Protein 8GM3 (pdb70)

InterPro domains:
  IPR011250 Outer membrane protein/outer membrane enzyme PagP, beta-barrel [SSF56925] (91-240)
  IPR054535 HphA, N-terminal heme-binding domain [PF22828] (25-112)
  IPR054536 HphA, C-terminal domain [PF22829] (130-240)
  IPR054843 Slam-dependent hemophilin, C-terminal domain [NF041636] (92-240)

Structure (mmCIF, N/CA/C/O backbone):
data_8GM3
#
_entry.id   8GM3
#
_cell.length_a   39.438
_cell.length_b   81.080
_cell.length_c   135.577
_cell.angle_alpha   90.00
_cell.angle_beta   90.00
_cell.angle_gamma   90.00
#
_symmetry.space_group_name_H-M   'P 2 21 21'
#
loop_
_entity.id
_entity.type
_entity.pdbx_description
1 polymer Hemophilin
2 non-polymer 'HEME B/C'
3 water water
#
loop_
_atom_site.group_PDB
_atom_site.id
_atom_site.type_symbol
_atom_site.label_atom_id
_atom_site.label_alt_id
_atom_site.label_comp_id
_atom_site.label_asym_id
_atom_site.label_entity_id
_atom_site.label_seq_id
_atom_site.pdbx_PDB_ins_code
_atom_site.Cartn_x
_atom_site.Cartn_y
_atom_site.Cartn_z
_atom_site.occupancy
_atom_site.B_iso_or_equiv
_atom_site.auth_seq_id
_atom_site.auth_comp_id
_atom_site.auth_asym_id
_atom_site.auth_atom_id
_atom_site.pdbx_PDB_model_num
ATOM 1 N N . GLY A 1 1 ? -8.514 49.789 26.333 1.00 28.86 1 GLY A N 1
ATOM 2 C CA . GLY A 1 1 ? -7.160 49.542 26.802 1.00 24.22 1 GLY A CA 1
ATOM 3 C C . GLY A 1 1 ? -6.321 48.789 25.791 1.00 22.66 1 GLY A C 1
ATOM 4 O O . GLY A 1 1 ? -6.857 48.223 24.841 1.00 23.88 1 GLY A O 1
ATOM 5 N N . PHE A 1 2 ? -5.002 48.795 25.982 1.00 20.59 2 PHE A N 1
ATOM 6 C CA . PHE A 1 2 ? -4.091 48.059 25.123 1.00 21.29 2 PHE A CA 1
ATOM 7 C C . PHE A 1 2 ? -3.223 47.171 25.988 1.00 22.86 2 PHE A C 1
ATOM 8 O O . PHE A 1 2 ? -2.627 47.640 26.964 1.00 24.61 2 PHE A O 1
ATOM 16 N N . ASP A 1 3 ? -3.181 45.890 25.637 1.00 20.05 3 ASP A N 1
ATOM 17 C CA . ASP A 1 3 ? -2.363 44.890 26.305 1.00 19.13 3 ASP A CA 1
ATOM 18 C C . ASP A 1 3 ? -1.209 44.495 25.399 1.00 16.70 3 ASP A C 1
ATOM 19 O O . ASP A 1 3 ? -1.401 44.298 24.197 1.00 13.07 3 ASP A O 1
ATOM 24 N N . GLY A 1 4 ? -0.020 44.351 25.972 1.00 16.49 4 GLY A N 1
ATOM 25 C CA . GLY A 1 4 ? 1.082 43.839 25.176 1.00 16.08 4 GLY A CA 1
ATOM 26 C C . GLY A 1 4 ? 2.345 43.696 26.002 1.00 17.65 4 GLY A C 1
ATOM 27 O O . GLY A 1 4 ? 2.385 44.020 27.194 1.00 23.67 4 GLY A O 1
ATOM 28 N N . ALA A 1 5 ? 3.390 43.226 25.332 1.00 14.02 5 ALA A N 1
ATOM 29 C CA . ALA A 1 5 ? 4.679 42.992 25.973 1.00 14.87 5 ALA A CA 1
ATOM 30 C C . ALA A 1 5 ? 5.744 42.883 24.893 1.00 15.78 5 ALA A C 1
ATOM 31 O O . ALA A 1 5 ? 5.439 42.629 23.726 1.00 12.56 5 ALA A O 1
ATOM 33 N N . ILE A 1 6 ? 6.999 43.084 25.295 1.00 11.47 6 ILE A N 1
ATOM 34 C CA . ILE A 1 6 ? 8.137 43.000 24.388 1.00 16.02 6 ILE A CA 1
ATOM 35 C C . ILE A 1 6 ? 9.309 42.400 25.145 1.00 16.45 6 ILE A C 1
ATOM 36 O O . ILE A 1 6 ? 9.507 42.681 26.332 1.00 17.08 6 ILE A O 1
ATOM 41 N N . SER A 1 7 ? 10.086 41.568 24.460 1.00 15.19 7 SER A N 1
ATOM 42 C CA . SER A 1 7 ? 11.107 40.799 25.160 1.00 14.52 7 SER A CA 1
ATOM 43 C C . SER A 1 7 ? 12.292 41.669 25.554 1.00 19.98 7 SER A C 1
ATOM 44 O O . SER A 1 7 ? 12.975 41.374 26.540 1.00 19.95 7 SER A O 1
ATOM 47 N N . ASP A 1 8 ? 12.546 42.742 24.801 1.00 19.64 8 ASP A N 1
ATOM 48 C CA . ASP A 1 8 ? 13.685 43.635 25.035 1.00 21.73 8 ASP A CA 1
ATOM 49 C C . ASP A 1 8 ? 13.203 45.013 24.611 1.00 18.10 8 ASP A C 1
ATOM 50 O O . ASP A 1 8 ? 12.891 45.212 23.433 1.00 17.02 8 ASP A O 1
ATOM 55 N N . ASP A 1 9 ? 13.103 45.944 25.558 1.00 19.49 9 ASP A N 1
ATOM 56 C CA . ASP A 1 9 ? 12.585 47.267 25.244 1.00 19.75 9 ASP A CA 1
ATOM 57 C C . ASP A 1 9 ? 13.684 48.315 25.134 1.00 18.17 9 ASP A C 1
ATOM 58 O O . ASP A 1 9 ? 13.385 49.509 25.202 1.00 19.07 9 ASP A O 1
ATOM 63 N N . SER A 1 10 ? 14.943 47.890 24.935 1.00 14.37 10 SER A N 1
ATOM 64 C CA . SER A 1 10 ? 16.052 48.832 24.821 1.00 18.79 10 SER A CA 1
ATOM 65 C C . SER A 1 10 ? 15.883 49.760 23.632 1.00 17.24 10 SER A C 1
ATOM 66 O O . SER A 1 10 ? 16.213 50.951 23.714 1.00 18.21 10 SER A O 1
ATOM 69 N N . LEU A 1 11 ? 15.423 49.222 22.502 1.00 15.13 11 LEU A N 1
ATOM 70 C CA . LEU A 1 11 ? 15.326 49.968 21.254 1.00 14.72 11 LEU A CA 1
ATOM 71 C C . LEU A 1 11 ? 13.905 50.179 20.772 1.00 14.09 11 LEU A C 1
ATOM 72 O O . LEU A 1 11 ? 13.621 51.221 20.180 1.00 15.88 11 LEU A O 1
ATOM 77 N N . ARG A 1 12 ? 13.016 49.224 21.002 1.00 14.76 12 ARG A N 1
ATOM 78 C CA . ARG A 1 12 ? 11.619 49.347 20.624 1.00 14.26 12 ARG A CA 1
ATOM 79 C C . ARG A 1 12 ? 10.755 49.074 21.844 1.00 15.43 12 ARG A C 1
ATOM 80 O O . ARG A 1 12 ? 11.201 48.461 22.819 1.00 13.24 12 ARG A O 1
ATOM 88 N N . GLN A 1 13 ? 9.491 49.502 21.751 1.00 13.28 13 GLN A N 1
ATOM 89 C CA . GLN A 1 13 ? 8.536 49.392 22.842 1.00 14.96 13 GLN A CA 1
ATOM 90 C C . GLN A 1 13 ? 7.134 49.520 22.250 1.00 16.59 13 GLN A C 1
ATOM 91 O O . GLN A 1 13 ? 6.95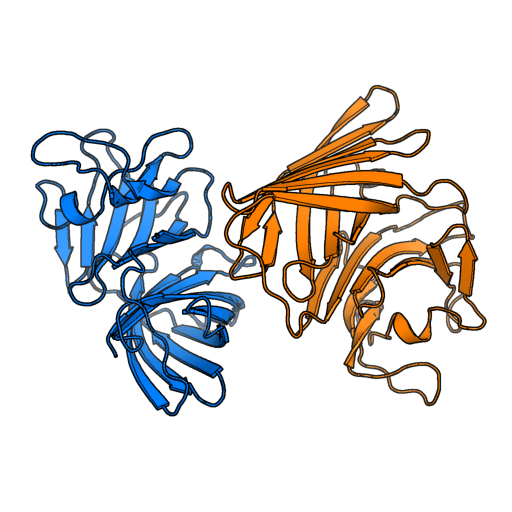3 50.119 21.187 1.00 12.75 13 GLN A O 1
ATOM 97 N N . VAL A 1 14 ? 6.144 48.940 22.930 1.00 14.68 14 VAL A N 1
ATOM 98 C CA . VAL A 1 14 ? 4.821 48.805 22.335 1.00 15.53 14 VAL A CA 1
ATOM 99 C C . VAL A 1 14 ? 3.766 49.456 23.226 1.00 18.06 14 VAL A C 1
ATOM 100 O O . VAL A 1 14 ? 3.978 49.721 24.411 1.00 19.11 14 VAL A O 1
ATOM 104 N N . GLY A 1 15 ? 2.618 49.721 22.623 1.00 16.97 15 GLY A N 1
ATOM 105 C CA . GLY A 1 15 ? 1.490 50.308 23.318 1.00 14.31 15 GLY A CA 1
ATOM 106 C C . GLY A 1 15 ? 0.613 51.037 22.326 1.00 18.95 15 GLY A C 1
ATOM 107 O O . GLY A 1 15 ? 0.737 50.851 21.123 1.00 14.90 15 GLY A O 1
ATOM 108 N N . GLU A 1 16 ? -0.264 51.883 22.858 1.00 17.50 16 GLU A N 1
ATOM 109 C CA . GLU A 1 16 ? -1.165 52.640 22.004 1.00 19.06 16 GLU A CA 1
ATOM 110 C C . GLU A 1 16 ? -0.375 53.606 21.128 1.00 17.03 16 GLU A C 1
ATOM 111 O O . GLU A 1 16 ? 0.576 54.253 21.582 1.00 16.25 16 GLU A O 1
ATOM 117 N N . SER A 1 17 ? -0.759 53.681 19.857 1.00 16.17 17 SER A N 1
ATOM 118 C CA . SER A 1 17 ? -0.031 54.512 18.909 1.00 17.30 17 SER A CA 1
ATOM 119 C C . SER A 1 17 ? -0.262 55.990 19.209 1.00 19.71 17 SER A C 1
ATOM 120 O O . SER A 1 17 ? -1.311 56.391 19.723 1.00 20.04 17 SER A O 1
ATOM 123 N N . GLU A 1 18 ? 0.742 56.799 18.887 1.00 16.64 18 GLU A N 1
ATOM 124 C CA . GLU A 1 18 ? 0.823 58.160 19.384 1.00 17.88 18 GLU A CA 1
ATOM 125 C C . GLU A 1 18 ? 1.073 59.182 18.291 1.00 20.46 18 GLU A C 1
ATOM 126 O O . GLU A 1 18 ? 1.083 60.376 18.584 1.00 18.60 18 GLU A O 1
ATOM 132 N N . VAL A 1 19 ? 1.286 58.753 17.054 1.00 18.38 19 VAL A N 1
ATOM 133 C CA . VAL A 1 19 ? 1.678 59.628 15.955 1.00 17.26 19 VAL A CA 1
ATOM 134 C C . VAL A 1 19 ? 0.501 59.764 15.007 1.00 20.88 19 VAL A C 1
ATOM 135 O O . VAL A 1 19 ? -0.059 58.757 14.564 1.00 21.11 19 VAL A O 1
ATOM 139 N N . TRP A 1 20 ? 0.136 60.998 14.678 1.00 23.48 20 TRP A N 1
ATOM 140 C CA . TRP A 1 20 ? -0.869 61.254 13.652 1.00 21.63 20 TRP A CA 1
ATOM 141 C C . TRP A 1 20 ? -0.182 61.894 12.452 1.00 21.53 20 TRP A C 1
ATOM 142 O O . TRP A 1 20 ? 0.322 63.017 12.543 1.00 23.93 20 TRP A O 1
ATOM 153 N N . VAL A 1 21 ? -0.156 61.174 11.336 1.00 17.80 21 VAL A N 1
ATOM 154 C CA . VAL A 1 21 ? 0.311 61.718 10.066 1.00 23.68 21 VAL A CA 1
ATOM 155 C C . VAL A 1 21 ? -0.727 61.334 9.022 1.00 24.07 21 VAL A C 1
ATOM 156 O O . VAL A 1 21 ? -0.859 60.148 8.699 1.00 22.46 21 VAL A O 1
ATOM 160 N N . PRO A 1 22 ? -1.488 62.286 8.486 1.00 26.76 22 PRO A N 1
ATOM 161 C CA . PRO A 1 22 ? -2.611 61.929 7.616 1.00 28.80 22 PRO A CA 1
ATOM 162 C C . PRO A 1 22 ? -2.229 60.880 6.586 1.00 28.96 22 PRO A C 1
ATOM 163 O O . PRO A 1 22 ? -1.241 61.017 5.858 1.00 32.94 22 PRO A O 1
ATOM 167 N N . PHE A 1 23 ? -3.011 59.807 6.556 1.00 33.07 23 PHE A N 1
ATOM 168 C CA . PHE A 1 23 ? -2.996 58.764 5.542 1.00 36.41 23 PHE A CA 1
ATOM 169 C C . PHE A 1 23 ? -1.941 57.696 5.794 1.00 32.64 23 PHE A C 1
ATOM 170 O O . PHE A 1 23 ? -1.777 56.798 4.946 1.00 40.70 23 PHE A O 1
ATOM 178 N N . ILE A 1 24 ? -1.232 57.732 6.925 1.00 29.52 24 ILE A N 1
ATOM 179 C CA . ILE A 1 24 ? -0.184 56.746 7.176 1.00 23.98 24 ILE A CA 1
ATOM 180 C C . ILE A 1 24 ? -0.159 56.336 8.645 1.00 22.65 24 ILE A C 1
ATOM 181 O O . ILE A 1 24 ? -0.315 55.150 8.971 1.00 25.28 24 ILE A O 1
ATOM 186 N N . HIS A 1 25 ? 0.018 57.310 9.535 1.00 21.25 25 HIS A N 1
ATOM 187 C CA . HIS A 1 25 ? 0.082 57.080 10.974 1.00 20.10 25 HIS A CA 1
ATOM 188 C C . HIS A 1 25 ? -1.171 57.619 11.654 1.00 19.78 25 HIS A C 1
ATOM 189 O O . HIS A 1 25 ? -1.541 58.777 11.451 1.00 19.62 25 HIS A O 1
ATOM 196 N N . SER A 1 26 ? -1.800 56.783 12.480 1.00 16.43 26 SER A N 1
ATOM 197 C CA . SER A 1 26 ? -3.017 57.130 13.203 1.00 19.30 26 SER A CA 1
ATOM 198 C C . SER A 1 26 ? -2.857 56.802 14.683 1.00 21.21 26 SER A C 1
ATOM 199 O O . SER A 1 26 ? -2.370 55.722 15.030 1.00 22.26 26 SER A O 1
ATOM 202 N N . LYS A 1 27 ? -3.294 57.721 15.550 1.00 19.21 27 LYS A N 1
ATOM 203 C CA . LYS A 1 27 ? -3.295 57.496 16.994 1.00 19.74 27 LYS A CA 1
ATOM 204 C C . LYS A 1 27 ? -4.388 56.510 17.420 1.00 20.41 27 LYS A C 1
ATOM 205 O O . LYS A 1 27 ? -5.391 56.299 16.727 1.00 20.28 27 LYS A O 1
ATOM 211 N N . GLY A 1 28 ? -4.197 55.929 18.603 1.00 20.31 28 GLY A N 1
ATOM 212 C CA . GLY A 1 28 ? -5.234 55.127 19.233 1.00 20.50 28 GLY A CA 1
ATOM 213 C C . GLY A 1 28 ? -5.323 53.683 18.798 1.00 21.06 28 GLY A C 1
ATOM 214 O O . GLY A 1 28 ? -6.296 53.009 19.154 1.00 21.98 28 GLY A O 1
ATOM 215 N N . ASN A 1 29 ? -4.345 53.178 18.053 1.00 18.45 29 ASN A N 1
ATOM 216 C CA . ASN A 1 29 ? -4.344 51.803 17.579 1.00 20.59 29 ASN A CA 1
ATOM 217 C C . ASN A 1 29 ? -3.185 51.038 18.212 1.00 15.19 29 ASN A C 1
ATOM 218 O O . ASN A 1 29 ? -2.314 51.613 18.866 1.00 18.29 29 ASN A O 1
ATOM 223 N N . ALA A 1 30 ? -3.185 49.717 18.046 1.00 14.48 30 ALA A N 1
ATOM 224 C CA . ALA A 1 30 ? -2.070 48.932 18.579 1.00 14.84 30 ALA A CA 1
ATOM 225 C C . ALA A 1 30 ? -0.790 49.286 17.838 1.00 15.22 30 ALA A C 1
ATOM 226 O O . ALA A 1 30 ? -0.767 49.330 16.600 1.00 14.23 30 ALA A O 1
ATOM 228 N N . GLY A 1 31 ? 0.284 49.556 18.597 1.00 14.48 31 GLY A N 1
ATOM 229 C CA . GLY A 1 31 ? 1.419 50.236 18.002 1.00 14.16 31 GLY A CA 1
ATOM 230 C C . GLY A 1 31 ? 2.768 49.860 18.581 1.00 13.17 31 GLY A C 1
ATOM 231 O O . GLY A 1 31 ? 2.882 49.112 19.560 1.00 14.92 31 GLY A O 1
ATOM 232 N N . ILE A 1 32 ? 3.802 50.411 17.947 1.00 13.78 32 ILE A N 1
ATOM 233 C CA . ILE A 1 32 ? 5.189 50.138 18.314 1.00 12.89 32 ILE A CA 1
ATOM 234 C C . ILE A 1 32 ? 6.017 51.355 17.940 1.00 10.11 32 ILE A C 1
ATOM 235 O O . ILE A 1 32 ? 5.677 52.085 17.012 1.00 12.76 32 ILE A O 1
ATOM 240 N N . GLY A 1 33 ? 7.132 51.554 18.633 1.00 12.61 33 GLY A N 1
ATOM 241 C CA . GLY A 1 33 ? 7.947 52.716 18.325 1.00 13.38 33 GLY A CA 1
ATOM 242 C C . GLY A 1 33 ? 9.299 52.676 19.005 1.00 12.00 33 GLY A C 1
ATOM 243 O O . GLY A 1 33 ? 9.566 51.847 19.877 1.00 11.94 33 GLY A O 1
ATOM 244 N N . LYS A 1 34 ? 10.153 53.599 18.578 1.00 14.98 34 LYS A N 1
ATOM 245 C CA . LYS A 1 34 ? 11.487 53.724 19.149 1.00 20.80 34 LYS A CA 1
ATOM 246 C C . LYS A 1 34 ? 11.387 53.991 20.645 1.00 19.23 34 LYS A C 1
ATOM 247 O O . LYS A 1 34 ? 10.571 54.806 21.088 1.00 19.87 34 LYS A O 1
ATOM 253 N N . THR A 1 35 ? 12.199 53.290 21.427 1.00 16.46 35 THR A N 1
ATOM 254 C CA . THR A 1 35 ? 12.362 53.659 22.824 1.00 16.61 35 THR A CA 1
ATOM 255 C C . THR A 1 35 ? 12.900 55.083 22.906 1.00 17.76 35 THR A C 1
ATOM 256 O O . THR A 1 35 ? 13.895 55.427 22.261 1.00 20.07 35 THR A O 1
ATOM 260 N N . GLY A 1 36 ? 12.224 55.917 23.689 1.00 18.48 36 GLY A N 1
ATOM 261 C CA . GLY A 1 36 ? 12.489 57.334 23.704 1.00 19.86 36 GLY A CA 1
ATOM 262 C C . GLY A 1 36 ? 11.749 58.117 22.645 1.00 20.67 36 GLY A C 1
ATOM 263 O O . GLY A 1 36 ? 11.914 59.345 22.580 1.00 20.00 36 GLY A O 1
ATOM 264 N N . GLY A 1 37 ? 10.947 57.453 21.808 1.00 19.86 37 GLY A N 1
ATOM 265 C CA . GLY A 1 37 ? 10.225 58.133 20.750 1.00 19.60 37 GLY A CA 1
ATOM 266 C C . GLY A 1 37 ? 8.737 57.868 20.826 1.00 19.32 37 GLY A C 1
ATOM 267 O O . GLY A 1 37 ? 8.241 57.445 21.873 1.00 18.03 37 GLY A O 1
ATOM 268 N N . LYS A 1 38 ? 8.012 58.102 19.739 1.00 17.56 38 LYS A N 1
ATOM 269 C CA . LYS A 1 38 ? 6.569 57.917 19.733 1.00 16.66 38 LYS A CA 1
ATOM 270 C C . LYS A 1 38 ? 6.186 56.681 18.922 1.00 17.38 38 LYS A C 1
ATOM 271 O O . LYS A 1 38 ? 6.856 56.316 17.955 1.00 17.22 38 LYS A O 1
ATOM 277 N N . ARG A 1 39 ? 5.086 56.049 19.321 1.00 14.93 39 ARG A N 1
ATOM 278 C CA . ARG A 1 39 ? 4.631 54.809 18.711 1.00 14.24 39 ARG A CA 1
ATOM 279 C C . ARG A 1 39 ? 3.740 55.077 17.508 1.00 14.81 39 ARG A C 1
ATOM 280 O O . ARG A 1 39 ? 2.895 55.974 17.534 1.00 16.04 39 ARG A O 1
ATOM 288 N N . VAL A 1 40 ? 3.931 54.292 16.454 1.00 13.96 40 VAL A N 1
ATOM 289 C CA . VAL A 1 40 ? 3.052 54.312 15.293 1.00 13.85 40 VAL A CA 1
ATOM 290 C C . VAL A 1 40 ? 2.255 53.011 15.277 1.00 15.01 40 VAL A C 1
ATOM 291 O O . VAL A 1 40 ? 2.596 52.032 15.947 1.00 13.30 40 VAL A O 1
ATOM 295 N N . ASP A 1 41 ? 1.180 52.999 14.492 1.00 16.07 41 ASP A N 1
ATOM 296 C CA . ASP A 1 41 ? 0.263 51.869 14.502 1.00 15.92 41 ASP A CA 1
ATOM 297 C C . ASP A 1 41 ? 0.584 50.860 13.407 1.00 15.79 41 ASP A C 1
ATOM 298 O O . ASP A 1 41 ? 0.900 51.231 12.276 1.00 14.34 41 ASP A O 1
ATOM 303 N N . PHE A 1 42 ? 0.483 49.575 13.768 1.00 14.53 42 PHE A N 1
ATOM 304 C CA . PHE A 1 42 ? 0.621 48.478 12.812 1.00 15.94 42 PHE A CA 1
ATOM 305 C C . PHE A 1 42 ? -0.411 48.558 11.695 1.00 15.35 42 PHE A C 1
ATOM 306 O O . PHE A 1 42 ? -0.127 48.162 10.560 1.00 17.23 42 PHE A O 1
ATOM 314 N N . GLU A 1 43 ? -1.629 49.021 12.007 1.00 18.37 43 GLU A N 1
ATOM 315 C CA . GLU A 1 43 ? -2.678 49.108 10.993 1.00 18.92 43 GLU A CA 1
ATOM 316 C C . GLU A 1 43 ? -2.195 49.877 9.771 1.00 18.45 43 GLU A C 1
ATOM 317 O O . GLU A 1 43 ? -2.466 49.477 8.632 1.00 24.58 43 GLU A O 1
ATOM 323 N N . GLY A 1 44 ? -1.444 50.964 9.996 1.00 20.32 44 GLY A N 1
ATOM 324 C CA . GLY A 1 44 ? -0.893 51.736 8.893 1.00 22.54 44 GLY A CA 1
ATOM 325 C C . GLY A 1 44 ? 0.310 51.117 8.211 1.00 21.84 44 GLY A C 1
ATOM 326 O O . GLY A 1 44 ? 0.581 51.407 7.042 1.00 21.95 44 GLY A O 1
ATOM 327 N N . LEU A 1 45 ? 1.056 50.259 8.915 1.00 20.25 45 LEU A N 1
ATOM 328 C CA . LEU A 1 45 ? 2.197 49.576 8.306 1.00 18.88 45 LEU A CA 1
ATOM 329 C C . LEU A 1 45 ? 1.754 48.430 7.403 1.00 23.33 45 LEU A C 1
ATOM 330 O O . LEU A 1 45 ? 2.342 48.213 6.338 1.00 20.47 45 LEU A O 1
ATOM 335 N N . ALA A 1 46 ? 0.724 47.686 7.809 1.00 18.74 46 ALA A N 1
ATOM 336 C CA . ALA A 1 46 ? 0.280 46.537 7.032 1.00 18.91 46 ALA A CA 1
ATOM 337 C C . ALA A 1 46 ? -0.295 46.994 5.697 1.00 20.72 46 ALA A C 1
ATOM 338 O O . ALA A 1 46 ? -1.199 47.833 5.650 1.00 24.73 46 ALA A O 1
ATOM 340 N N . GLY A 1 47 ? 0.239 46.443 4.610 1.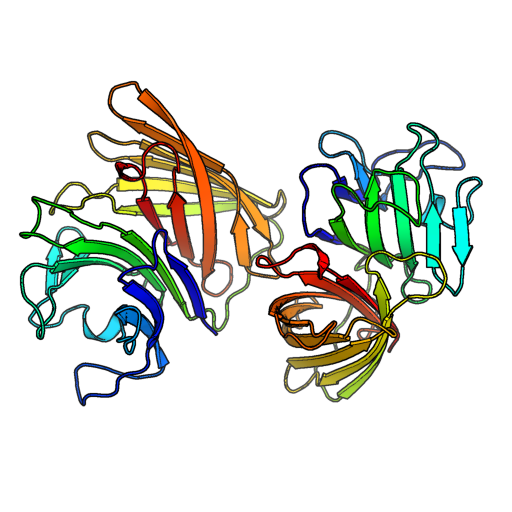00 23.58 47 GLY A N 1
ATOM 341 C CA . GLY A 1 47 ? -0.211 46.810 3.287 1.00 21.54 47 GLY A CA 1
ATOM 342 C C . GLY A 1 47 ? 0.287 48.144 2.791 1.00 21.62 47 GLY A C 1
ATOM 343 O O . GLY A 1 47 ? -0.123 48.572 1.708 1.00 25.33 47 GLY A O 1
ATOM 344 N N . GLY A 1 48 ? 1.167 48.812 3.542 1.00 23.58 48 GLY A N 1
ATOM 345 C CA . GLY A 1 48 ? 1.737 50.073 3.120 1.00 21.28 48 GLY A CA 1
ATOM 346 C C . GLY A 1 48 ? 2.846 49.900 2.099 1.00 22.94 48 GLY A C 1
ATOM 347 O O . GLY A 1 48 ? 3.227 48.795 1.710 1.00 22.08 48 GLY A O 1
ATOM 348 N N . ILE A 1 49 ? 3.386 51.040 1.665 1.00 24.68 49 ILE A N 1
ATOM 349 C CA . ILE A 1 49 ? 4.358 51.031 0.581 1.00 24.74 49 ILE A CA 1
ATOM 350 C C . ILE A 1 49 ? 5.654 50.333 0.979 1.00 23.33 49 ILE A C 1
ATOM 351 O O . ILE A 1 49 ? 6.386 49.860 0.108 1.00 23.45 49 ILE A O 1
ATOM 356 N N . PHE A 1 50 ? 5.968 50.259 2.269 1.00 22.55 50 PHE A N 1
ATOM 357 C CA . PHE A 1 50 ? 7.151 49.547 2.733 1.00 19.58 50 PHE A CA 1
ATOM 358 C C . PHE A 1 50 ? 6.842 48.118 3.175 1.00 21.61 50 PHE A C 1
ATOM 359 O O . PHE A 1 50 ? 7.725 47.443 3.720 1.00 23.35 50 PHE A O 1
ATOM 367 N N . ASP A 1 51 ? 5.621 47.640 2.951 1.00 20.95 51 ASP A N 1
ATOM 368 C CA . ASP A 1 51 ? 5.203 46.328 3.437 1.00 20.47 51 ASP A CA 1
ATOM 369 C C . ASP A 1 51 ? 5.470 45.270 2.370 1.00 22.30 51 ASP A C 1
ATOM 370 O O . ASP A 1 51 ? 5.132 45.449 1.197 1.00 24.51 51 ASP A O 1
ATOM 375 N N . ASP A 1 52 ? 6.079 44.172 2.797 1.00 18.53 52 ASP A N 1
ATOM 376 C CA . ASP A 1 52 ? 6.414 43.025 1.964 1.00 21.26 52 ASP A CA 1
ATOM 377 C C . ASP A 1 52 ? 5.696 41.811 2.557 1.00 22.55 52 ASP A C 1
ATOM 378 O O . ASP A 1 52 ? 6.085 41.320 3.623 1.00 19.48 52 ASP A O 1
ATOM 383 N N . GLU A 1 53 ? 4.633 41.345 1.892 1.00 20.16 53 GLU A N 1
ATOM 384 C CA . GLU A 1 53 ? 3.712 40.367 2.471 1.00 17.97 53 GLU A CA 1
ATOM 385 C C . GLU A 1 53 ? 3.995 38.965 1.951 1.00 18.83 53 GLU A C 1
ATOM 386 O O . GLU A 1 53 ? 3.997 38.737 0.738 1.00 17.13 53 GLU A O 1
ATOM 392 N N . ARG A 1 54 ? 4.203 38.028 2.878 1.00 17.89 54 ARG A N 1
ATOM 393 C CA . ARG A 1 54 ? 4.644 36.673 2.561 1.00 20.26 54 ARG A CA 1
ATOM 394 C C . ARG A 1 54 ? 3.950 35.697 3.493 1.00 18.63 54 ARG A C 1
ATOM 395 O O . ARG A 1 54 ? 4.125 35.774 4.708 1.00 17.87 54 ARG A O 1
ATOM 403 N N . ASN A 1 55 ? 3.184 34.767 2.928 1.00 21.00 55 ASN A N 1
ATOM 404 C CA . ASN A 1 55 ? 2.628 33.658 3.696 1.00 21.87 55 ASN A CA 1
ATOM 405 C C . ASN A 1 55 ? 1.908 34.135 4.956 1.00 19.61 55 ASN A C 1
ATOM 406 O O . ASN A 1 55 ? 2.038 33.547 6.031 1.00 18.68 55 ASN A O 1
ATOM 411 N N . GLY A 1 56 ? 1.119 35.200 4.818 1.00 18.46 56 GLY A N 1
ATOM 412 C CA . GLY A 1 56 ? 0.310 35.707 5.909 1.00 21.01 56 GLY A CA 1
ATOM 413 C C . GLY A 1 56 ? 1.025 36.627 6.868 1.00 20.74 56 GLY A C 1
ATOM 414 O O . GLY A 1 56 ? 0.417 37.060 7.856 1.00 20.86 56 GLY A O 1
ATOM 415 N N . VAL A 1 57 ? 2.285 36.954 6.604 1.00 16.82 57 VAL A N 1
ATOM 416 C CA . VAL A 1 57 ? 3.109 37.770 7.487 1.00 17.34 57 VAL A CA 1
ATOM 417 C C . VAL A 1 57 ? 3.430 39.085 6.789 1.00 18.26 57 VAL A C 1
ATOM 418 O O . VAL A 1 57 ? 3.606 39.128 5.565 1.00 21.58 57 VAL A O 1
ATOM 422 N N . HIS A 1 58 ? 3.492 40.157 7.563 1.00 16.47 58 HIS A N 1
ATOM 423 C CA . HIS A 1 58 ? 3.915 41.453 7.064 1.00 18.33 58 HIS A CA 1
ATOM 424 C C . HIS A 1 58 ? 5.373 41.651 7.428 1.00 17.74 58 HIS A C 1
ATOM 425 O O . HIS A 1 58 ? 5.769 41.383 8.564 1.00 16.56 58 HIS A O 1
ATOM 432 N N . THR A 1 59 ? 6.176 42.103 6.472 1.00 16.63 59 THR A N 1
ATOM 433 C CA . THR A 1 59 ? 7.526 42.556 6.790 1.00 16.53 59 THR A CA 1
ATOM 434 C C . THR A 1 59 ? 7.669 43.982 6.288 1.00 18.35 59 THR A C 1
ATOM 435 O O . THR A 1 59 ? 7.670 44.220 5.078 1.00 18.59 59 THR A O 1
ATOM 439 N N . SER A 1 60 ? 7.788 44.933 7.204 1.00 17.34 60 SER A N 1
ATOM 440 C CA . SER A 1 60 ? 7.838 46.330 6.801 1.00 19.73 60 SER A CA 1
ATOM 441 C C . SER A 1 60 ? 9.137 46.973 7.245 1.00 15.38 60 SER A C 1
ATOM 442 O O . SER A 1 60 ? 9.583 46.782 8.381 1.00 15.53 60 SER A O 1
ATOM 445 N N . GLY A 1 61 ? 9.728 47.747 6.337 1.00 17.69 61 GLY A N 1
ATOM 446 C CA . GLY A 1 61 ? 10.794 48.654 6.692 1.00 15.62 61 GLY A CA 1
ATOM 447 C C . GLY A 1 61 ? 10.229 49.952 7.242 1.00 17.33 61 GLY A C 1
ATOM 448 O O . GLY A 1 61 ? 9.025 50.114 7.441 1.00 17.21 61 GLY A O 1
ATOM 449 N N . SER A 1 62 ? 11.131 50.885 7.518 1.00 17.79 62 SER A N 1
ATOM 450 C CA . SER A 1 62 ? 10.778 52.219 7.979 1.00 15.80 62 SER A CA 1
ATOM 451 C C . SER A 1 62 ? 11.091 53.244 6.893 1.00 17.94 62 SER A C 1
ATOM 452 O O . SER A 1 62 ? 12.146 53.178 6.256 1.00 19.73 62 SER A O 1
ATOM 455 N N . LYS A 1 63 ? 10.180 54.196 6.682 1.00 18.53 63 LYS A N 1
ATOM 456 C CA . LYS A 1 63 ? 10.512 55.327 5.820 1.00 18.94 63 LYS A CA 1
ATOM 457 C C . LYS A 1 63 ? 11.754 56.048 6.323 1.00 15.33 63 LYS A C 1
ATOM 458 O O . LYS A 1 63 ? 12.538 56.591 5.533 1.00 15.64 63 LYS A O 1
ATOM 464 N N . HIS A 1 64 ? 11.970 56.033 7.628 1.00 15.78 64 HIS A N 1
ATOM 465 C CA . HIS A 1 64 ? 12.859 56.999 8.258 1.00 15.56 64 HIS A CA 1
ATOM 466 C C . HIS A 1 64 ? 14.295 56.526 8.341 1.00 15.89 64 HIS A C 1
ATOM 467 O O . HIS A 1 64 ? 15.216 57.335 8.175 1.00 15.57 64 HIS A O 1
ATOM 474 N N . PHE A 1 65 ? 14.513 55.239 8.584 1.00 13.12 65 PHE A N 1
ATOM 475 C CA . PHE A 1 65 ? 15.857 54.701 8.717 1.00 13.18 65 PHE A CA 1
ATOM 476 C C . PHE A 1 65 ? 15.900 53.392 7.955 1.00 16.62 65 PHE A C 1
ATOM 477 O O . PHE A 1 65 ? 14.980 52.582 8.081 1.00 15.39 65 PHE A O 1
ATOM 485 N N . GLN A 1 66 ? 16.945 53.202 7.156 1.00 15.91 66 GLN A N 1
ATOM 486 C CA . GLN A 1 66 ? 17.095 51.978 6.391 1.00 15.81 66 GLN A CA 1
ATOM 487 C C . GLN A 1 66 ? 17.608 50.851 7.289 1.00 18.34 66 GLN A C 1
ATOM 488 O O . GLN A 1 66 ? 18.002 51.062 8.438 1.00 16.16 66 GLN A O 1
ATOM 494 N N . ASP A 1 67 ? 17.547 49.626 6.759 1.00 20.19 67 ASP A N 1
ATOM 495 C CA . ASP A 1 67 ? 18.232 48.462 7.329 1.00 19.17 67 ASP A CA 1
ATOM 496 C C . ASP A 1 67 ? 17.726 48.083 8.724 1.00 19.95 67 ASP A C 1
ATOM 497 O O . ASP A 1 67 ? 18.495 47.662 9.589 1.00 19.94 67 ASP A O 1
ATOM 502 N N . ASN A 1 68 ? 16.422 48.206 8.947 1.00 14.50 68 ASN A N 1
ATOM 503 C CA . ASN A 1 68 ? 15.779 47.565 10.091 1.00 15.00 68 ASN A CA 1
ATOM 504 C C . ASN A 1 68 ? 14.352 47.237 9.671 1.00 16.18 68 ASN A C 1
ATOM 505 O O . ASN A 1 68 ? 13.787 47.912 8.808 1.00 15.11 68 ASN A O 1
ATOM 510 N N . PHE A 1 69 ? 13.792 46.169 10.235 1.00 15.57 69 PHE A N 1
ATOM 511 C CA . PHE A 1 69 ? 12.518 45.672 9.722 1.00 16.92 69 PHE A CA 1
ATOM 512 C C . PHE A 1 69 ? 11.659 45.104 10.836 1.00 16.85 69 PHE A C 1
ATOM 513 O O . PHE A 1 69 ? 12.161 44.651 11.870 1.00 14.24 69 PHE A O 1
ATOM 521 N N . TYR A 1 70 ? 10.350 45.158 10.605 1.00 12.26 70 TYR A N 1
ATOM 522 C CA . TYR A 1 70 ? 9.343 44.534 11.444 1.00 13.15 70 TYR A CA 1
ATOM 523 C C . TYR A 1 70 ? 8.677 43.426 10.644 1.00 13.34 70 TYR A C 1
ATOM 524 O O . TYR A 1 70 ? 8.206 43.662 9.530 1.00 15.15 70 TYR A O 1
ATOM 533 N N . SER A 1 71 ? 8.617 42.231 11.214 1.00 11.08 71 SER A N 1
ATOM 534 C CA . SER A 1 71 ? 7.810 41.153 10.655 1.00 13.95 71 SER A CA 1
ATOM 535 C C . SER A 1 71 ? 6.724 40.860 11.671 1.00 13.15 71 SER A C 1
ATOM 536 O O . SER A 1 71 ? 7.024 40.572 12.834 1.00 14.47 71 SER A O 1
ATOM 539 N N . PHE A 1 72 ? 5.465 40.966 11.250 1.00 13.21 72 PHE A N 1
ATOM 540 C CA . PHE A 1 72 ? 4.385 40.844 12.209 1.00 14.53 72 PHE A CA 1
ATOM 541 C C . PHE A 1 72 ? 3.158 40.239 11.545 1.00 14.31 72 PHE A C 1
ATOM 542 O O . PHE A 1 72 ? 3.030 40.200 10.315 1.00 14.78 72 PHE A O 1
ATOM 550 N N . VAL A 1 73 ? 2.251 39.782 12.388 1.00 12.98 73 VAL A N 1
ATOM 551 C CA . VAL A 1 73 ? 1.074 39.030 11.967 1.00 14.71 73 VAL A CA 1
ATOM 552 C C . VAL A 1 73 ? -0.133 39.566 12.723 1.00 15.39 73 VAL A C 1
ATOM 553 O O . VAL A 1 73 ? -0.063 39.816 13.931 1.00 13.27 73 VAL A O 1
ATOM 557 N N . GLN A 1 74 ? -1.237 39.747 12.008 1.00 14.98 74 GLN A N 1
ATOM 558 C CA . GLN A 1 74 ? -2.484 40.184 12.613 1.00 16.59 74 GLN A CA 1
ATOM 559 C C . GLN A 1 74 ? -3.276 38.970 13.089 1.00 16.21 74 GLN A C 1
ATOM 560 O O . GLN A 1 74 ? -3.294 37.929 12.426 1.00 16.89 74 GLN A O 1
ATOM 566 N N . VAL A 1 75 ? -3.911 39.102 14.253 1.00 14.49 75 VAL A N 1
ATOM 567 C CA . VAL A 1 75 ? -4.786 38.061 14.789 1.00 16.47 75 VAL A CA 1
ATOM 568 C C . VAL A 1 75 ? -6.184 38.292 14.247 1.00 20.08 75 VAL A C 1
ATOM 569 O O . VAL A 1 75 ? -6.809 39.316 14.548 1.00 18.31 75 VAL A O 1
ATOM 573 N N . ALA A 1 76 ? -6.671 37.349 13.440 1.00 21.23 76 ALA A N 1
ATOM 574 C CA . ALA A 1 76 ? -7.959 37.528 12.788 1.00 21.30 76 ALA A CA 1
ATOM 575 C C . ALA A 1 76 ? -7.992 38.877 12.091 1.00 22.12 76 ALA A C 1
ATOM 576 O O . ALA A 1 76 ? -7.035 39.293 11.428 1.00 27.05 76 ALA A O 1
ATOM 578 N N . ASN A 1 77 ? -9.100 39.577 12.269 1.00 19.98 77 ASN A N 1
ATOM 579 C CA . ASN A 1 77 ? -9.259 40.933 11.784 1.00 22.19 77 ASN A CA 1
ATOM 580 C C . ASN A 1 77 ? -9.253 41.939 12.928 1.00 23.75 77 ASN A C 1
ATOM 581 O O . ASN A 1 77 ? -9.662 43.090 12.741 1.00 21.74 77 ASN A O 1
ATOM 586 N N . GLN A 1 78 ? -8.805 41.521 14.113 1.00 17.27 78 GLN A N 1
ATOM 587 C CA . GLN A 1 78 ? -8.764 42.414 15.258 1.00 16.21 78 GLN A CA 1
ATOM 588 C C . GLN A 1 78 ? -7.551 43.338 15.165 1.00 15.31 78 GLN A C 1
ATOM 589 O O . GLN A 1 78 ? -6.627 43.128 14.373 1.00 15.48 78 GLN A O 1
ATOM 595 N N . ASP A 1 79 ? -7.559 44.378 15.992 1.00 14.89 79 ASP A N 1
ATOM 596 C CA . ASP A 1 79 ? -6.388 45.247 16.092 1.00 13.73 79 ASP A CA 1
ATOM 597 C C . ASP A 1 79 ? -5.416 44.646 17.102 1.00 13.59 79 ASP A C 1
ATOM 598 O O . ASP A 1 79 ? -5.126 45.214 18.158 1.00 15.11 79 ASP A O 1
ATOM 603 N N . VAL A 1 80 ? -4.881 43.487 16.718 1.00 12.40 80 VAL A N 1
ATOM 604 C CA . VAL A 1 80 ? -4.064 42.644 17.587 1.00 15.67 80 VAL A CA 1
ATOM 605 C C . VAL A 1 80 ? -2.942 42.047 16.747 1.00 13.43 80 VAL A C 1
ATOM 606 O O . VAL A 1 80 ? -3.201 41.434 15.705 1.00 12.75 80 VAL A O 1
ATOM 610 N N . TRP A 1 81 ? -1.699 42.190 17.220 1.00 13.26 81 TRP A N 1
ATOM 611 C CA . TRP A 1 81 ? -0.535 41.919 16.390 1.00 12.77 81 TRP A CA 1
ATOM 612 C C . TRP A 1 81 ? 0.565 41.281 17.221 1.00 10.03 81 TRP A C 1
ATOM 613 O O . TRP A 1 81 ? 0.699 41.554 18.411 1.00 12.26 81 TRP A O 1
ATOM 624 N N . PHE A 1 82 ? 1.358 40.436 16.571 1.00 9.94 82 PHE A N 1
ATOM 625 C CA . PHE A 1 82 ? 2.572 39.897 17.175 1.00 10.52 82 PHE A CA 1
ATOM 626 C C . PHE A 1 82 ? 3.649 39.820 16.107 1.00 12.45 82 PHE A C 1
ATOM 627 O O . PHE A 1 82 ? 3.355 39.656 14.923 1.00 13.36 82 PHE A O 1
ATOM 635 N N . GLY A 1 83 ? 4.898 39.949 16.528 1.00 12.81 83 GLY A N 1
ATOM 636 C CA . GLY A 1 83 ? 5.981 39.899 15.567 1.00 11.58 83 GLY A CA 1
ATOM 637 C C . GLY A 1 83 ? 7.304 40.198 16.235 1.00 14.07 83 GLY A C 1
ATOM 638 O O . GLY A 1 83 ? 7.440 40.081 17.453 1.00 12.06 83 GLY A O 1
ATOM 639 N N . GLU A 1 84 ? 8.273 40.584 15.408 1.00 10.06 84 GLU A N 1
ATOM 640 C CA . GLU A 1 84 ? 9.623 40.854 15.855 1.00 13.05 84 GLU A CA 1
ATOM 641 C C . GLU A 1 84 ? 10.108 42.099 15.129 1.00 13.66 84 GLU A C 1
ATOM 642 O O . GLU A 1 84 ? 9.506 42.534 14.145 1.00 13.70 84 GLU A O 1
ATOM 648 N N . TRP A 1 85 ? 11.177 42.690 15.650 1.00 14.19 85 TRP A N 1
ATOM 649 C CA . TRP A 1 85 ? 11.901 43.754 14.973 1.00 11.24 85 TRP A CA 1
ATOM 650 C C . TRP A 1 85 ? 13.387 43.444 15.086 1.00 12.25 85 TRP A C 1
ATOM 651 O O . TRP A 1 85 ? 13.818 42.814 16.048 1.00 13.39 85 TRP A O 1
ATOM 662 N N . TYR A 1 86 ? 14.161 43.868 14.091 1.00 14.21 86 TYR A N 1
ATOM 663 C CA . TYR A 1 86 ? 15.608 43.669 14.140 1.00 15.06 86 TYR A CA 1
ATOM 664 C C . TYR A 1 86 ? 16.283 44.710 13.256 1.00 13.97 86 TYR A C 1
ATOM 665 O O . TYR A 1 86 ? 15.642 45.359 12.425 1.00 12.35 86 TYR A O 1
ATOM 674 N N . GLU A 1 87 ? 17.598 44.847 13.449 1.00 13.80 87 GLU A N 1
ATOM 675 C CA . GLU A 1 87 ? 18.472 45.671 12.624 1.00 19.28 87 GLU A CA 1
ATOM 676 C C . GLU A 1 87 ? 19.336 44.778 11.745 1.00 18.18 87 GLU A C 1
ATOM 677 O O . GLU A 1 87 ? 19.817 43.736 12.194 1.00 18.14 87 GLU A O 1
ATOM 683 N N . GLY A 1 88 ? 19.551 45.189 10.508 1.00 25.05 88 GLY A N 1
ATOM 684 C CA . GLY A 1 88 ? 20.464 44.459 9.658 1.00 27.24 88 GLY A CA 1
ATOM 685 C C . GLY A 1 88 ? 19.963 44.419 8.235 1.00 30.01 88 GLY A C 1
ATOM 686 O O . GLY A 1 88 ? 19.113 45.212 7.832 1.00 31.28 88 GLY A O 1
ATOM 687 N N . LYS A 1 89 ? 20.478 43.449 7.478 1.00 32.54 89 LYS A N 1
ATOM 688 C CA . LYS A 1 89 ? 20.282 43.481 6.033 1.00 36.01 89 LYS A CA 1
ATOM 689 C C . LYS A 1 89 ? 18.858 43.110 5.652 1.00 33.45 89 LYS A C 1
ATOM 690 O O . LYS A 1 89 ? 18.268 43.748 4.772 1.00 41.40 89 LYS A O 1
ATOM 696 N N . LYS A 1 90 ? 18.302 42.072 6.278 1.00 28.67 90 LYS A N 1
ATOM 697 C CA . LYS A 1 90 ? 16.894 41.688 6.140 1.00 30.20 90 LYS A CA 1
ATOM 698 C C . LYS A 1 90 ? 16.800 40.296 5.543 1.00 31.79 90 LYS A C 1
ATOM 699 O O . LYS A 1 90 ? 17.404 40.010 4.501 1.00 26.82 90 LYS A O 1
ATOM 705 N N . ASP A 1 91 ? 16.046 39.430 6.223 1.00 24.87 91 ASP A N 1
ATOM 706 C CA . ASP A 1 91 ? 16.061 37.992 5.998 1.00 29.04 91 ASP A CA 1
ATOM 707 C C . ASP A 1 91 ? 17.426 37.412 6.340 1.00 27.61 91 ASP A C 1
ATOM 708 O O . ASP A 1 91 ? 17.612 36.192 6.297 1.00 28.57 91 ASP A O 1
ATOM 710 N N . SER A 1 92 ? 18.380 38.273 6.703 1.00 31.11 92 SER A N 1
ATOM 711 C CA . SER A 1 92 ? 19.791 37.896 6.674 1.00 28.48 92 SER A CA 1
ATOM 712 C C . SER A 1 92 ? 20.436 37.955 8.053 1.00 29.69 92 SER A C 1
ATOM 713 O O . SER A 1 92 ? 20.787 36.906 8.597 1.00 34.89 92 SER A O 1
ATOM 716 N N . GLU A 1 93 ? 20.650 39.137 8.620 1.00 24.52 93 GLU A N 1
ATOM 717 C CA . GLU A 1 93 ? 21.303 39.262 9.918 1.00 28.19 93 GLU A CA 1
ATOM 718 C C . GLU A 1 93 ? 20.339 39.953 10.868 1.00 27.66 93 GLU A C 1
ATOM 719 O O . GLU A 1 93 ? 19.920 41.091 10.620 1.00 31.25 93 GLU A O 1
ATOM 725 N N . PHE A 1 94 ? 19.985 39.260 11.944 1.00 19.71 94 PHE A N 1
ATOM 726 C CA . PHE A 1 94 ? 18.936 39.711 12.854 1.00 18.44 94 PHE A CA 1
ATOM 727 C C . PHE A 1 94 ? 19.598 40.262 14.118 1.00 19.14 94 PHE A C 1
ATOM 728 O O . PHE A 1 94 ? 19.647 39.613 15.159 1.00 20.92 94 PHE A O 1
ATOM 736 N N . ASN A 1 95 ? 20.126 41.485 14.003 1.00 18.08 95 ASN A N 1
ATOM 737 C CA . ASN A 1 95 ? 20.796 42.156 15.116 1.00 14.71 95 ASN A CA 1
ATOM 738 C C . ASN A 1 95 ? 19.779 42.822 16.036 1.00 19.11 95 ASN A C 1
ATOM 739 O O . ASN A 1 95 ? 18.764 43.356 15.580 1.00 19.30 95 ASN A O 1
ATOM 744 N N . ASN A 1 96 ? 20.061 42.783 17.339 1.00 17.71 96 ASN A N 1
ATOM 745 C CA . ASN A 1 96 ? 19.214 43.408 18.359 1.00 18.33 96 ASN A CA 1
ATOM 746 C C . ASN A 1 96 ? 17.753 42.975 18.216 1.00 17.30 96 ASN A C 1
ATOM 747 O O . ASN A 1 96 ? 16.833 43.774 18.403 1.00 17.28 96 ASN A O 1
ATOM 752 N N . ARG A 1 97 ? 17.533 41.707 17.879 1.00 17.96 97 ARG A N 1
ATOM 753 C CA . ARG A 1 97 ? 16.173 41.231 17.633 1.00 15.72 97 ARG A CA 1
ATOM 754 C C . ARG A 1 97 ? 15.354 41.239 18.921 1.00 13.53 97 ARG A C 1
ATOM 755 O O . ARG A 1 97 ? 15.866 40.990 20.015 1.00 15.13 97 ARG A O 1
ATOM 763 N N . THR A 1 98 ? 14.064 41.537 18.782 1.00 13.06 98 THR A N 1
ATOM 764 C CA . THR A 1 98 ? 13.151 41.606 19.911 1.00 14.51 98 THR A CA 1
ATOM 765 C C . THR A 1 98 ? 11.776 41.165 19.428 1.00 11.88 98 THR A C 1
ATOM 766 O O . THR A 1 98 ? 11.426 41.385 18.270 1.00 12.85 98 THR A O 1
ATOM 770 N N . VAL A 1 99 ? 11.009 40.522 20.310 1.00 10.80 99 VAL A N 1
ATOM 771 C CA . VAL A 1 99 ?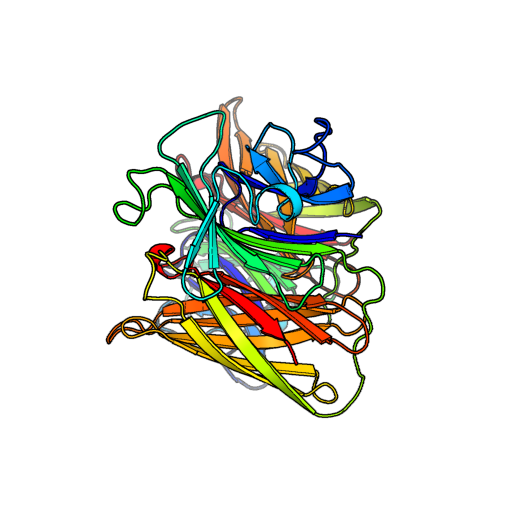 9.707 39.973 19.934 1.00 12.33 99 VAL A CA 1
ATOM 772 C C . VAL A 1 99 ? 8.625 40.587 20.820 1.00 12.30 99 VAL A C 1
ATOM 773 O O . VAL A 1 99 ? 8.860 40.927 21.986 1.00 12.51 99 VAL A O 1
ATOM 777 N N . TYR A 1 100 ? 7.428 40.732 20.258 1.00 12.16 100 TYR A N 1
ATOM 778 C CA . TYR A 1 100 ? 6.399 41.525 20.916 1.00 12.73 100 TYR A CA 1
ATOM 779 C C . TYR A 1 100 ? 5.007 41.038 20.518 1.00 10.96 100 TYR A C 1
ATOM 780 O O . TYR A 1 100 ? 4.820 40.312 19.539 1.00 11.53 100 TYR A O 1
ATOM 789 N N . TYR A 1 101 ? 4.030 41.454 21.307 1.00 12.08 101 TYR A N 1
ATOM 790 C CA . TYR A 1 101 ? 2.640 41.448 20.882 1.00 13.51 101 TYR A CA 1
ATOM 791 C C . TYR A 1 101 ? 1.991 42.683 21.481 1.00 12.16 101 TYR A C 1
ATOM 792 O O . TYR A 1 101 ? 2.462 43.203 22.496 1.00 13.12 101 TYR A O 1
ATOM 801 N N . VAL A 1 102 ? 0.936 43.173 20.834 1.00 11.37 102 VAL A N 1
ATOM 802 C CA . VAL A 1 102 ? 0.148 44.276 21.383 1.00 13.39 102 VAL A CA 1
ATOM 803 C C . VAL A 1 102 ? -1.204 44.300 20.677 1.00 12.18 102 VAL A C 1
ATOM 804 O O . VAL A 1 102 ? -1.293 44.094 19.462 1.00 13.32 102 VAL A O 1
ATOM 808 N N . GLY A 1 103 ? -2.252 44.552 21.451 1.00 12.53 103 GLY A N 1
ATOM 809 C CA . GLY A 1 103 ? -3.604 44.542 20.915 1.00 14.41 103 GLY A CA 1
ATOM 810 C C . GLY A 1 103 ? -4.541 45.450 21.678 1.00 16.65 103 GLY A C 1
ATOM 811 O O . GLY A 1 103 ? -4.344 45.732 22.864 1.00 15.28 103 GLY A O 1
ATOM 812 N N . ASN A 1 104 ? -5.575 45.913 20.983 1.00 14.90 104 ASN A N 1
ATOM 813 C CA . ASN A 1 104 ? -6.705 46.543 21.650 1.00 17.28 104 ASN A CA 1
ATOM 814 C C . ASN A 1 104 ? -7.552 45.463 22.320 1.00 15.81 104 ASN A C 1
ATOM 815 O O . ASN A 1 104 ? -7.999 44.526 21.659 1.00 20.44 104 ASN A O 1
ATOM 820 N N . ASP A 1 105 ? -7.761 45.577 23.627 1.00 18.78 105 ASP A N 1
ATOM 821 C CA . ASP A 1 105 ? -8.542 44.590 24.362 1.00 22.77 105 ASP A CA 1
ATOM 822 C C . ASP A 1 105 ? -10.031 44.930 24.426 1.00 21.49 105 ASP A C 1
ATOM 823 O O . ASP A 1 105 ? -10.766 44.301 25.198 1.00 19.81 105 ASP A O 1
ATOM 828 N N . ALA A 1 106 ? -10.490 45.906 23.648 1.00 18.38 106 ALA A N 1
ATOM 829 C CA . ALA A 1 106 ? -11.907 46.260 23.664 1.00 20.23 106 ALA A CA 1
ATOM 830 C C . ALA A 1 106 ? -12.787 45.040 23.410 1.00 23.23 106 ALA A C 1
ATOM 831 O O . ALA A 1 106 ? -12.600 44.304 22.436 1.00 21.47 106 ALA A O 1
ATOM 833 N N . GLY A 1 107 ? -13.757 44.837 24.297 1.00 21.97 107 GLY A N 1
ATOM 834 C CA . GLY A 1 107 ? -14.729 43.779 24.157 1.00 20.51 107 GLY A CA 1
ATOM 835 C C . GLY A 1 107 ? -14.258 42.402 24.555 1.00 22.29 107 GLY A C 1
ATOM 836 O O . GLY A 1 107 ? -15.015 41.443 24.387 1.00 20.03 107 GLY A O 1
ATOM 837 N N . THR A 1 108 ? -13.040 42.257 25.077 1.00 21.24 108 THR A N 1
ATOM 838 C CA . THR A 1 108 ? -12.560 40.929 25.435 1.00 19.44 108 THR A CA 1
ATOM 839 C C . THR A 1 108 ? -13.359 40.381 26.611 1.00 18.48 108 THR A C 1
ATOM 840 O O . THR A 1 108 ? -13.558 41.068 27.619 1.00 19.80 108 THR A O 1
ATOM 844 N N . THR A 1 109 ? -13.851 39.158 26.454 1.00 15.97 109 THR A N 1
ATOM 845 C CA . THR A 1 109 ? -14.399 38.364 27.543 1.00 20.11 109 THR A CA 1
ATOM 846 C C . THR A 1 109 ? -13.753 36.987 27.476 1.00 21.50 109 THR A C 1
ATOM 847 O O . THR A 1 109 ? -13.315 36.542 26.410 1.00 25.90 109 THR A O 1
ATOM 851 N N . VAL A 1 110 ? -13.660 36.319 28.619 1.00 20.04 110 VAL A N 1
ATOM 852 C CA . VAL A 1 110 ? -12.993 35.028 28.725 1.00 19.47 110 VAL A CA 1
ATOM 853 C C . VAL A 1 110 ? -14.010 34.009 29.219 1.00 20.65 110 VAL A C 1
ATOM 854 O O . VAL A 1 110 ? -14.678 34.255 30.224 1.00 23.43 110 VAL A O 1
ATOM 858 N N . PRO A 1 111 ? -14.180 32.881 28.538 1.00 16.78 111 PRO A N 1
ATOM 859 C CA . PRO A 1 111 ? -15.096 31.850 29.042 1.00 21.82 111 PRO A CA 1
ATOM 860 C C . PRO A 1 111 ? -14.651 31.316 30.397 1.00 23.52 111 PRO A C 1
ATOM 861 O O . PRO A 1 111 ? -13.466 31.326 30.737 1.00 24.73 111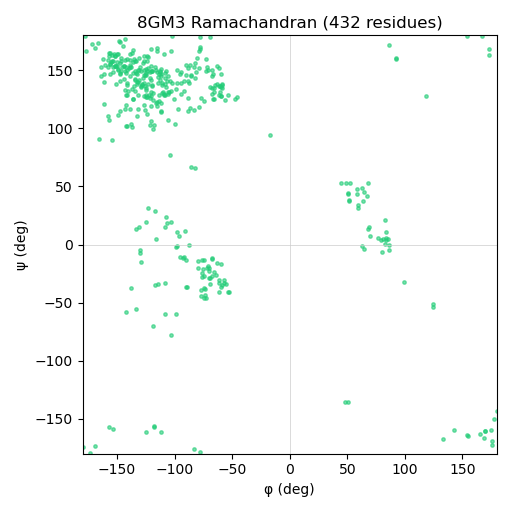 PRO A O 1
ATOM 865 N N . THR A 1 112 ? -15.625 30.855 31.181 1.00 24.93 112 THR A N 1
ATOM 866 C CA . THR A 1 112 ? -15.377 30.183 32.450 1.00 24.25 112 THR A CA 1
ATOM 867 C C . THR A 1 112 ? -15.444 28.661 32.339 1.00 24.11 112 THR A C 1
ATOM 868 O O . THR A 1 112 ? -15.223 27.973 33.338 1.00 26.77 112 THR A O 1
ATOM 872 N N . SER A 1 113 ? -15.746 28.135 31.152 1.00 20.35 113 SER A N 1
ATOM 873 C CA . SER A 1 113 ? -15.665 26.730 30.765 1.00 21.42 113 SER A CA 1
ATOM 874 C C . SER A 1 113 ? -15.778 26.730 29.245 1.00 21.29 113 SER A C 1
ATOM 875 O O . SER A 1 113 ? -15.958 27.789 28.644 1.00 28.64 113 SER A O 1
ATOM 878 N N . GLY A 1 114 ? -15.605 25.575 28.601 1.00 25.60 114 GLY A N 1
ATOM 879 C CA . GLY A 1 114 ? -14.800 24.458 29.018 1.00 25.59 114 GLY A CA 1
ATOM 880 C C . GLY A 1 114 ? -13.510 24.499 28.183 1.00 22.46 114 GLY A C 1
ATOM 881 O O . GLY A 1 114 ? -12.506 24.974 28.689 1.00 30.70 114 GLY A O 1
ATOM 882 N N . LYS A 1 115 ? -13.537 24.061 26.908 1.00 23.47 115 LYS A N 1
ATOM 883 C CA . LYS A 1 115 ? -12.323 23.882 26.104 1.00 21.91 115 LYS A CA 1
ATOM 884 C C . LYS A 1 115 ? -12.417 24.527 24.721 1.00 25.95 115 LYS A C 1
ATOM 885 O O . LYS A 1 115 ? -13.489 24.582 24.114 1.00 27.93 115 LYS A O 1
ATOM 891 N N . ALA A 1 116 ? -11.262 24.961 24.199 1.00 22.29 116 ALA A N 1
ATOM 892 C CA . ALA A 1 116 ? -11.157 25.479 22.841 1.00 21.46 116 ALA A CA 1
ATOM 893 C C . ALA A 1 116 ? -9.744 25.274 22.312 1.00 21.70 116 ALA A C 1
ATOM 894 O O . ALA A 1 116 ? -8.781 25.206 23.080 1.00 21.56 116 ALA A O 1
ATOM 896 N N . THR A 1 117 ? -9.636 25.164 20.987 1.00 23.20 117 THR A N 1
ATOM 897 C CA . THR A 1 117 ? -8.374 25.031 20.275 1.00 22.94 117 THR A CA 1
ATOM 898 C C . THR A 1 117 ? -8.147 26.272 19.422 1.00 22.76 117 THR A C 1
ATOM 899 O O . THR A 1 117 ? -9.100 26.892 18.935 1.00 18.27 117 THR A O 1
ATOM 903 N N . TYR A 1 118 ? -6.879 26.654 19.269 1.00 18.26 118 TYR A N 1
ATOM 904 C CA . TYR A 1 118 ? -6.497 27.828 18.495 1.00 16.40 118 TYR A CA 1
ATOM 905 C C . TYR A 1 118 ? -5.531 27.441 17.387 1.00 21.78 118 TYR A C 1
ATOM 906 O O . TYR A 1 118 ? -4.612 26.649 17.603 1.00 18.36 118 TYR A O 1
ATOM 915 N N . ASN A 1 119 ? -5.736 28.017 16.206 1.00 17.88 119 ASN A N 1
ATOM 916 C CA . ASN A 1 119 ? -4.718 27.984 15.163 1.00 17.73 119 ASN A CA 1
ATOM 917 C C . ASN A 1 119 ? -3.656 29.033 15.478 1.00 19.70 119 ASN A C 1
ATOM 918 O O . ASN A 1 119 ? -3.965 30.228 15.542 1.00 18.50 119 ASN A O 1
ATOM 923 N N . ILE A 1 120 ? -2.411 28.600 15.680 1.00 15.05 120 ILE A N 1
ATOM 924 C CA . ILE A 1 120 ? -1.351 29.496 16.129 1.00 16.62 120 ILE A CA 1
ATOM 925 C C . ILE A 1 120 ? -0.236 29.531 15.090 1.00 18.10 120 ILE A C 1
ATOM 926 O O . ILE A 1 120 ? 0.154 28.497 14.539 1.00 18.76 120 ILE A O 1
ATOM 931 N N . THR A 1 121 ? 0.277 30.725 14.820 1.00 15.85 121 THR A N 1
ATOM 932 C CA . THR A 1 121 ? 1.520 30.851 14.081 1.00 15.54 121 THR A CA 1
ATOM 933 C C . THR A 1 121 ? 2.516 31.644 14.918 1.00 15.32 121 THR A C 1
ATOM 934 O O . THR A 1 121 ? 2.149 32.313 15.889 1.00 14.48 121 THR A O 1
ATOM 938 N N . GLY A 1 122 ? 3.794 31.522 14.561 1.00 19.33 122 GLY A N 1
ATOM 939 C CA . GLY A 1 122 ? 4.853 32.119 15.346 1.00 14.39 122 GLY A CA 1
ATOM 940 C C . GLY A 1 122 ? 5.896 32.751 14.448 1.00 17.50 122 GLY A C 1
ATOM 941 O O . GLY A 1 122 ? 6.046 32.388 13.277 1.00 17.82 122 GLY A O 1
ATOM 942 N N . ILE A 1 123 ? 6.643 33.684 15.037 1.00 15.26 123 ILE A N 1
ATOM 943 C CA . ILE A 1 123 ? 7.645 34.480 14.335 1.00 14.14 123 ILE A CA 1
ATOM 944 C C . ILE A 1 123 ? 8.962 34.360 15.091 1.00 14.17 123 ILE A C 1
ATOM 945 O O . ILE A 1 123 ? 9.037 34.729 16.266 1.00 14.82 123 ILE A O 1
ATOM 950 N N . ASN A 1 124 ? 9.999 33.844 14.418 1.00 14.96 124 ASN A N 1
ATOM 951 C CA . ASN A 1 124 ? 11.362 33.801 14.962 1.00 15.71 124 ASN A CA 1
ATOM 952 C C . ASN A 1 124 ? 12.318 33.916 13.782 1.00 17.75 124 ASN A C 1
ATOM 953 O O . ASN A 1 124 ? 12.405 32.985 12.974 1.00 19.29 124 ASN A O 1
ATOM 958 N N . LYS A 1 125 ? 13.025 35.040 13.680 1.00 14.11 125 LYS A N 1
ATOM 959 C CA . LYS A 1 125 ? 13.916 35.305 12.552 1.00 16.42 125 LYS A CA 1
ATOM 960 C C . LYS A 1 125 ? 13.237 34.932 11.234 1.00 17.38 125 LYS A C 1
ATOM 961 O O . LYS A 1 125 ? 13.763 34.181 10.412 1.00 20.22 125 LYS A O 1
ATOM 967 N N . PHE A 1 126 ? 12.039 35.472 11.039 1.00 16.27 126 PHE A N 1
ATOM 968 C CA . PHE A 1 126 ? 11.254 35.150 9.852 1.00 15.74 126 PHE A CA 1
ATOM 969 C C . PHE A 1 126 ? 11.928 35.667 8.584 1.00 19.40 126 PHE A C 1
ATOM 970 O O . PHE A 1 126 ? 12.365 36.820 8.518 1.00 19.80 126 PHE A O 1
ATOM 978 N N . SER A 1 127 ? 11.976 34.821 7.556 1.00 18.15 127 SER A N 1
ATOM 979 C CA . SER A 1 127 ? 12.646 35.175 6.313 1.00 21.00 127 SER A CA 1
ATOM 980 C C . SER A 1 127 ? 11.812 34.833 5.085 1.00 19.56 127 SER A C 1
ATOM 981 O O . SER A 1 127 ? 12.338 34.850 3.962 1.00 24.16 127 SER A O 1
ATOM 984 N N . GLY A 1 128 ? 10.535 34.530 5.262 1.00 17.13 128 GLY A N 1
ATOM 985 C CA . GLY A 1 128 ? 9.673 34.252 4.138 1.00 23.25 128 GLY A CA 1
ATOM 986 C C . GLY A 1 128 ? 8.984 32.907 4.217 1.00 20.20 128 GLY A C 1
ATOM 987 O O . GLY A 1 128 ? 7.763 32.830 4.068 1.00 24.55 128 GLY A O 1
ATOM 988 N N . ALA A 1 129 ? 9.748 31.835 4.451 1.00 23.10 129 ALA A N 1
ATOM 989 C CA . ALA A 1 129 ? 9.202 30.491 4.392 1.00 23.73 129 ALA A CA 1
ATOM 990 C C . ALA A 1 129 ? 9.236 29.761 5.725 1.00 23.20 129 ALA A C 1
ATOM 991 O O . ALA A 1 129 ? 8.845 28.587 5.778 1.00 24.00 129 ALA A O 1
ATOM 993 N N . ASN A 1 130 ? 9.650 30.422 6.807 1.00 20.26 130 ASN A N 1
ATOM 994 C CA . ASN A 1 130 ? 9.966 29.749 8.063 1.00 20.71 130 ASN A CA 1
ATOM 995 C C . ASN A 1 130 ? 9.054 30.172 9.217 1.00 18.78 130 ASN A C 1
ATOM 996 O O . ASN A 1 130 ? 9.460 30.113 10.381 1.00 16.09 130 ASN A O 1
ATOM 1001 N N . LYS A 1 131 ? 7.813 30.561 8.938 1.00 21.42 131 LYS A N 1
ATOM 1002 C CA . LYS A 1 131 ? 6.929 30.873 10.055 1.00 18.62 131 LYS A CA 1
ATOM 1003 C C . LYS A 1 131 ? 6.631 29.599 10.833 1.00 21.23 131 LYS A C 1
ATOM 1004 O O . LYS A 1 131 ? 6.650 28.495 10.287 1.00 19.05 131 LYS A O 1
ATOM 1010 N N . LEU A 1 132 ? 6.404 29.754 12.132 1.00 17.55 132 LEU A N 1
ATOM 1011 C CA . LEU A 1 132 ? 6.028 28.624 12.961 1.00 16.87 132 LEU A CA 1
ATOM 1012 C C . LEU A 1 132 ? 4.519 28.447 12.910 1.00 17.32 132 LEU A C 1
ATOM 1013 O O . LEU A 1 132 ? 3.779 29.405 12.669 1.00 15.62 132 LEU A O 1
ATOM 1018 N N . SER A 1 133 ? 4.067 27.215 13.146 1.00 17.35 133 SER A N 1
ATOM 1019 C CA . SER A 1 133 ? 2.649 26.898 13.018 1.00 17.08 133 SER A CA 1
ATOM 1020 C C . SER A 1 133 ? 2.290 25.673 13.860 1.00 17.03 133 SER A C 1
ATOM 1021 O O . SER A 1 133 ? 3.084 24.739 13.998 1.00 17.26 133 SER A O 1
ATOM 1024 N N . GLY A 1 134 ? 1.066 25.674 14.379 1.00 18.69 134 GLY A N 1
ATOM 1025 C CA . GLY A 1 134 ? 0.628 24.620 15.276 1.00 17.61 134 GLY A CA 1
ATOM 1026 C C . GLY A 1 134 ? -0.639 25.030 16.003 1.00 18.23 134 GLY A C 1
ATOM 1027 O O . GLY A 1 134 ? -1.320 25.968 15.594 1.00 17.69 134 GLY A O 1
ATOM 1028 N N . THR A 1 135 ? -0.935 24.322 17.095 1.00 20.51 135 THR A N 1
ATOM 1029 C CA . THR A 1 135 ? -2.200 24.476 17.804 1.00 19.55 135 THR A CA 1
ATOM 1030 C C . THR A 1 135 ? -1.981 24.612 19.307 1.00 24.51 135 THR A C 1
ATOM 1031 O O . THR A 1 135 ? -1.131 23.929 19.887 1.00 22.68 135 THR A O 1
ATOM 1035 N N . PHE A 1 136 ? -2.754 25.502 19.927 1.00 17.80 136 PHE A N 1
ATOM 1036 C CA . PHE A 1 136 ? -2.837 25.637 21.375 1.00 19.34 136 PHE A CA 1
ATOM 1037 C C . PHE A 1 136 ? -4.185 25.125 21.865 1.00 22.80 136 PHE A C 1
ATOM 1038 O O . PHE A 1 136 ? -5.213 25.322 21.207 1.00 23.34 136 PHE A O 1
ATOM 1046 N N . ASN A 1 137 ? -4.174 24.493 23.033 1.00 19.48 137 ASN A N 1
ATOM 1047 C CA . ASN A 1 137 ? -5.371 23.962 23.666 1.00 21.87 137 ASN A CA 1
ATOM 1048 C C . ASN A 1 137 ? -5.649 24.786 24.911 1.00 19.12 137 ASN A C 1
ATOM 1049 O O . ASN A 1 137 ? -4.792 24.887 25.794 1.00 18.78 137 ASN A O 1
ATOM 1054 N N . ALA A 1 138 ? -6.833 25.388 24.974 1.00 20.18 138 ALA A N 1
ATOM 1055 C CA . ALA A 1 138 ? -7.263 26.156 26.130 1.00 18.75 138 ALA A CA 1
ATOM 1056 C C . ALA A 1 138 ? -8.338 25.384 26.883 1.00 18.72 138 ALA A C 1
ATOM 1057 O O . ALA A 1 138 ? -9.250 24.818 26.280 1.00 23.79 138 ALA A O 1
ATOM 1059 N N . ASP A 1 139 ? -8.216 25.340 28.205 1.00 19.12 139 ASP A N 1
ATOM 1060 C CA . ASP A 1 139 ? -9.227 24.732 29.068 1.00 21.81 139 ASP A CA 1
ATOM 1061 C C . ASP A 1 139 ? -9.661 25.841 30.011 1.00 20.10 139 ASP A C 1
ATOM 1062 O O . ASP A 1 139 ? -8.939 26.186 30.953 1.00 19.92 139 ASP A O 1
ATOM 1067 N N . PHE A 1 140 ? -10.830 26.420 29.746 1.00 19.07 140 PHE A N 1
ATOM 1068 C CA . PHE A 1 140 ? -11.209 27.602 30.501 1.00 20.37 140 PHE A CA 1
ATOM 1069 C C . PHE A 1 140 ? -11.746 27.259 31.880 1.00 21.62 140 PHE A C 1
ATOM 1070 O O . PHE A 1 140 ? -11.729 28.123 32.765 1.00 22.73 140 PHE A O 1
ATOM 1078 N N . GLY A 1 141 ? -12.194 26.019 32.089 1.00 22.00 141 GLY A N 1
ATOM 1079 C CA . GLY A 1 141 ? -12.539 25.586 33.435 1.00 21.94 141 GLY A CA 1
ATOM 1080 C C . GLY A 1 141 ? -11.316 25.358 34.309 1.00 23.90 141 GLY A C 1
ATOM 1081 O O . GLY A 1 141 ? -11.275 25.792 35.464 1.00 22.73 141 GLY A O 1
ATOM 1082 N N . ALA A 1 142 ? -10.300 24.668 33.772 1.00 21.09 142 ALA A N 1
ATOM 1083 C CA . ALA A 1 142 ? -9.040 24.474 34.485 1.00 23.76 142 ALA A CA 1
ATOM 1084 C C . ALA A 1 142 ? -8.119 25.688 34.409 1.00 21.45 142 ALA A C 1
ATOM 1085 O O . ALA A 1 142 ? -7.141 25.762 35.172 1.00 20.17 142 ALA A O 1
ATOM 1087 N N . LYS A 1 143 ? -8.403 26.628 33.511 1.00 20.77 143 LYS A N 1
ATOM 1088 C CA . LYS A 1 143 ? -7.614 27.852 33.363 1.00 21.77 143 LYS A CA 1
ATOM 1089 C C . LYS A 1 143 ? -6.184 27.531 32.940 1.00 21.17 143 LYS A C 1
ATOM 1090 O O . LYS A 1 143 ? -5.213 28.030 33.513 1.00 19.05 143 LYS A O 1
ATOM 1096 N N . THR A 1 144 ? -6.066 26.695 31.911 1.00 19.03 144 THR A N 1
ATOM 1097 C CA . THR A 1 144 ? -4.784 26.298 31.349 1.00 21.88 144 THR A CA 1
ATOM 1098 C C . THR A 1 144 ? -4.742 26.623 29.860 1.00 20.72 144 THR A C 1
ATOM 1099 O O . THR A 1 144 ? -5.768 26.619 29.175 1.00 18.68 144 THR A O 1
ATOM 1103 N N . LEU A 1 145 ? -3.543 26.912 29.371 1.00 18.07 145 LEU A N 1
ATOM 1104 C CA . LEU A 1 145 ? -3.267 27.043 27.952 1.00 18.99 145 LEU A CA 1
ATOM 1105 C C . LEU A 1 145 ? -1.963 26.306 27.674 1.00 20.68 145 LEU A C 1
ATOM 1106 O O . LEU A 1 145 ? -0.958 26.567 28.335 1.00 21.23 145 LEU A O 1
ATOM 1111 N N . ASP A 1 146 ? -1.983 25.363 26.737 1.00 17.93 146 ASP A N 1
ATOM 1112 C CA . ASP A 1 146 ? -0.762 24.642 26.398 1.00 19.85 146 ASP A CA 1
ATOM 1113 C C . ASP A 1 146 ? -0.795 24.247 24.931 1.00 20.86 146 ASP A C 1
ATOM 1114 O O . ASP A 1 146 ? -1.859 24.049 24.344 1.00 23.96 146 ASP A O 1
ATOM 1119 N N . GLY A 1 147 ? 0.383 24.138 24.341 1.00 21.65 147 GLY A N 1
ATOM 1120 C CA . GLY A 1 147 ? 0.464 23.739 22.952 1.00 21.32 147 GLY A CA 1
ATOM 1121 C C . GLY A 1 147 ? 1.857 23.989 22.426 1.00 19.72 147 GLY A C 1
ATOM 1122 O O . GLY A 1 147 ? 2.741 24.477 23.136 1.00 18.33 147 GLY A O 1
ATOM 1123 N N . SER A 1 148 ? 2.042 23.650 21.160 1.00 22.60 148 SER A N 1
ATOM 1124 C CA . SER A 1 148 ? 3.326 23.924 20.540 1.00 20.33 148 SER A CA 1
ATOM 1125 C C . SER A 1 148 ? 3.135 24.331 19.085 1.00 21.84 148 SER A C 1
ATOM 1126 O O . SER A 1 148 ? 2.102 24.075 18.462 1.00 21.05 148 SER A O 1
ATOM 1129 N N . ILE A 1 149 ? 4.155 25.014 18.569 1.00 17.60 149 ILE A N 1
ATOM 1130 C CA . ILE A 1 149 ? 4.225 25.431 17.177 1.00 18.84 149 ILE A CA 1
ATOM 1131 C C . ILE A 1 149 ? 5.630 25.118 16.685 1.00 17.44 149 ILE A C 1
ATOM 1132 O O . ILE A 1 149 ? 6.568 24.989 17.471 1.00 17.62 149 ILE A O 1
ATOM 1137 N N . ASN A 1 150 ? 5.787 25.029 15.369 1.00 17.94 150 ASN A N 1
ATOM 1138 C CA . ASN A 1 150 ? 7.106 24.666 14.879 1.00 17.83 150 ASN A CA 1
ATOM 1139 C C . ASN A 1 150 ? 7.289 25.109 13.439 1.00 19.25 150 ASN A C 1
ATOM 1140 O O . ASN A 1 150 ? 6.322 25.238 12.681 1.00 19.95 150 ASN A O 1
ATOM 1145 N N . ASN A 1 151 ? 8.548 25.350 13.078 1.00 18.79 151 ASN A N 1
ATOM 1146 C CA . ASN A 1 151 ? 8.951 25.327 11.686 1.00 20.76 151 ASN A CA 1
ATOM 1147 C C . ASN A 1 151 ? 9.877 24.122 11.489 1.00 25.61 151 ASN A C 1
ATOM 1148 O O . ASN A 1 151 ? 9.874 23.184 12.300 1.00 23.22 151 ASN A O 1
ATOM 1153 N N . SER A 1 152 ? 10.652 24.132 10.407 1.00 26.49 152 SER A N 1
ATOM 1154 C CA . SER A 1 152 ? 11.513 22.988 10.130 1.00 31.46 152 SER A CA 1
ATOM 1155 C C . SER A 1 152 ? 12.693 22.916 11.087 1.00 34.29 152 SER A C 1
ATOM 1156 O O . SER A 1 152 ? 13.284 21.842 11.248 1.00 40.28 152 SER A O 1
ATOM 1159 N N . ASN A 1 153 ? 13.046 24.026 11.728 1.00 30.78 153 ASN A N 1
ATOM 1160 C CA . ASN A 1 153 ? 14.198 24.073 12.616 1.00 33.21 153 ASN A CA 1
ATOM 1161 C C . ASN A 1 153 ? 13.842 24.167 14.088 1.00 33.24 153 ASN A C 1
ATOM 1162 O O . ASN A 1 153 ? 14.555 23.600 14.911 1.00 33.49 153 ASN A O 1
ATOM 1167 N N . LEU A 1 154 ? 12.750 24.842 14.435 1.00 26.72 154 LEU A N 1
ATOM 1168 C CA . LEU A 1 154 ? 12.495 25.272 15.798 1.00 24.87 154 LEU A CA 1
ATOM 1169 C C . LEU A 1 154 ? 11.128 24.794 16.250 1.00 22.88 154 LEU A C 1
ATOM 1170 O O . LEU A 1 154 ? 10.167 24.836 15.479 1.00 20.40 154 LEU A O 1
ATOM 1175 N N . THR A 1 155 ? 11.045 24.334 17.497 1.00 21.57 155 THR A N 1
ATOM 1176 C CA . THR A 1 155 ? 9.769 24.028 18.132 1.00 18.82 155 THR A CA 1
ATOM 1177 C C . THR A 1 155 ? 9.668 24.807 19.432 1.00 19.40 155 THR A C 1
ATOM 1178 O O . THR A 1 155 ? 10.566 24.730 20.272 1.00 21.53 155 THR A O 1
ATOM 1182 N N . VAL A 1 156 ? 8.575 25.549 19.595 1.00 16.81 156 VAL A N 1
ATOM 1183 C CA . VAL A 1 156 ? 8.292 26.275 20.824 1.00 17.06 156 VAL A CA 1
ATOM 1184 C C . VAL A 1 156 ? 6.990 25.728 21.389 1.00 15.80 156 VAL A C 1
ATOM 1185 O O . VAL A 1 156 ? 5.999 25.600 20.665 1.00 17.17 156 VAL A O 1
ATOM 1189 N N . SER A 1 157 ? 7.001 25.381 22.666 1.00 20.87 157 SER A N 1
ATOM 1190 C CA . SER A 1 157 ? 5.789 24.961 23.352 1.00 17.72 157 SER A CA 1
ATOM 1191 C C . SER A 1 157 ? 5.573 25.854 24.565 1.00 19.24 157 SER A C 1
ATOM 1192 O O . SER A 1 157 ? 6.526 26.398 25.129 1.00 21.58 157 SER A O 1
ATOM 1195 N N . VAL A 1 158 ? 4.309 26.024 24.947 1.00 19.57 158 VAL A N 1
ATOM 1196 C CA . VAL A 1 158 ? 3.951 26.846 26.098 1.00 20.97 158 VAL A CA 1
ATOM 1197 C C . VAL A 1 158 ? 3.120 26.018 27.064 1.00 19.04 158 VAL A C 1
ATOM 1198 O O . VAL A 1 158 ? 2.388 25.100 26.673 1.00 18.83 158 VAL A O 1
ATOM 1202 N N . ASP A 1 159 ? 3.231 26.368 28.343 1.00 19.45 159 ASP A N 1
ATOM 1203 C CA . ASP A 1 159 ? 2.395 25.800 29.404 1.00 20.46 159 ASP A CA 1
ATOM 1204 C C . ASP A 1 159 ? 2.066 26.942 30.365 1.00 19.61 159 ASP A C 1
ATOM 1205 O O . ASP A 1 159 ? 2.901 27.336 31.187 1.00 20.17 159 ASP A O 1
ATOM 1210 N N . ALA A 1 160 ? 0.850 27.477 30.270 1.00 16.77 160 ALA A N 1
ATOM 1211 C CA . ALA A 1 160 ? 0.506 28.709 30.968 1.00 16.65 160 ALA A CA 1
ATOM 1212 C C . ALA A 1 160 ? -0.800 28.552 31.737 1.00 15.60 160 ALA A C 1
ATOM 1213 O O . ALA A 1 160 ? -1.609 27.671 31.444 1.00 15.99 160 ALA A O 1
ATOM 1215 N N . THR A 1 161 ? -1.010 29.434 32.716 1.00 16.79 161 THR A N 1
ATOM 1216 C CA . THR A 1 161 ? -2.279 29.504 33.440 1.00 17.30 161 THR A CA 1
ATOM 1217 C C . THR A 1 161 ? -2.997 30.804 33.095 1.00 18.83 161 THR A C 1
ATOM 1218 O O . THR A 1 161 ? -2.365 31.823 32.807 1.00 19.86 161 THR A O 1
ATOM 1222 N N . ILE A 1 162 ? -4.328 30.775 33.156 1.00 21.98 162 ILE A N 1
ATOM 1223 C CA . ILE A 1 162 ? -5.158 31.868 32.661 1.00 18.08 162 ILE A CA 1
ATOM 1224 C C . ILE A 1 162 ? -5.721 32.681 33.825 1.00 20.59 162 ILE A C 1
ATOM 1225 O O . ILE A 1 162 ? -6.269 32.122 34.784 1.00 23.33 162 ILE A O 1
ATOM 1230 N N . ASN A 1 163 ? -5.588 34.005 33.736 1.00 16.91 163 ASN A N 1
ATOM 1231 C CA . ASN A 1 163 ? -6.252 34.938 34.645 1.00 20.31 163 ASN A CA 1
ATOM 1232 C C . ASN A 1 163 ? -7.481 35.446 33.901 1.00 20.73 163 ASN A C 1
ATOM 1233 O O . ASN A 1 163 ? -7.374 36.286 33.005 1.00 21.04 163 ASN A O 1
ATOM 1238 N N . ALA A 1 164 ? -8.654 34.929 34.273 1.00 26.09 164 ALA A N 1
ATOM 1239 C CA . ALA A 1 164 ? -9.850 35.193 33.476 1.00 25.55 164 ALA A CA 1
ATOM 1240 C C . ALA A 1 164 ? -10.291 36.645 33.568 1.00 25.88 164 ALA A C 1
ATOM 1241 O O . ALA A 1 164 ? -10.902 37.162 32.624 1.00 25.53 164 ALA A O 1
ATOM 1243 N N . ALA A 1 165 ? -10.002 37.313 34.687 1.00 25.92 165 ALA A N 1
ATOM 1244 C CA . ALA A 1 165 ? -10.452 38.693 34.852 1.00 21.99 165 ALA A CA 1
ATOM 1245 C C . ALA A 1 165 ? -9.641 39.653 33.989 1.00 24.26 165 ALA A C 1
ATOM 1246 O O . ALA A 1 165 ? -10.186 40.620 33.442 1.00 21.77 165 ALA A O 1
ATOM 1248 N N . THR A 1 166 ? -8.337 39.422 33.865 1.00 19.17 166 THR A N 1
ATOM 1249 C CA . THR A 1 166 ? -7.504 40.280 33.040 1.00 15.19 166 THR A CA 1
ATOM 1250 C C . THR A 1 166 ? -7.313 39.734 31.636 1.00 17.35 166 THR A C 1
ATOM 1251 O O . THR A 1 166 ? -6.772 40.447 30.780 1.00 18.16 166 THR A O 1
ATOM 1255 N N . ALA A 1 167 ? -7.720 38.492 31.388 1.00 15.22 167 ALA A N 1
ATOM 1256 C CA . ALA A 1 167 ? -7.526 37.790 30.126 1.00 13.68 167 ALA A CA 1
ATOM 1257 C C . ALA A 1 167 ? -6.057 37.472 29.872 1.00 16.17 167 ALA A C 1
ATOM 1258 O O . ALA A 1 167 ? -5.693 37.127 28.745 1.00 15.76 167 ALA A O 1
ATOM 1260 N N . ALA A 1 168 ? -5.202 37.603 30.882 1.00 14.75 168 ALA A N 1
ATOM 1261 C CA . ALA A 1 168 ? -3.791 37.291 30.698 1.00 15.35 168 ALA A CA 1
ATOM 1262 C C . ALA A 1 168 ? -3.539 35.790 30.827 1.00 16.90 168 ALA A C 1
ATOM 1263 O O . ALA A 1 168 ? -4.283 35.053 31.479 1.00 20.00 168 ALA A O 1
ATOM 1265 N N . PHE A 1 169 ? -2.445 35.335 30.220 1.00 17.37 169 PHE A N 1
ATOM 1266 C CA . PHE A 1 169 ? -1.925 34.016 30.537 1.00 13.91 169 PHE A CA 1
ATOM 1267 C C . PHE A 1 169 ? -0.426 34.121 30.764 1.00 16.87 169 PHE A C 1
ATOM 1268 O O . PHE A 1 169 ? 0.262 34.944 30.152 1.00 16.00 169 PHE A O 1
ATOM 1276 N N . ASN A 1 170 ? 0.067 33.280 31.664 1.00 15.97 170 ASN A N 1
ATOM 1277 C CA . ASN A 1 170 ? 1.438 33.365 32.138 1.00 18.69 170 ASN A CA 1
ATOM 1278 C C . ASN A 1 170 ? 1.909 31.975 32.540 1.00 22.90 170 ASN A C 1
ATOM 1279 O O . ASN A 1 170 ? 1.166 31.219 33.175 1.00 15.91 170 ASN A O 1
ATOM 1284 N N . GLY A 1 171 ? 3.147 31.645 32.184 1.00 17.11 171 GLY A N 1
ATOM 1285 C CA . GLY A 1 171 ? 3.642 30.318 32.489 1.00 15.88 171 GLY A CA 1
ATOM 1286 C C . GLY A 1 171 ? 5.039 30.089 31.961 1.00 19.12 171 GLY A C 1
ATOM 1287 O O . GLY A 1 171 ? 5.830 31.026 31.844 1.00 17.28 171 GLY A O 1
ATOM 1288 N N . THR A 1 172 ? 5.346 28.847 31.626 1.00 21.45 172 THR A N 1
ATOM 1289 C CA . THR A 1 172 ? 6.656 28.473 31.126 1.00 18.04 172 THR A CA 1
ATOM 1290 C C . THR A 1 172 ? 6.600 28.298 29.612 1.00 20.52 172 THR A C 1
ATOM 1291 O O . THR A 1 172 ? 5.556 28.445 28.963 1.00 17.29 172 THR A O 1
ATOM 1295 N N . ALA A 1 173 ? 7.749 27.958 29.048 1.00 18.02 173 ALA A N 1
ATOM 1296 C CA . ALA A 1 173 ? 7.860 27.650 27.637 1.00 17.72 173 ALA A CA 1
ATOM 1297 C C . ALA A 1 173 ? 9.097 26.790 27.442 1.00 18.97 173 ALA A C 1
ATOM 1298 O O . ALA A 1 173 ? 9.982 26.735 28.298 1.00 22.17 173 ALA A O 1
ATOM 1300 N N . GLN A 1 174 ? 9.144 26.126 26.298 1.00 20.81 174 GLN A N 1
ATOM 1301 C CA . GLN A 1 174 ? 10.255 25.259 25.957 1.00 22.49 174 GLN A CA 1
ATOM 1302 C C . GLN A 1 174 ? 10.547 25.413 24.474 1.00 21.22 174 GLN A C 1
ATOM 1303 O O . GLN A 1 174 ? 9.624 25.479 23.660 1.00 23.16 174 GLN A O 1
ATOM 1309 N N . ALA A 1 175 ? 11.829 25.494 24.134 1.00 21.90 175 ALA A N 1
ATOM 1310 C CA . ALA A 1 175 ? 12.280 25.549 22.754 1.00 22.80 175 ALA A CA 1
ATOM 1311 C C . ALA A 1 175 ? 13.191 24.356 22.492 1.00 24.62 175 ALA A C 1
ATOM 1312 O O . ALA A 1 175 ? 13.989 23.974 23.356 1.00 27.51 175 ALA A O 1
ATOM 1314 N N . VAL A 1 176 ? 13.074 23.764 21.303 1.00 26.42 176 VAL A N 1
ATOM 1315 C CA . VAL A 1 176 ? 13.859 22.585 20.932 1.00 29.21 176 VAL A CA 1
ATOM 1316 C C . VAL A 1 176 ? 14.929 22.919 19.893 1.00 32.25 176 VAL A C 1
ATOM 1317 O O . VAL A 1 176 ? 16.116 22.708 20.130 1.00 38.64 176 VAL A O 1
ATOM 1321 N N . GLN A 1 177 ? 14.525 23.410 18.724 1.00 35.12 177 GLN A N 1
ATOM 1322 C CA . GLN A 1 177 ? 15.490 23.787 17.684 1.00 41.44 177 GLN A CA 1
ATOM 1323 C C . GLN A 1 177 ? 16.918 23.969 18.171 1.00 38.01 177 GLN A C 1
ATOM 1324 O O . GLN A 1 177 ? 17.273 25.078 18.580 1.00 43.34 177 GLN A O 1
ATOM 1326 N N . ASN A 1 178 ? 17.756 22.931 18.092 1.00 44.38 178 ASN A N 1
ATOM 1327 C CA . ASN A 1 178 ? 17.416 21.665 17.438 1.00 42.21 178 ASN A CA 1
ATOM 1328 C C . ASN A 1 178 ? 18.292 20.516 17.936 1.00 44.52 178 ASN A C 1
ATOM 1329 O O . ASN A 1 178 ? 19.487 20.441 17.629 1.00 36.37 178 ASN A O 1
ATOM 1334 N N . GLY A 1 179 ? 17.704 19.586 18.685 1.00 44.26 179 GLY A N 1
ATOM 1335 C CA . GLY A 1 179 ? 18.421 18.591 19.411 1.00 36.24 179 GLY A CA 1
ATOM 1336 C C . GLY A 1 179 ? 18.585 18.932 20.870 1.00 36.71 179 GLY A C 1
ATOM 1337 O O . GLY A 1 179 ? 18.562 18.026 21.716 1.00 36.53 179 GLY A O 1
ATOM 1338 N N . THR A 1 180 ? 18.687 20.218 21.184 1.00 38.77 180 THR A N 1
ATOM 1339 C CA . THR A 1 180 ? 18.864 20.700 22.539 1.00 35.32 180 THR A CA 1
ATOM 1340 C C . THR A 1 180 ? 17.620 21.445 23.009 1.00 36.23 180 THR A C 1
ATOM 1341 O O . THR A 1 180 ? 16.928 22.101 22.227 1.00 32.99 180 THR A O 1
ATOM 1345 N N . THR A 1 181 ? 17.342 21.340 24.303 1.00 34.44 181 THR A N 1
ATOM 1346 C CA . THR A 1 181 ? 16.144 21.909 24.901 1.00 32.62 181 THR A CA 1
ATOM 1347 C C . THR A 1 181 ? 16.507 23.077 25.811 1.00 30.77 181 THR A C 1
ATOM 1348 O O . THR A 1 181 ? 17.497 23.023 26.548 1.00 28.50 181 THR A O 1
ATOM 1352 N N . THR A 1 182 ? 15.708 24.139 25.753 1.00 23.21 182 THR A N 1
ATOM 1353 C CA . THR A 1 182 ? 15.909 25.310 26.594 1.00 23.08 182 THR A CA 1
ATOM 1354 C C . THR A 1 182 ? 14.584 25.687 27.235 1.00 21.02 182 THR A C 1
ATOM 1355 O O . THR A 1 182 ? 13.575 25.824 26.537 1.00 24.26 182 THR A O 1
ATOM 1359 N N . ASN A 1 183 ? 14.585 25.854 28.555 1.00 18.69 183 ASN A N 1
ATOM 1360 C CA . ASN A 1 183 ? 13.378 26.235 29.268 1.00 23.93 183 ASN A CA 1
ATOM 1361 C C . ASN A 1 183 ? 13.278 27.751 29.346 1.00 23.27 183 ASN A C 1
ATOM 1362 O O . ASN A 1 183 ? 14.286 28.457 29.438 1.00 22.62 183 ASN A O 1
ATOM 1367 N N . GLY A 1 184 ? 12.046 28.252 29.293 1.00 20.92 184 GLY A N 1
ATOM 1368 C CA . GLY A 1 184 ? 11.842 29.685 29.260 1.00 16.70 184 GLY A CA 1
ATOM 1369 C C . GLY A 1 184 ? 10.498 30.094 29.825 1.00 17.16 184 GLY A C 1
ATOM 1370 O O . GLY A 1 184 ? 9.884 29.333 30.583 1.00 16.08 184 GLY A O 1
ATOM 1371 N N . ALA A 1 185 ? 10.037 31.291 29.454 1.00 18.02 185 ALA A N 1
ATOM 1372 C CA . ALA A 1 185 ? 8.805 31.876 29.963 1.00 16.21 185 ALA A CA 1
ATOM 1373 C C . ALA A 1 185 ? 7.818 32.127 28.828 1.00 17.32 185 ALA A C 1
ATOM 1374 O O . ALA A 1 185 ? 8.213 32.377 27.685 1.00 18.26 185 ALA A O 1
ATOM 1376 N N . SER A 1 186 ? 6.520 32.037 29.147 1.00 15.03 186 SER A N 1
ATOM 1377 C CA . SER A 1 186 ? 5.465 32.433 28.222 1.00 15.34 186 SER A CA 1
ATOM 1378 C C . SER A 1 186 ? 4.545 33.442 28.892 1.00 17.35 186 SER A C 1
ATOM 1379 O O . SER A 1 186 ? 4.290 33.374 30.098 1.00 17.56 186 SER A O 1
ATOM 1382 N N . GLN A 1 187 ? 4.042 34.380 28.089 1.00 14.73 187 GLN A N 1
ATOM 1383 C CA . GLN A 1 187 ? 3.097 35.386 28.560 1.00 17.04 187 GLN A CA 1
ATOM 1384 C C . GLN A 1 187 ? 2.285 35.864 27.371 1.00 18.16 187 GLN A C 1
ATOM 1385 O O . GLN A 1 187 ? 2.726 35.761 26.222 1.00 14.38 187 GLN A O 1
ATOM 1391 N N . GLY A 1 188 ? 1.102 36.396 27.661 1.00 15.23 188 GLY A N 1
ATOM 1392 C CA . GLY A 1 188 ? 0.268 36.960 26.624 1.00 12.05 188 GLY A CA 1
ATOM 1393 C C . GLY A 1 188 ? -1.127 37.250 27.140 1.00 14.90 188 GLY A C 1
ATOM 1394 O O . GLY A 1 188 ? -1.384 37.254 28.350 1.00 14.47 188 GLY A O 1
ATOM 1395 N N . HIS A 1 189 ? -2.025 37.501 26.193 1.00 13.52 189 HIS A N 1
ATOM 1396 C CA . HIS A 1 189 ? -3.410 37.797 26.517 1.00 14.96 189 HIS A CA 1
ATOM 1397 C C . HIS A 1 189 ? -4.326 37.156 25.488 1.00 16.99 189 HIS A C 1
ATOM 1398 O O . HIS A 1 189 ? -3.942 36.934 24.332 1.00 12.59 189 HIS A O 1
ATOM 1405 N N . PHE A 1 190 ? -5.545 36.854 25.931 1.00 11.99 190 PHE A N 1
ATOM 1406 C CA . PHE A 1 190 ? -6.652 36.628 25.022 1.00 15.72 190 PHE A CA 1
ATOM 1407 C C . PHE A 1 190 ? -7.225 37.972 24.582 1.00 12.77 190 PHE A C 1
ATOM 1408 O O . PHE A 1 190 ? -7.221 38.953 25.336 1.00 12.43 190 PHE A O 1
ATOM 1416 N N . PHE A 1 191 ? -7.730 38.006 23.354 1.00 14.86 191 PHE A N 1
ATOM 1417 C CA . PHE A 1 191 ? -8.303 39.208 22.775 1.00 14.47 191 PHE A CA 1
ATOM 1418 C C . PHE A 1 191 ? -9.624 38.875 22.099 1.00 14.09 191 PHE A C 1
ATOM 1419 O O . PHE A 1 191 ? -9.758 37.830 21.449 1.00 14.15 191 PHE A O 1
ATOM 1427 N N . GLY A 1 192 ? -10.582 39.784 22.236 1.00 16.18 192 GLY A N 1
ATOM 1428 C CA . GLY A 1 192 ? -11.860 39.658 21.571 1.00 15.44 192 GLY A CA 1
ATOM 1429 C C . GLY A 1 192 ? -12.893 38.950 22.433 1.00 19.24 192 GLY A C 1
ATOM 1430 O O . GLY A 1 192 ? -12.581 38.223 23.372 1.00 15.25 192 GLY A O 1
ATOM 1431 N N . ALA A 1 193 ? -14.156 39.161 22.085 1.00 19.14 193 ALA A N 1
ATOM 1432 C CA . ALA A 1 193 ? -15.230 38.497 22.809 1.00 17.10 193 ALA A CA 1
ATOM 1433 C C . ALA A 1 193 ? -15.087 36.979 22.734 1.00 17.36 193 ALA A C 1
ATOM 1434 O O . ALA A 1 193 ? -14.782 36.414 21.678 1.00 16.33 193 ALA A O 1
ATOM 1436 N N . ASN A 1 194 ? -15.318 36.321 23.873 1.00 15.80 194 ASN A N 1
ATOM 1437 C CA . ASN A 1 194 ? -15.224 34.865 24.004 1.00 17.84 194 ASN A CA 1
ATOM 1438 C C . ASN A 1 194 ? -13.837 34.353 23.655 1.00 16.84 194 ASN A C 1
ATOM 1439 O O . ASN A 1 194 ? -13.687 33.233 23.154 1.00 17.25 194 ASN A O 1
ATOM 1444 N N . ALA A 1 195 ? -12.830 35.175 23.929 1.00 17.70 195 ALA A N 1
ATOM 1445 C CA . ALA A 1 195 ? -11.436 34.822 23.687 1.00 18.32 195 ALA A CA 1
ATOM 1446 C C . ALA A 1 195 ? -11.252 34.351 22.245 1.00 17.90 195 ALA A C 1
ATOM 1447 O O . ALA A 1 195 ? -10.697 33.284 21.977 1.00 16.92 195 ALA A O 1
ATOM 1449 N N . ALA A 1 196 ? -11.718 35.188 21.305 1.00 16.37 196 ALA A N 1
ATOM 1450 C CA . ALA A 1 196 ? -11.683 34.842 19.884 1.00 15.12 196 ALA A CA 1
ATOM 1451 C C . ALA A 1 196 ? -10.264 34.635 19.363 1.00 17.94 196 ALA A C 1
ATOM 1452 O O . ALA A 1 196 ? -10.059 33.881 18.404 1.00 16.12 196 ALA A O 1
ATOM 1454 N N . GLY A 1 197 ? -9.289 35.329 19.933 1.00 14.82 197 GLY A N 1
ATOM 1455 C CA . GLY A 1 197 ? -7.901 35.152 19.553 1.00 13.68 197 GLY A CA 1
ATOM 1456 C C . GLY A 1 197 ? -6.999 35.276 20.763 1.00 13.45 197 GLY A C 1
ATOM 1457 O O . GLY A 1 197 ? -7.452 35.568 21.868 1.00 13.93 197 GLY A O 1
ATOM 1458 N N . LEU A 1 198 ? -5.708 35.062 20.530 1.00 13.35 198 LEU A N 1
ATOM 1459 C CA . LEU A 1 198 ? -4.718 35.255 21.577 1.00 13.13 198 LEU A CA 1
ATOM 1460 C C . LEU A 1 198 ? -3.414 35.661 20.920 1.00 14.06 198 LEU A C 1
ATOM 1461 O O . LEU A 1 198 ? -3.195 35.412 19.732 1.00 11.67 198 LEU A O 1
ATOM 1466 N N . ALA A 1 199 ? -2.556 36.317 21.700 1.00 12.79 199 ALA A N 1
ATOM 1467 C CA . ALA A 1 199 ? -1.194 36.569 21.244 1.00 11.77 199 ALA A CA 1
ATOM 1468 C C . ALA A 1 199 ? -0.289 36.628 22.459 1.00 10.93 199 ALA A C 1
ATOM 1469 O O . ALA A 1 199 ? -0.738 36.930 23.562 1.00 11.67 199 ALA A O 1
ATOM 1471 N N . GLY A 1 200 ? 0.982 36.312 22.257 1.00 11.42 200 GLY A N 1
ATOM 1472 C CA . GLY A 1 200 ? 1.900 36.365 23.372 1.00 10.75 200 GLY A CA 1
ATOM 1473 C C . GLY A 1 200 ? 3.320 36.235 22.885 1.00 12.13 200 GLY A C 1
ATOM 1474 O O . GLY A 1 200 ? 3.584 36.233 21.682 1.00 12.62 200 GLY A O 1
ATOM 1475 N N . ILE A 1 201 ? 4.241 36.128 23.841 1.00 13.22 201 ILE A N 1
ATOM 1476 C CA . ILE A 1 201 ? 5.641 35.885 23.518 1.00 12.32 201 ILE A CA 1
ATOM 1477 C C . ILE A 1 201 ? 6.205 34.781 24.405 1.00 12.42 201 ILE A C 1
ATOM 1478 O O . ILE A 1 201 ? 5.766 34.568 25.543 1.00 14.64 201 ILE A O 1
ATOM 1483 N N . ALA A 1 202 ? 7.142 34.032 23.833 1.00 14.53 202 ALA A N 1
ATOM 1484 C CA . ALA A 1 202 ? 7.923 33.028 24.536 1.00 12.39 202 ALA A CA 1
ATOM 1485 C C . ALA A 1 202 ? 9.364 33.526 24.553 1.00 13.66 202 ALA A C 1
ATOM 1486 O O . ALA A 1 202 ? 9.927 33.825 23.492 1.00 13.79 202 ALA A O 1
ATOM 1488 N N . THR A 1 203 ? 9.941 33.654 25.743 1.00 17.18 203 THR A N 1
ATOM 1489 C CA . THR A 1 203 ? 11.284 34.204 25.905 1.00 17.63 203 THR A CA 1
ATOM 1490 C C . THR A 1 203 ? 12.173 33.246 26.699 1.00 18.01 203 THR A C 1
ATOM 1491 O O . THR A 1 203 ? 11.706 32.485 27.552 1.00 13.65 203 THR A O 1
ATOM 1495 N N . PHE A 1 204 ? 13.473 33.292 26.396 1.00 15.85 204 PHE A N 1
ATOM 1496 C CA . PHE A 1 204 ? 14.457 32.365 26.956 1.00 18.92 204 PHE A CA 1
ATOM 1497 C C . PHE A 1 204 ? 15.690 33.183 27.330 1.00 20.62 204 PHE A C 1
ATOM 1498 O O . PHE A 1 204 ? 16.482 33.547 26.457 1.00 19.87 204 PHE A O 1
ATOM 1506 N N . THR A 1 205 ? 15.838 33.493 28.620 1.00 18.18 205 THR A N 1
ATOM 1507 C CA . THR A 1 205 ? 16.989 34.284 29.058 1.00 20.16 205 THR A CA 1
ATOM 1508 C C . THR A 1 205 ? 18.314 33.627 28.679 1.00 22.75 205 THR A C 1
ATOM 1509 O O . THR A 1 205 ? 19.296 34.328 28.403 1.00 25.37 205 THR A O 1
ATOM 1513 N N . ASN A 1 206 ? 18.370 32.295 28.675 1.00 19.53 206 ASN A N 1
ATOM 1514 C CA . ASN A 1 206 ? 19.599 31.580 28.363 1.00 23.54 206 ASN A CA 1
ATOM 1515 C C . ASN A 1 206 ? 19.945 31.605 26.878 1.00 24.34 206 ASN A C 1
ATOM 1516 O O . ASN A 1 206 ? 21.074 31.259 26.517 1.00 23.22 206 ASN A O 1
ATOM 1521 N N . ASN A 1 207 ? 19.010 31.997 26.011 1.00 18.23 207 ASN A N 1
ATOM 1522 C CA . ASN A 1 207 ? 19.313 32.114 24.591 1.00 16.86 207 ASN A CA 1
ATOM 1523 C C . ASN A 1 207 ? 18.222 32.894 23.872 1.00 19.29 207 ASN A C 1
ATOM 1524 O O . ASN A 1 207 ? 17.236 32.315 23.400 1.00 17.22 207 ASN A O 1
ATOM 1529 N N . SER A 1 208 ? 18.390 34.216 23.784 1.00 17.08 208 SER A N 1
ATOM 1530 C CA . SER A 1 208 ? 17.361 35.054 23.189 1.00 19.53 208 SER A CA 1
ATOM 1531 C C . SER A 1 208 ? 17.187 34.807 21.699 1.00 19.32 208 SER A C 1
ATOM 1532 O O . SER A 1 208 ? 16.190 35.258 21.132 1.00 18.25 208 SER A O 1
ATOM 1535 N N . ASP A 1 209 ? 18.112 34.095 21.058 1.00 18.10 209 ASP A N 1
ATOM 1536 C CA . ASP A 1 209 ? 17.897 33.678 19.677 1.00 20.93 209 ASP A CA 1
ATOM 1537 C C . ASP A 1 209 ? 16.655 32.803 19.531 1.00 16.61 209 ASP A C 1
ATOM 1538 O O . ASP A 1 209 ? 16.163 32.623 18.419 1.00 15.28 209 ASP A O 1
ATOM 1543 N N . LEU A 1 210 ? 16.148 32.251 20.628 1.00 11.48 210 LEU A N 1
ATOM 1544 C CA . LEU A 1 210 ? 14.990 31.373 20.591 1.00 15.73 210 LEU A CA 1
ATOM 1545 C C . LEU A 1 210 ? 13.676 32.115 20.806 1.00 15.96 210 LEU A C 1
ATOM 1546 O O . LEU A 1 210 ? 12.609 31.523 20.601 1.00 18.20 210 LEU A O 1
ATOM 1551 N N . ASP A 1 211 ? 13.727 33.380 21.230 1.00 15.63 211 ASP A N 1
ATOM 1552 C CA . ASP A 1 211 ? 12.514 34.112 21.571 1.00 15.23 211 ASP A CA 1
ATOM 1553 C C . ASP A 1 211 ? 11.601 34.236 20.356 1.00 14.92 211 ASP A C 1
ATOM 1554 O O . ASP A 1 211 ? 12.047 34.549 19.251 1.00 10.93 211 ASP A O 1
ATOM 1559 N N . THR A 1 212 ? 10.305 34.007 20.575 1.00 12.11 212 THR A N 1
ATOM 1560 C CA . THR A 1 212 ? 9.347 33.774 19.502 1.00 10.89 212 THR A CA 1
ATOM 1561 C C . THR A 1 212 ? 8.042 34.478 19.856 1.00 13.21 212 THR A C 1
ATOM 1562 O O . THR A 1 212 ? 7.562 34.347 20.987 1.00 12.82 212 THR A O 1
ATOM 1566 N N . ALA A 1 213 ? 7.481 35.237 18.908 1.00 9.94 213 ALA A N 1
ATOM 1567 C CA . ALA A 1 213 ? 6.142 35.793 19.074 1.00 12.58 213 ALA A CA 1
ATOM 1568 C C . ALA A 1 213 ? 5.127 34.857 18.431 1.00 13.92 213 ALA A C 1
ATOM 1569 O O . ALA A 1 213 ? 5.419 34.193 17.437 1.00 15.99 213 ALA A O 1
ATOM 1571 N N . PHE A 1 214 ? 3.922 34.816 18.999 1.00 10.93 214 PHE A N 1
ATOM 1572 C CA . PHE A 1 214 ? 2.935 33.869 18.515 1.00 13.70 214 PHE A CA 1
ATOM 1573 C C . PHE A 1 214 ? 1.533 34.416 18.759 1.00 13.42 214 PHE A C 1
ATOM 1574 O O . PHE A 1 214 ? 1.317 35.290 19.602 1.00 13.19 214 PHE A O 1
ATOM 1582 N N . GLY A 1 215 ? 0.573 33.843 18.042 1.00 13.72 215 GLY A N 1
ATOM 1583 C CA . GLY A 1 215 ? -0.804 34.289 18.135 1.00 13.47 215 GLY A CA 1
ATOM 1584 C C . GLY A 1 215 ? -1.671 33.604 17.101 1.00 12.08 215 GLY A C 1
ATOM 1585 O O . GLY A 1 215 ? -1.168 33.040 16.123 1.00 15.42 215 GLY A O 1
ATOM 1586 N N . GLY A 1 216 ? -2.980 33.647 17.298 1.00 14.95 216 GLY A N 1
ATOM 1587 C CA . GLY A 1 216 ? -3.867 33.055 16.323 1.00 14.74 216 GLY A CA 1
AT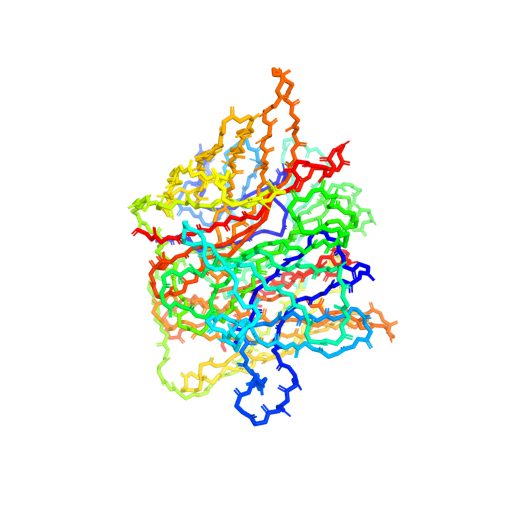OM 1588 C C . GLY A 1 216 ? -5.296 33.126 16.804 1.00 18.70 216 GLY A C 1
ATOM 1589 O O . GLY A 1 216 ? -5.607 33.797 17.791 1.00 14.23 216 GLY A O 1
ATOM 1590 N N . GLU A 1 217 ? -6.157 32.411 16.085 1.00 16.94 217 GLU A N 1
ATOM 1591 C CA . GLU A 1 217 ? -7.598 32.517 16.234 1.00 16.63 217 GLU A CA 1
ATOM 1592 C C . GLU A 1 217 ? -8.164 31.204 16.749 1.00 19.53 217 GLU A C 1
ATOM 1593 O O . GLU A 1 217 ? -7.650 30.126 16.439 1.00 18.22 217 GLU A O 1
ATOM 1599 N N . LYS A 1 218 ? -9.241 31.311 17.524 1.00 16.10 218 LYS A N 1
ATOM 1600 C CA . LYS A 1 218 ? -9.949 30.157 18.055 1.00 17.77 218 LYS A CA 1
ATOM 1601 C C . LYS A 1 218 ? -10.428 29.287 16.911 1.00 18.54 218 LYS A C 1
ATOM 1602 O O . LYS A 1 218 ? -10.815 29.814 15.867 1.00 26.64 218 LYS A O 1
ATOM 1608 N N . GLY B 1 1 ? 3.272 27.834 41.746 1.00 34.07 1 GLY B N 1
ATOM 1609 C CA . GLY B 1 1 ? 4.641 28.019 41.300 1.00 28.63 1 GLY B CA 1
ATOM 1610 C C . GLY B 1 1 ? 5.442 28.922 42.214 1.00 25.42 1 GLY B C 1
ATOM 1611 O O . GLY B 1 1 ? 4.891 29.580 43.098 1.00 25.91 1 GLY B O 1
ATOM 1612 N N . PHE B 1 2 ? 6.756 28.954 42.006 1.00 25.84 2 PHE B N 1
ATOM 1613 C CA . PHE B 1 2 ? 7.648 29.782 42.805 1.00 24.23 2 PHE B CA 1
ATOM 1614 C C . PHE B 1 2 ? 8.471 30.684 41.895 1.00 24.85 2 PHE B C 1
ATOM 1615 O O . PHE B 1 2 ? 8.942 30.252 40.839 1.00 25.83 2 PHE B O 1
ATOM 1623 N N . ASP B 1 3 ? 8.597 31.949 42.293 1.00 19.12 3 ASP B N 1
ATOM 1624 C CA . ASP B 1 3 ? 9.463 32.917 41.636 1.00 19.33 3 ASP B CA 1
ATOM 1625 C C . ASP B 1 3 ? 10.597 33.289 42.581 1.00 19.33 3 ASP B C 1
ATOM 1626 O O . ASP B 1 3 ? 10.390 33.431 43.789 1.00 18.12 3 ASP B O 1
ATOM 1631 N N . GLY B 1 4 ? 11.790 33.451 42.033 1.00 17.85 4 GLY B N 1
ATOM 1632 C CA . GLY B 1 4 ? 12.937 33.722 42.881 1.00 13.56 4 GLY B CA 1
ATOM 1633 C C . GLY B 1 4 ? 14.166 33.936 42.036 1.00 16.18 4 GLY B C 1
ATOM 1634 O O . GLY B 1 4 ? 14.177 33.658 40.833 1.00 18.98 4 GLY B O 1
ATOM 1635 N N . ALA B 1 5 ? 15.199 34.471 42.682 1.00 13.02 5 ALA B N 1
ATOM 1636 C CA . ALA B 1 5 ? 16.490 34.675 42.035 1.00 15.66 5 ALA B CA 1
ATOM 1637 C C . ALA B 1 5 ? 17.562 34.763 43.106 1.00 16.81 5 ALA B C 1
ATOM 1638 O O . ALA B 1 5 ? 17.281 35.069 44.267 1.00 14.90 5 ALA B O 1
ATOM 1640 N N . ILE B 1 6 ? 18.798 34.505 42.696 1.00 12.84 6 ILE B N 1
ATOM 1641 C CA . ILE B 1 6 ? 19.932 34.555 43.609 1.00 13.31 6 ILE B CA 1
ATOM 1642 C C . ILE B 1 6 ? 21.121 35.161 42.871 1.00 15.68 6 ILE B C 1
ATOM 1643 O O . ILE B 1 6 ? 21.328 34.898 41.681 1.00 18.01 6 ILE B O 1
ATOM 1648 N N . SER B 1 7 ? 21.875 36.023 43.564 1.00 15.92 7 SER B N 1
ATOM 1649 C CA . SER B 1 7 ? 22.945 36.754 42.885 1.00 15.11 7 SER B CA 1
ATOM 1650 C C . SER B 1 7 ? 24.093 35.837 42.479 1.00 20.18 7 SER B C 1
ATOM 1651 O O . SER B 1 7 ? 24.720 36.051 41.435 1.00 21.33 7 SER B O 1
ATOM 1654 N N . ASP B 1 8 ? 24.370 34.809 43.275 1.00 16.79 8 ASP B N 1
ATOM 1655 C CA . ASP B 1 8 ? 25.469 33.889 43.031 1.00 19.48 8 ASP B CA 1
ATOM 1656 C C . ASP B 1 8 ? 25.006 32.494 43.428 1.00 17.77 8 ASP B C 1
ATOM 1657 O O . ASP B 1 8 ? 24.721 32.247 44.602 1.00 16.44 8 ASP B O 1
ATOM 1662 N N . ASP B 1 9 ? 24.940 31.581 42.461 1.00 15.22 9 ASP B N 1
ATOM 1663 C CA . ASP B 1 9 ? 24.382 30.257 42.716 1.00 19.92 9 ASP B CA 1
ATOM 1664 C C . ASP B 1 9 ? 25.442 29.155 42.783 1.00 17.73 9 ASP B C 1
ATOM 1665 O O . ASP B 1 9 ? 25.106 27.966 42.696 1.00 19.14 9 ASP B O 1
ATOM 1670 N N . SER B 1 10 ? 26.712 29.512 42.985 1.00 18.36 10 SER B N 1
ATOM 1671 C CA . SER B 1 10 ? 27.751 28.482 43.018 1.00 16.32 10 SER B CA 1
ATOM 1672 C C . SER B 1 10 ? 27.661 27.613 44.266 1.00 17.31 10 SER B C 1
ATOM 1673 O O . SER B 1 10 ? 28.035 26.434 44.223 1.00 21.73 10 SER B O 1
ATOM 1676 N N . LEU B 1 11 ? 27.152 28.156 45.379 1.00 15.36 11 LEU B N 1
ATOM 1677 C CA . LEU B 1 11 ? 27.081 27.419 46.637 1.00 14.36 11 LEU B CA 1
ATOM 1678 C C . LEU B 1 11 ? 25.667 27.196 47.148 1.00 13.73 11 LEU B C 1
ATOM 1679 O O . LEU B 1 11 ? 25.407 26.158 47.759 1.00 12.04 11 LEU B O 1
ATOM 1684 N N . ARG B 1 12 ? 24.766 28.147 46.930 1.00 15.60 12 ARG B N 1
ATOM 1685 C CA . ARG B 1 12 ? 23.378 28.047 47.345 1.00 13.17 12 ARG B CA 1
ATOM 1686 C C . ARG B 1 12 ? 22.494 28.309 46.139 1.00 16.52 12 ARG B C 1
ATOM 1687 O O . ARG B 1 12 ? 22.909 28.946 45.170 1.00 15.88 12 ARG B O 1
ATOM 1695 N N . GLN B 1 13 ? 21.261 27.818 46.210 1.00 13.43 13 GLN B N 1
ATOM 1696 C CA . GLN B 1 13 ? 20.294 28.066 45.155 1.00 12.50 13 GLN B CA 1
ATOM 1697 C C . GLN B 1 13 ? 18.898 27.982 45.766 1.00 14.44 13 GLN B C 1
ATOM 1698 O O . GLN B 1 13 ? 18.709 27.385 46.829 1.00 12.69 13 GLN B O 1
ATOM 1704 N N . VAL B 1 14 ? 17.924 28.615 45.105 1.00 13.58 14 VAL B N 1
ATOM 1705 C CA . VAL B 1 14 ? 16.600 28.829 45.681 1.00 15.27 14 VAL B CA 1
ATOM 1706 C C . VAL B 1 14 ? 15.529 28.242 44.772 1.00 14.77 14 VAL B C 1
ATOM 1707 O O . VAL B 1 14 ? 15.724 28.059 43.569 1.00 15.38 14 VAL B O 1
ATOM 1711 N N . GLY B 1 15 ? 14.378 27.956 45.368 1.00 12.52 15 GLY B N 1
ATOM 1712 C CA . GLY B 1 15 ? 13.251 27.387 44.653 1.00 13.67 15 GLY B CA 1
ATOM 1713 C C . GLY B 1 15 ? 12.376 26.599 45.613 1.00 16.39 15 GLY B C 1
ATOM 1714 O O . GLY B 1 15 ? 12.491 26.745 46.827 1.00 19.10 15 GLY B O 1
ATOM 1715 N N . GLU B 1 16 ? 11.501 25.762 45.047 1.00 12.75 16 GLU B N 1
ATOM 1716 C CA . GLU B 1 16 ? 10.598 24.958 45.871 1.00 18.42 16 GLU B CA 1
ATOM 1717 C C . GLU B 1 16 ? 11.378 23.989 46.750 1.00 14.19 16 GLU B C 1
ATOM 1718 O O . GLU B 1 16 ? 12.345 23.366 46.306 1.00 17.00 16 GLU B O 1
ATOM 1724 N N . SER B 1 17 ? 10.951 23.864 48.008 1.00 15.88 17 SER B N 1
ATOM 1725 C CA . SER B 1 17 ? 11.649 23.003 48.951 1.00 16.26 17 SER B CA 1
ATOM 1726 C C . SER B 1 17 ? 11.392 21.530 48.637 1.00 18.64 17 SER B C 1
ATOM 1727 O O . SER B 1 17 ? 10.342 21.148 48.115 1.00 17.16 17 SER B O 1
ATOM 1730 N N . GLU B 1 18 ? 12.388 20.702 48.954 1.00 17.31 18 GLU B N 1
ATOM 1731 C CA . GLU B 1 18 ? 12.476 19.331 48.469 1.00 18.02 18 GLU B CA 1
ATOM 1732 C C . GLU B 1 18 ? 12.722 18.300 49.561 1.00 23.35 18 GLU B C 1
ATOM 1733 O O . GLU B 1 18 ? 12.701 17.097 49.266 1.00 18.10 18 GLU B O 1
ATOM 1739 N N . VAL B 1 19 ? 12.975 18.725 50.796 1.00 22.20 19 VAL B N 1
ATOM 1740 C CA . VAL B 1 19 ? 13.349 17.842 51.893 1.00 22.89 19 VAL B CA 1
ATOM 1741 C C . VAL B 1 19 ? 12.149 17.697 52.813 1.00 21.11 19 VAL B C 1
ATOM 1742 O O . VAL B 1 19 ? 11.552 18.700 53.221 1.00 19.65 19 VAL B O 1
ATOM 1746 N N . TRP B 1 20 ? 11.795 16.453 53.144 1.00 20.79 20 TRP B N 1
ATOM 1747 C CA . TRP B 1 20 ? 10.826 16.174 54.197 1.00 22.46 20 TRP B CA 1
ATOM 1748 C C . TRP B 1 20 ? 11.534 15.519 55.377 1.00 24.71 20 TRP B C 1
ATOM 1749 O O . TRP B 1 20 ? 12.029 14.395 55.268 1.00 26.64 20 TRP B O 1
ATOM 1760 N N . VAL B 1 21 ? 11.555 16.217 56.508 1.00 23.80 21 VAL B N 1
ATOM 1761 C CA . VAL B 1 21 ? 11.969 15.650 57.779 1.00 26.10 21 VAL B CA 1
ATOM 1762 C C . VAL B 1 21 ? 10.891 16.052 58.779 1.00 28.74 21 VAL B C 1
ATOM 1763 O O . VAL B 1 21 ? 10.690 17.247 59.017 1.00 26.93 21 VAL B O 1
ATOM 1767 N N . PRO B 1 22 ? 10.161 15.105 59.368 1.00 29.82 22 PRO B N 1
ATOM 1768 C CA . PRO B 1 22 ? 9.040 15.464 60.243 1.00 30.03 22 PRO B CA 1
ATOM 1769 C C . PRO B 1 22 ? 9.418 16.540 61.246 1.00 32.03 22 PRO B C 1
ATOM 1770 O O . PRO B 1 22 ? 10.401 16.422 61.980 1.00 33.59 22 PRO B O 1
ATOM 1774 N N . PHE B 1 23 ? 8.634 17.613 61.243 1.00 33.75 23 PHE B N 1
ATOM 1775 C CA . PHE B 1 23 ? 8.634 18.717 62.190 1.00 32.40 23 PHE B CA 1
ATOM 1776 C C . PHE B 1 23 ? 9.697 19.773 61.894 1.00 30.81 23 PHE B C 1
ATOM 1777 O O . PHE B 1 23 ? 9.776 20.744 62.651 1.00 34.57 23 PHE B O 1
ATOM 1785 N N . ILE B 1 24 ? 10.510 19.639 60.844 1.00 26.79 24 ILE B N 1
ATOM 1786 C CA . ILE B 1 24 ? 11.553 20.638 60.604 1.00 24.52 24 ILE B CA 1
ATOM 1787 C C . ILE B 1 24 ? 11.578 21.068 59.144 1.00 23.50 24 ILE B C 1
ATOM 1788 O O . ILE B 1 24 ? 11.503 22.262 58.837 1.00 24.03 24 ILE B O 1
ATOM 1793 N N . HIS B 1 25 ? 11.722 20.107 58.238 1.00 22.52 25 HIS B N 1
ATOM 1794 C CA . HIS B 1 25 ? 11.785 20.380 56.810 1.00 18.49 25 HIS B CA 1
ATOM 1795 C C . HIS B 1 25 ? 10.522 19.869 56.140 1.00 21.94 25 HIS B C 1
ATOM 1796 O O . HIS B 1 25 ? 10.135 18.714 56.344 1.00 21.98 25 HIS B O 1
ATOM 1803 N N . SER B 1 26 ? 9.903 20.717 55.317 1.00 16.30 26 SER B N 1
ATOM 1804 C CA . SER B 1 26 ? 8.652 20.376 54.657 1.00 19.87 26 SER B CA 1
ATOM 1805 C C . SER B 1 26 ? 8.782 20.646 53.170 1.00 20.85 26 SER B C 1
ATOM 1806 O O . SER B 1 26 ? 9.312 21.687 52.770 1.00 21.19 26 SER B O 1
ATOM 1809 N N . LYS B 1 27 ? 8.309 19.701 52.353 1.00 19.20 27 LYS B N 1
ATOM 1810 C CA . LYS B 1 27 ? 8.327 19.873 50.906 1.00 18.27 27 LYS B CA 1
ATOM 1811 C C . LYS B 1 27 ? 7.305 20.908 50.458 1.00 20.56 27 LYS B C 1
ATOM 1812 O O . LYS B 1 27 ? 6.285 21.135 51.112 1.00 18.88 27 LYS B O 1
ATOM 1818 N N . GLY B 1 28 ? 7.596 21.543 49.325 1.00 19.66 28 GLY B N 1
ATOM 1819 C CA . GLY B 1 28 ? 6.613 22.347 48.630 1.00 19.90 28 GLY B CA 1
ATOM 1820 C C . GLY B 1 28 ? 6.430 23.759 49.130 1.00 20.15 28 GLY B C 1
ATOM 1821 O O . GLY B 1 28 ? 5.381 24.358 48.864 1.00 19.81 28 GLY B O 1
ATOM 1822 N N . ASN B 1 29 ? 7.421 24.318 49.833 1.00 18.21 29 ASN B N 1
ATOM 1823 C CA . ASN B 1 29 ? 7.404 25.691 50.329 1.00 16.97 29 ASN B CA 1
ATOM 1824 C C . ASN B 1 29 ? 8.594 26.453 49.744 1.00 17.07 29 ASN B C 1
ATOM 1825 O O . ASN B 1 29 ? 9.493 25.869 49.138 1.00 16.58 29 ASN B O 1
ATOM 1830 N N . ALA B 1 30 ? 8.588 27.775 49.902 1.00 16.70 30 ALA B N 1
ATOM 1831 C CA . ALA B 1 30 ? 9.704 28.581 49.412 1.00 16.73 30 ALA B CA 1
ATOM 1832 C C . ALA B 1 30 ? 10.993 28.132 50.090 1.00 15.27 30 ALA B C 1
ATOM 1833 O O . ALA B 1 30 ? 11.055 28.031 51.316 1.00 14.61 30 ALA B O 1
ATOM 1835 N N . GLY B 1 31 ? 12.039 27.835 49.313 1.00 15.46 31 GLY B N 1
ATOM 1836 C CA . GLY B 1 31 ? 13.177 27.141 49.875 1.00 16.56 31 GLY B CA 1
ATOM 1837 C C . GLY B 1 31 ? 14.533 27.541 49.323 1.00 13.46 31 GLY B C 1
ATOM 1838 O O . GLY B 1 31 ? 14.669 28.261 48.339 1.00 12.44 31 GLY B O 1
ATOM 1839 N N . ILE B 1 32 ? 15.550 27.014 50.004 1.00 13.63 32 ILE B N 1
ATOM 1840 C CA . ILE B 1 32 ? 16.944 27.254 49.651 1.00 13.98 32 ILE B CA 1
ATOM 1841 C C . ILE B 1 32 ? 17.725 26.006 50.009 1.00 12.90 32 ILE B C 1
ATOM 1842 O O . ILE B 1 32 ? 17.325 25.232 50.877 1.00 13.77 32 ILE B O 1
ATOM 1847 N N . GLY B 1 33 ? 18.866 25.818 49.349 1.00 13.94 33 GLY B N 1
ATOM 1848 C CA . GLY B 1 33 ? 19.673 24.654 49.653 1.00 11.42 33 GLY B CA 1
ATOM 1849 C C . GLY B 1 33 ? 21.009 24.722 48.948 1.00 13.22 33 GLY B C 1
ATOM 1850 O O . GLY B 1 33 ? 21.256 25.599 48.114 1.00 11.25 33 GLY B O 1
ATOM 1851 N N . LYS B 1 34 ? 21.865 23.766 49.312 1.00 15.00 34 LYS B N 1
ATOM 1852 C CA . LYS B 1 34 ? 23.181 23.631 48.702 1.00 15.02 34 LYS B CA 1
ATOM 1853 C C . LYS B 1 34 ? 23.052 23.430 47.197 1.00 17.12 34 LYS B C 1
ATOM 1854 O O . LYS B 1 34 ? 22.175 22.706 46.720 1.00 15.78 34 LYS B O 1
ATOM 1860 N N . THR B 1 35 ? 23.918 24.100 46.445 1.00 17.89 35 THR B N 1
ATOM 1861 C CA . THR B 1 35 ? 24.081 23.749 45.045 1.00 17.10 35 THR B CA 1
ATOM 1862 C C . THR B 1 35 ? 24.578 22.312 44.948 1.00 18.37 35 THR B C 1
ATOM 1863 O O . THR B 1 35 ? 25.563 21.939 45.594 1.00 19.32 35 THR B O 1
ATOM 1867 N N . GLY B 1 36 ? 23.886 21.506 44.144 1.00 19.65 36 GLY B N 1
ATOM 1868 C CA . GLY B 1 36 ? 24.130 20.081 44.084 1.00 20.54 36 GLY B CA 1
ATOM 1869 C C . GLY B 1 36 ? 23.374 19.264 45.108 1.00 21.07 36 GLY B C 1
ATOM 1870 O O . GLY B 1 36 ? 23.455 18.032 45.063 1.00 22.22 36 GLY B O 1
ATOM 1871 N N . GLY B 1 37 ? 22.645 19.909 46.024 1.00 14.68 37 GLY B N 1
ATOM 1872 C CA . GLY B 1 37 ? 21.898 19.229 47.063 1.00 15.96 37 GLY B CA 1
ATOM 1873 C C . GLY B 1 37 ? 20.408 19.481 46.955 1.00 18.58 37 GLY B C 1
ATOM 1874 O O . GLY B 1 37 ? 19.914 19.832 45.885 1.00 19.07 37 GLY B O 1
ATOM 1875 N N . LYS B 1 38 ? 19.687 19.319 48.056 1.00 18.28 38 LYS B N 1
ATOM 1876 C CA . LYS B 1 38 ? 18.243 19.494 48.091 1.00 15.36 38 LYS B CA 1
ATOM 1877 C C . LYS B 1 38 ? 17.875 20.717 48.925 1.00 16.12 38 LYS B C 1
ATOM 1878 O O . LYS B 1 38 ? 18.514 21.000 49.943 1.00 12.45 38 LYS B O 1
ATOM 1884 N N . ARG B 1 39 ? 16.811 21.420 48.510 1.00 13.93 39 ARG B N 1
ATOM 1885 C CA . ARG B 1 39 ? 16.376 22.652 49.162 1.00 14.66 39 ARG B CA 1
ATOM 1886 C C . ARG B 1 39 ? 15.457 22.378 50.358 1.00 14.68 39 ARG B C 1
ATOM 1887 O O . ARG B 1 39 ? 14.663 21.433 50.368 1.00 14.86 39 ARG B O 1
ATOM 1895 N N . VAL B 1 40 ? 15.587 23.220 51.386 1.00 13.02 40 VAL B N 1
ATOM 1896 C CA . VAL B 1 40 ? 14.719 23.179 52.559 1.00 13.47 40 VAL B CA 1
ATOM 1897 C C . VAL B 1 40 ? 13.927 24.482 52.598 1.00 15.30 40 VAL B C 1
ATOM 1898 O O . VAL B 1 40 ? 14.231 25.437 51.885 1.00 17.69 40 VAL B O 1
ATOM 1902 N N . ASP B 1 41 ? 12.890 24.513 53.429 1.00 13.76 41 ASP B N 1
ATOM 1903 C CA . ASP B 1 41 ? 11.964 25.636 53.417 1.00 14.14 41 ASP B CA 1
ATOM 1904 C C . ASP B 1 41 ? 12.275 26.662 54.504 1.00 14.70 41 ASP B C 1
ATOM 1905 O O . ASP B 1 41 ? 12.596 26.307 55.641 1.00 16.69 41 ASP B O 1
ATOM 1910 N N . PHE B 1 42 ? 12.160 27.948 54.146 1.00 15.64 42 PHE B N 1
ATOM 1911 C CA . PHE B 1 42 ? 12.359 29.011 55.134 1.00 17.66 42 PHE B CA 1
ATOM 1912 C C . PHE B 1 42 ? 11.345 28.915 56.267 1.00 15.67 42 PHE B C 1
ATOM 1913 O O . PHE B 1 42 ? 11.657 29.278 57.406 1.00 15.55 42 PHE B O 1
ATOM 1921 N N . GLU B 1 43 ? 10.121 28.462 55.969 1.00 15.93 43 GLU B N 1
ATOM 1922 C CA . GLU B 1 43 ? 9.086 28.360 56.996 1.00 16.41 43 GLU B CA 1
ATOM 1923 C C . GLU B 1 43 ? 9.564 27.547 58.186 1.00 19.76 43 GLU B C 1
ATOM 1924 O O . GLU B 1 43 ? 9.296 27.901 59.340 1.00 20.46 43 GLU B O 1
ATOM 1930 N N . GLY B 1 44 ? 10.278 26.448 57.923 1.00 18.03 44 GLY B N 1
ATOM 1931 C CA . GLY B 1 44 ? 10.762 25.609 59.002 1.00 18.43 44 GLY B CA 1
ATOM 1932 C C . GLY B 1 44 ? 11.960 26.178 59.719 1.00 21.10 44 GLY B C 1
ATOM 1933 O O . GLY B 1 44 ? 12.173 25.882 60.897 1.00 24.65 44 GLY B O 1
ATOM 1934 N N . LEU B 1 45 ? 12.768 26.985 59.030 1.00 17.10 45 LEU B N 1
ATOM 1935 C CA . LEU B 1 45 ? 13.898 27.624 59.701 1.00 15.39 45 LEU B CA 1
ATOM 1936 C C . LEU B 1 45 ? 13.432 28.769 60.591 1.00 20.68 45 LEU B C 1
ATOM 1937 O O . LEU B 1 45 ? 13.964 28.961 61.691 1.00 18.04 45 LEU B O 1
ATOM 1942 N N . ALA B 1 46 ? 12.418 29.518 60.149 1.00 20.32 46 ALA B N 1
ATOM 1943 C CA . ALA B 1 46 ? 11.949 30.674 60.904 1.00 18.00 46 ALA B CA 1
ATOM 1944 C C . ALA B 1 46 ? 11.343 30.232 62.229 1.00 22.09 46 ALA B C 1
ATOM 1945 O O . ALA B 1 46 ? 10.435 29.392 62.266 1.00 22.86 46 ALA B O 1
ATOM 1947 N N . GLY B 1 47 ? 11.849 30.798 63.324 1.00 24.39 47 GLY B N 1
ATOM 1948 C CA . GLY B 1 47 ? 11.368 30.463 64.649 1.00 23.53 47 GLY B CA 1
ATOM 1949 C C . GLY B 1 47 ? 11.926 29.185 65.231 1.00 25.70 47 GLY B C 1
ATOM 1950 O O . GLY B 1 47 ? 11.658 28.892 66.404 1.00 24.64 47 GLY B O 1
ATOM 1951 N N . GLY B 1 48 ? 12.696 28.415 64.460 1.00 26.16 48 GLY B N 1
ATOM 1952 C CA . GLY B 1 48 ? 13.314 27.204 64.962 1.00 24.68 48 GLY B CA 1
ATOM 1953 C C . GLY B 1 48 ? 14.417 27.488 65.974 1.00 26.87 48 GLY B C 1
ATOM 1954 O O . GLY B 1 48 ? 14.761 28.630 66.286 1.00 23.64 48 GLY B O 1
ATOM 1955 N N . ILE B 1 49 ? 14.996 26.398 66.489 1.00 29.84 49 ILE B N 1
ATOM 1956 C CA . ILE B 1 49 ? 15.945 26.524 67.591 1.00 30.86 49 ILE B CA 1
ATOM 1957 C C . ILE B 1 49 ? 17.258 27.165 67.163 1.00 27.10 49 ILE B C 1
ATOM 1958 O O . ILE B 1 49 ? 17.974 27.694 68.016 1.00 29.69 49 ILE B O 1
ATOM 1963 N N . PHE B 1 50 ? 17.610 27.120 65.876 1.00 24.65 50 PHE B N 1
ATOM 1964 C CA . PHE B 1 50 ? 18.809 27.786 65.384 1.00 23.24 50 PHE B CA 1
ATOM 1965 C C . PHE B 1 50 ? 18.565 29.240 64.990 1.00 23.74 50 PHE B C 1
ATOM 1966 O O . PHE B 1 50 ? 19.515 29.918 64.581 1.00 24.98 50 PHE B O 1
ATOM 1974 N N . ASP B 1 51 ? 17.334 29.741 65.124 1.00 24.59 51 ASP B N 1
ATOM 1975 C CA . ASP B 1 51 ? 16.978 31.065 64.630 1.00 20.04 51 ASP B CA 1
ATOM 1976 C C . ASP B 1 51 ? 17.249 32.129 65.690 1.00 19.18 51 ASP B C 1
ATOM 1977 O O . ASP B 1 51 ? 16.777 32.027 66.829 1.00 26.23 51 ASP B O 1
ATOM 1982 N N . ASP B 1 52 ? 18.015 33.144 65.304 1.00 19.04 52 ASP B N 1
ATOM 1983 C CA . ASP B 1 52 ? 18.295 34.324 66.114 1.00 20.75 52 ASP B CA 1
ATOM 1984 C C . ASP B 1 52 ? 17.470 35.463 65.520 1.00 21.06 52 ASP B C 1
ATOM 1985 O O . ASP B 1 52 ? 17.775 35.946 64.424 1.00 22.64 52 ASP B O 1
ATOM 1990 N N . GLU B 1 53 ? 16.403 35.867 66.222 1.00 19.11 53 GLU B N 1
ATOM 1991 C CA . GLU B 1 53 ? 15.427 36.819 65.695 1.00 19.97 53 GLU B CA 1
ATOM 1992 C C . GLU B 1 53 ? 15.740 38.229 66.188 1.00 17.48 53 GLU B C 1
ATOM 1993 O O . GLU B 1 53 ? 15.685 38.495 67.389 1.00 16.18 53 GLU B O 1
ATOM 1999 N N . ARG B 1 54 ? 16.052 39.129 65.262 1.00 15.30 54 ARG B N 1
ATOM 2000 C CA . ARG B 1 54 ? 16.590 40.439 65.612 1.00 15.52 54 ARG B CA 1
ATOM 2001 C C . ARG B 1 54 ? 15.958 41.498 64.728 1.00 16.81 54 ARG B C 1
ATOM 2002 O O . ARG B 1 54 ? 16.157 41.477 63.511 1.00 14.93 54 ARG B O 1
ATOM 2010 N N . ASN B 1 55 ? 15.215 42.424 65.343 1.00 17.76 55 ASN B N 1
ATOM 2011 C CA . ASN B 1 55 ? 14.650 43.588 64.651 1.00 18.58 55 ASN B CA 1
ATOM 2012 C C . ASN B 1 55 ? 13.891 43.189 63.383 1.00 19.46 55 ASN B C 1
ATOM 2013 O O . ASN B 1 55 ? 14.006 43.828 62.336 1.00 20.82 55 ASN B O 1
ATOM 2018 N N . GLY B 1 56 ? 13.085 42.134 63.485 1.00 18.22 56 GLY B N 1
ATOM 2019 C CA . GLY B 1 56 ? 12.279 41.681 62.373 1.00 19.25 56 GLY B CA 1
ATOM 2020 C C . GLY B 1 56 ? 12.997 40.831 61.349 1.00 14.42 56 GLY B C 1
ATOM 2021 O O . GLY B 1 56 ? 12.392 40.497 60.324 1.00 16.86 56 GLY B O 1
ATOM 2022 N N . VAL B 1 57 ? 14.263 40.477 61.583 1.00 14.32 57 VAL B N 1
ATOM 2023 C CA . VAL B 1 57 ? 15.047 39.650 60.670 1.00 16.57 57 VAL B CA 1
ATOM 2024 C C . VAL B 1 57 ? 15.308 38.311 61.344 1.00 16.70 57 VAL B C 1
ATOM 2025 O O . VAL B 1 57 ? 15.421 38.223 62.573 1.00 19.20 57 VAL B O 1
ATOM 2029 N N . HIS B 1 58 ? 15.395 37.262 60.530 1.00 15.30 58 HIS B N 1
ATOM 2030 C CA . HIS B 1 58 ? 15.777 35.930 60.985 1.00 16.25 58 HIS B CA 1
ATOM 2031 C C . HIS B 1 58 ? 17.222 35.666 60.592 1.00 18.22 58 HIS B C 1
ATOM 2032 O O . HIS B 1 58 ? 17.596 35.897 59.439 1.00 16.43 58 HIS B O 1
ATOM 2039 N N . THR B 1 59 ? 18.028 35.184 61.538 1.00 17.37 59 THR B N 1
ATOM 2040 C CA . THR B 1 59 ? 19.373 34.693 61.238 1.00 19.11 59 THR B CA 1
ATOM 2041 C C . THR B 1 59 ? 19.488 33.277 61.775 1.00 20.96 59 THR B C 1
ATOM 2042 O O . THR B 1 59 ? 19.426 33.067 62.991 1.00 19.62 59 THR B O 1
ATOM 2046 N N . SER B 1 60 ? 19.669 32.311 60.877 1.00 17.74 60 SER B N 1
ATOM 2047 C CA . SER B 1 60 ? 19.680 30.901 61.239 1.00 16.77 60 SER B CA 1
ATOM 2048 C C . SER B 1 60 ? 20.972 30.245 60.774 1.00 14.86 60 SER B C 1
ATOM 2049 O O . SER B 1 60 ? 21.402 30.446 59.634 1.00 14.37 60 SER B O 1
ATOM 2052 N N . GLY B 1 61 ? 21.594 29.476 61.659 1.00 18.31 61 GLY B N 1
ATOM 2053 C CA . GLY B 1 61 ? 22.609 28.537 61.239 1.00 19.14 61 GLY B CA 1
ATOM 2054 C C . GLY B 1 61 ? 21.988 27.290 60.627 1.00 16.47 61 GLY B C 1
ATOM 2055 O O . GLY B 1 61 ? 20.773 27.161 60.485 1.00 20.04 61 GLY B O 1
ATOM 2056 N N . SER B 1 62 ? 22.864 26.367 60.238 1.00 16.28 62 SER B N 1
ATOM 2057 C CA . SER B 1 62 ? 22.492 25.026 59.810 1.00 17.66 62 SER B CA 1
ATOM 2058 C C . SER B 1 62 ? 22.809 24.038 60.926 1.00 18.69 62 SER B C 1
ATOM 2059 O O . SER B 1 62 ? 23.839 24.160 61.598 1.00 18.16 62 SER B O 1
ATOM 2062 N N . LYS B 1 63 ? 21.926 23.056 61.125 1.00 19.40 63 LYS B N 1
ATOM 2063 C CA . LYS B 1 63 ? 22.276 21.970 62.038 1.00 19.49 63 LYS B CA 1
ATOM 2064 C C . LYS B 1 63 ? 23.462 21.170 61.522 1.00 19.31 63 LYS B C 1
ATOM 2065 O O . LYS B 1 63 ? 24.206 20.578 62.311 1.00 21.38 63 LYS B O 1
ATOM 2071 N N . HIS B 1 64 ? 23.663 21.150 60.210 1.00 15.33 64 HIS B N 1
ATOM 2072 C CA . HIS B 1 64 ? 24.585 20.202 59.596 1.00 17.34 64 HIS B CA 1
ATOM 2073 C C . HIS B 1 64 ? 26.008 20.722 59.500 1.00 17.55 64 HIS B C 1
ATOM 2074 O O . HIS B 1 64 ? 26.955 19.953 59.695 1.00 19.35 64 HIS B O 1
ATOM 2081 N N . PHE B 1 65 ? 26.187 22.013 59.242 1.00 14.68 65 PHE B N 1
ATOM 2082 C CA . PHE B 1 65 ? 27.521 22.571 59.055 1.00 15.81 65 PHE B CA 1
ATOM 2083 C C . PHE B 1 65 ? 27.629 23.865 59.838 1.00 16.64 65 PHE B C 1
ATOM 2084 O O . PHE B 1 65 ? 26.750 24.722 59.744 1.00 16.18 65 PHE B O 1
ATOM 2092 N N . GLN B 1 66 ? 28.710 24.010 60.595 1.00 17.48 66 GLN B N 1
ATOM 2093 C CA . GLN B 1 66 ? 28.920 25.218 61.377 1.00 17.34 66 GLN B CA 1
ATOM 2094 C C . GLN B 1 66 ? 29.418 26.366 60.489 1.00 17.77 66 GLN B C 1
ATOM 2095 O O . GLN B 1 66 ? 29.750 26.186 59.320 1.00 17.22 66 GLN B O 1
ATOM 2101 N N . ASP B 1 67 ? 29.443 27.573 61.065 1.00 19.35 67 ASP B N 1
ATOM 2102 C CA . ASP B 1 67 ? 30.102 28.743 60.468 1.00 16.52 67 ASP B CA 1
ATOM 2103 C C . ASP B 1 67 ? 29.545 29.092 59.081 1.00 18.23 67 ASP B C 1
ATOM 2104 O O . ASP B 1 67 ? 30.288 29.311 58.121 1.00 19.70 67 ASP B O 1
ATOM 2109 N N . ASN B 1 68 ? 28.220 29.142 58.978 1.00 15.56 68 ASN B N 1
ATOM 2110 C CA . ASN B 1 68 ? 27.558 29.702 57.805 1.00 17.86 68 ASN B CA 1
ATOM 2111 C C . ASN B 1 68 ? 26.135 30.029 58.222 1.00 14.27 68 ASN B C 1
ATOM 2112 O O . ASN B 1 68 ? 25.563 29.356 59.081 1.00 15.52 68 ASN B O 1
ATOM 2117 N N . PHE B 1 69 ? 25.587 31.093 57.651 1.00 14.22 69 PHE B N 1
ATOM 2118 C CA . PHE B 1 69 ? 24.333 31.609 58.178 1.00 13.82 69 PHE B CA 1
ATOM 2119 C C . PHE B 1 69 ? 23.481 32.187 57.071 1.00 14.61 69 PHE B C 1
ATOM 2120 O O . PHE B 1 69 ? 23.994 32.697 56.067 1.00 13.43 69 PHE B O 1
ATOM 2128 N N . TYR B 1 70 ? 22.170 32.092 57.284 1.00 12.71 70 TYR B N 1
ATOM 2129 C CA . TYR B 1 70 ? 21.158 32.742 56.468 1.00 14.24 70 TYR B CA 1
ATOM 2130 C C . TYR B 1 70 ? 20.536 33.866 57.287 1.00 13.21 70 TYR B C 1
ATOM 2131 O O . TYR B 1 70 ? 20.104 33.645 58.426 1.00 18.53 70 TYR B O 1
ATOM 2140 N N . SER B 1 71 ? 20.482 35.057 56.712 1.00 15.20 71 SER B N 1
ATOM 2141 C CA . SER B 1 71 ? 19.709 36.168 57.263 1.00 16.99 71 SER B CA 1
ATOM 2142 C C . SER B 1 71 ? 18.594 36.497 56.283 1.00 14.24 71 SER B C 1
ATOM 2143 O O . SER B 1 71 ? 18.867 36.869 55.132 1.00 14.98 71 SER B O 1
ATOM 2146 N N . PHE B 1 72 ? 17.351 36.365 56.740 1.00 14.19 72 PHE B N 1
ATOM 2147 C CA . PHE B 1 72 ? 16.218 36.452 55.836 1.00 14.13 72 PHE B CA 1
ATOM 2148 C C . PHE B 1 72 ? 15.007 37.082 56.513 1.00 13.92 72 PHE B C 1
ATOM 2149 O O . PHE B 1 72 ? 14.865 37.081 57.740 1.00 14.83 72 PHE B O 1
ATOM 2157 N N . VAL B 1 73 ? 14.121 37.610 55.673 1.00 11.64 73 VAL B N 1
ATOM 2158 C CA . VAL B 1 73 ? 12.963 38.388 56.099 1.00 14.62 73 VAL B CA 1
ATOM 2159 C C . VAL B 1 73 ? 11.752 37.839 55.362 1.00 14.29 73 VAL B C 1
ATOM 2160 O O . VAL B 1 73 ? 11.848 37.486 54.180 1.00 14.39 73 VAL B O 1
ATOM 2164 N N . GLN B 1 74 ? 10.625 37.733 56.070 1.00 14.43 74 GLN B N 1
ATOM 2165 C CA . GLN B 1 74 ? 9.370 37.289 55.483 1.00 16.33 74 GLN B CA 1
ATOM 2166 C C . GLN B 1 74 ? 8.573 38.495 54.995 1.00 13.91 74 GLN B C 1
ATOM 2167 O O . GLN B 1 74 ? 8.571 39.545 55.636 1.00 15.09 74 GLN B O 1
ATOM 2173 N N . VAL B 1 75 ? 7.928 38.355 53.840 1.00 15.32 75 VAL B N 1
ATOM 2174 C CA . VAL B 1 75 ? 7.026 39.389 53.332 1.00 14.78 75 VAL B CA 1
ATOM 2175 C C . VAL B 1 75 ? 5.639 39.151 53.920 1.00 18.20 75 VAL B C 1
ATOM 2176 O O . VAL B 1 75 ? 5.018 38.111 53.666 1.00 17.81 75 VAL B O 1
ATOM 2180 N N . ALA B 1 76 ? 5.148 40.111 54.711 1.00 18.69 76 ALA B N 1
ATOM 2181 C CA . ALA B 1 76 ? 3.863 39.944 55.383 1.00 19.85 76 ALA B CA 1
ATOM 2182 C C . ALA B 1 76 ? 3.807 38.579 56.062 1.00 18.71 76 ALA B C 1
ATOM 2183 O O . ALA B 1 76 ? 4.772 38.165 56.714 1.00 23.01 76 ALA B O 1
ATOM 2185 N N . ASN B 1 77 ? 2.688 37.872 55.917 1.00 18.26 77 ASN B N 1
ATOM 2186 C CA . ASN B 1 77 ? 2.588 36.483 56.336 1.00 19.38 77 ASN B CA 1
ATOM 2187 C C . ASN B 1 77 ? 2.552 35.543 55.144 1.00 18.13 77 ASN B C 1
ATOM 2188 O O . ASN B 1 77 ? 2.048 34.423 55.257 1.00 24.91 77 ASN B O 1
ATOM 2193 N N . GLN B 1 78 ? 3.082 35.983 54.006 1.00 16.77 78 GLN B N 1
ATOM 2194 C CA . GLN B 1 78 ? 3.144 35.161 52.815 1.00 17.77 78 GLN B CA 1
ATOM 2195 C C . GLN B 1 78 ? 4.330 34.210 52.912 1.00 15.87 78 GLN B C 1
ATOM 2196 O O . GLN B 1 78 ? 5.247 34.415 53.709 1.00 19.03 78 GLN B O 1
ATOM 2202 N N . ASP B 1 79 ? 4.296 33.141 52.113 1.00 15.63 79 ASP B N 1
ATOM 2203 C CA . ASP B 1 79 ? 5.467 32.266 51.964 1.00 16.54 79 ASP B CA 1
ATOM 2204 C C . ASP B 1 79 ? 6.408 32.902 50.943 1.00 13.69 79 ASP B C 1
ATOM 2205 O O . ASP B 1 79 ? 6.641 32.396 49.843 1.00 12.99 79 ASP B O 1
ATOM 2210 N N . VAL B 1 80 ? 6.942 34.051 51.337 1.00 13.94 80 VAL B N 1
ATOM 2211 C CA . VAL B 1 80 ? 7.753 34.901 50.481 1.00 13.79 80 VAL B CA 1
ATOM 2212 C C . VAL B 1 80 ? 8.875 35.451 51.343 1.00 13.91 80 VAL B C 1
ATOM 2213 O O . VAL B 1 80 ? 8.618 35.990 52.422 1.00 13.31 80 VAL B O 1
ATOM 2217 N N . TRP B 1 81 ? 10.110 35.301 50.875 1.00 14.52 81 TRP B N 1
ATOM 2218 C CA . TRP B 1 81 ? 11.293 35.554 51.681 1.00 13.54 81 TRP B CA 1
ATOM 2219 C C . TRP B 1 81 ? 12.384 36.204 50.838 1.00 11.18 81 TRP B C 1
ATOM 2220 O O . TRP B 1 81 ? 12.511 35.929 49.642 1.00 12.11 81 TRP B O 1
ATOM 2231 N N . PHE B 1 82 ? 13.178 37.063 51.478 1.00 12.24 82 PHE B N 1
ATOM 2232 C CA . PHE B 1 82 ? 14.388 37.602 50.874 1.00 11.94 82 PHE B CA 1
ATOM 2233 C C . PHE B 1 82 ? 15.496 37.627 51.920 1.00 12.20 82 PHE B C 1
ATOM 2234 O O . PHE B 1 82 ? 15.232 37.704 53.123 1.00 13.07 82 PHE B O 1
ATOM 2242 N N . GLY B 1 83 ? 16.741 37.571 51.461 1.00 12.34 83 GLY B N 1
ATOM 2243 C CA . GLY B 1 83 ? 17.837 37.582 52.410 1.00 13.38 83 GLY B CA 1
ATOM 2244 C C . GLY B 1 83 ? 19.158 37.259 51.746 1.00 11.87 83 GLY B C 1
ATOM 2245 O O . GLY B 1 83 ? 19.296 37.361 50.527 1.00 11.36 83 GLY B O 1
ATOM 2246 N N . GLU B 1 84 ? 20.117 36.854 52.580 1.00 12.24 84 GLU B N 1
ATOM 2247 C CA . GLU B 1 84 ? 21.467 36.530 52.142 1.00 13.54 84 GLU B CA 1
ATOM 2248 C C . GLU B 1 84 ? 21.912 35.238 52.821 1.00 11.78 84 GLU B C 1
ATOM 2249 O O . GLU B 1 84 ? 21.269 34.740 53.745 1.00 12.79 84 GLU B O 1
ATOM 2255 N N . TRP B 1 85 ? 23.019 34.688 52.323 1.00 12.36 85 TRP B N 1
ATOM 2256 C CA . TRP B 1 85 ? 23.740 33.594 52.950 1.00 9.60 85 TRP B CA 1
ATOM 2257 C C . TRP B 1 85 ? 25.226 33.885 52.823 1.00 12.01 85 TRP B C 1
ATOM 2258 O O . TRP B 1 85 ? 25.670 34.456 51.827 1.00 12.29 85 TRP B O 1
ATOM 2269 N N . TYR B 1 86 ? 25.983 33.489 53.845 1.00 13.29 86 TYR B N 1
ATOM 2270 C CA . TYR B 1 86 ? 27.425 33.659 53.815 1.00 14.88 86 TYR B CA 1
ATOM 2271 C C . TYR B 1 86 ? 28.080 32.578 54.659 1.00 13.89 86 TYR B C 1
ATOM 2272 O O . TYR B 1 86 ? 27.439 31.929 55.492 1.00 11.02 86 TYR B O 1
ATOM 2281 N N . GLU B 1 87 ? 29.377 32.404 54.420 1.00 15.25 87 GLU B N 1
ATOM 2282 C CA . GLU B 1 87 ? 30.242 31.543 55.212 1.00 17.56 87 GLU B CA 1
ATOM 2283 C C . GLU B 1 87 ? 31.141 32.399 56.087 1.00 17.26 87 GLU B C 1
ATOM 2284 O O . GLU B 1 87 ? 31.595 33.472 55.666 1.00 18.99 87 GLU B O 1
ATOM 2290 N N . GLY B 1 88 ? 31.424 31.913 57.278 1.00 19.97 88 GLY B N 1
ATOM 2291 C CA . GLY B 1 88 ? 32.345 32.564 58.176 1.00 25.39 88 GLY B CA 1
ATOM 2292 C C . GLY B 1 88 ? 31.733 32.620 59.541 1.00 26.20 88 GLY B C 1
ATOM 2293 O O . GLY B 1 88 ? 30.713 31.978 59.819 1.00 26.68 88 GLY B O 1
ATOM 2294 N N . LYS B 1 89 ? 32.319 33.409 60.423 1.00 26.92 89 LYS B N 1
ATOM 2295 C CA . LYS B 1 89 ? 31.707 33.475 61.734 1.00 32.11 89 LYS B CA 1
ATOM 2296 C C . LYS B 1 89 ? 30.648 34.563 61.776 1.00 24.49 89 LYS B C 1
ATOM 2297 O O . LYS B 1 89 ? 30.700 35.568 61.054 1.00 24.51 89 LYS B O 1
ATOM 2303 N N . LYS B 1 90 ? 29.681 34.334 62.646 1.00 30.46 90 LYS B N 1
ATOM 2304 C CA . LYS B 1 90 ? 28.421 35.045 62.606 1.00 21.15 90 LYS B CA 1
ATOM 2305 C C . LYS B 1 90 ? 28.632 36.541 62.782 1.00 26.13 90 LYS B C 1
ATOM 2306 O O . LYS B 1 90 ? 29.365 36.980 63.676 1.00 26.31 90 LYS B O 1
ATOM 2312 N N . ASP B 1 91 ? 28.004 37.316 61.899 1.00 24.83 91 ASP B N 1
ATOM 2313 C CA . ASP B 1 91 ? 27.955 38.772 61.959 1.00 25.81 91 ASP B CA 1
ATOM 2314 C C . ASP B 1 91 ? 29.303 39.442 61.697 1.00 26.28 91 ASP B C 1
ATOM 2315 O O . ASP B 1 91 ? 29.447 40.635 61.977 1.00 27.27 91 ASP B O 1
ATOM 2320 N N . SER B 1 92 ? 30.300 38.740 61.145 1.00 25.96 92 SER B N 1
ATOM 2321 C CA . SER B 1 92 ? 31.612 39.382 61.060 1.00 30.29 92 SER B CA 1
ATOM 2322 C C . SER B 1 92 ? 32.400 39.186 59.760 1.00 29.74 92 SER B C 1
ATOM 2323 O O . SER B 1 92 ? 33.080 40.124 59.329 1.00 31.41 92 SER B O 1
ATOM 2326 N N . GLU B 1 93 ? 32.358 38.008 59.126 1.00 28.34 93 GLU B N 1
ATOM 2327 C CA . GLU B 1 93 ? 33.218 37.744 57.960 1.00 22.50 93 GLU B CA 1
ATOM 2328 C C . GLU B 1 93 ? 32.511 37.912 56.613 1.00 28.50 93 GLU B C 1
ATOM 2329 O O . GLU B 1 93 ? 32.961 38.691 55.766 1.00 38.12 93 GLU B O 1
ATOM 2335 N N . PHE B 1 94 ? 31.452 37.149 56.371 1.00 25.88 94 PHE B N 1
ATOM 2336 C CA . PHE B 1 94 ? 30.618 37.286 55.168 1.00 20.32 94 PHE B CA 1
ATOM 2337 C C . PHE B 1 94 ? 31.373 36.867 53.905 1.00 18.72 94 PHE B C 1
ATOM 2338 O O . PHE B 1 94 ? 31.431 37.603 52.921 1.00 18.80 94 PHE B O 1
ATOM 2346 N N . ASN B 1 95 ? 31.940 35.665 53.935 1.00 19.44 95 ASN B N 1
ATOM 2347 C CA . ASN B 1 95 ? 32.615 35.113 52.773 1.00 17.30 95 ASN B CA 1
ATOM 2348 C C . ASN B 1 95 ? 31.615 34.410 51.861 1.00 19.92 95 ASN B C 1
ATOM 2349 O O . ASN B 1 95 ? 30.639 33.815 52.324 1.00 17.30 95 ASN B O 1
ATOM 2354 N N . ASN B 1 96 ? 31.871 34.485 50.555 1.00 19.80 96 ASN B N 1
ATOM 2355 C CA . ASN B 1 96 ? 30.996 33.862 49.564 1.00 14.70 96 ASN B CA 1
ATOM 2356 C C . ASN B 1 96 ? 29.540 34.278 49.767 1.00 14.22 96 ASN B C 1
ATOM 2357 O O . ASN B 1 96 ? 28.614 33.483 49.586 1.00 16.03 96 ASN B O 1
ATOM 2362 N N . ARG B 1 97 ? 29.334 35.538 50.137 1.00 15.36 97 ARG B N 1
ATOM 2363 C CA . ARG B 1 97 ? 27.993 36.039 50.397 1.00 16.05 97 ARG B CA 1
ATOM 2364 C C . ARG B 1 97 ? 27.176 36.073 49.115 1.00 17.49 97 ARG B C 1
ATOM 2365 O O . ARG B 1 97 ? 27.691 36.332 48.028 1.00 17.41 97 ARG B O 1
ATOM 2373 N N . THR B 1 98 ? 25.876 35.830 49.258 1.00 12.25 98 THR B N 1
ATOM 2374 C CA . THR B 1 98 ? 24.962 35.779 48.131 1.00 15.07 98 THR B CA 1
ATOM 2375 C C . THR B 1 98 ? 23.620 36.300 48.633 1.00 12.04 98 THR B C 1
ATOM 2376 O O . THR B 1 98 ? 23.313 36.167 49.819 1.00 12.23 98 THR B O 1
ATOM 2380 N N . VAL B 1 99 ? 22.861 36.962 47.757 1.00 11.71 99 VAL B N 1
ATOM 2381 C CA . VAL B 1 99 ? 21.550 37.505 48.116 1.00 12.26 99 VAL B CA 1
ATOM 2382 C C . VAL B 1 99 ? 20.487 36.894 47.214 1.00 12.28 99 VAL B C 1
ATOM 2383 O O . VAL B 1 99 ? 20.728 36.612 46.035 1.00 12.29 99 VAL B O 1
ATOM 2387 N N . TYR B 1 100 ? 19.280 36.757 47.761 1.00 12.81 100 TYR B N 1
ATOM 2388 C CA . TYR B 1 100 ? 18.243 35.980 47.102 1.00 12.50 100 TYR B CA 1
ATOM 2389 C C . TYR B 1 100 ? 16.870 36.476 47.549 1.00 11.66 100 TYR B C 1
ATOM 2390 O O . TYR B 1 100 ? 16.708 37.065 48.620 1.00 12.38 100 TYR B O 1
ATOM 2399 N N . TYR B 1 101 ? 15.871 36.204 46.721 1.00 13.11 101 TYR B N 1
ATOM 2400 C CA . TYR B 1 101 ? 14.485 36.195 47.181 1.00 12.57 101 TYR B CA 1
ATOM 2401 C C . TYR B 1 101 ? 13.815 34.969 46.576 1.00 11.52 101 TYR B C 1
ATOM 2402 O O . TYR B 1 101 ? 14.275 34.437 45.561 1.00 10.93 101 TYR B O 1
ATOM 2411 N N . VAL B 1 102 ? 12.732 34.511 47.208 1.00 12.89 102 VAL B N 1
ATOM 2412 C CA . VAL B 1 102 ? 11.960 33.391 46.661 1.00 12.73 102 VAL B CA 1
ATOM 2413 C C . VAL B 1 102 ? 10.605 33.350 47.358 1.00 16.18 102 VAL B C 1
ATOM 2414 O O . VAL B 1 102 ? 10.490 33.657 48.547 1.00 12.92 102 VAL B O 1
ATOM 2418 N N . GLY B 1 103 ? 9.570 32.971 46.608 1.00 16.62 103 GLY B N 1
ATOM 2419 C CA . GLY B 1 103 ? 8.231 33.010 47.161 1.00 14.34 103 GLY B CA 1
ATOM 2420 C C . GLY B 1 103 ? 7.240 32.214 46.347 1.00 16.92 103 GLY B C 1
ATOM 2421 O O . GLY B 1 103 ? 7.410 32.015 45.140 1.00 19.60 103 GLY B O 1
ATOM 2422 N N . ASN B 1 104 ? 6.205 31.736 47.028 1.00 14.82 104 ASN B N 1
ATOM 2423 C CA . ASN B 1 104 ? 5.098 31.066 46.363 1.00 17.52 104 ASN B CA 1
ATOM 2424 C C . ASN B 1 104 ? 4.218 32.132 45.721 1.00 17.98 104 ASN B C 1
ATOM 2425 O O . ASN B 1 104 ? 3.810 33.087 46.386 1.00 19.03 104 ASN B O 1
ATOM 2430 N N . ASP B 1 105 ? 3.957 31.996 44.421 1.00 18.94 105 ASP B N 1
ATOM 2431 C CA . ASP B 1 105 ? 3.225 33.012 43.680 1.00 20.31 105 ASP B CA 1
ATOM 2432 C C . ASP B 1 105 ? 1.746 32.674 43.521 1.00 22.47 105 ASP B C 1
ATOM 2433 O O . ASP B 1 105 ? 1.053 33.335 42.742 1.00 20.23 105 ASP B O 1
ATOM 2438 N N . ALA B 1 106 ? 1.258 31.660 44.228 1.00 23.73 106 ALA B N 1
ATOM 2439 C CA . ALA B 1 106 ? -0.148 31.283 44.123 1.00 24.25 106 ALA B CA 1
ATOM 2440 C C . ALA B 1 106 ? -1.028 32.477 44.444 1.00 19.01 106 ALA B C 1
ATOM 2441 O O . ALA B 1 106 ? -0.908 33.078 45.514 1.00 22.15 106 ALA B O 1
ATOM 2443 N N . GLY B 1 107 ? -1.912 32.823 43.511 1.00 22.26 107 GLY B N 1
ATOM 2444 C CA . GLY B 1 107 ? -2.892 33.861 43.721 1.00 20.35 107 GLY B CA 1
ATOM 2445 C C . GLY B 1 107 ? -2.426 35.269 43.425 1.00 22.30 107 GLY B C 1
ATOM 2446 O O . GLY B 1 107 ? -3.180 36.217 43.676 1.00 23.47 107 GLY B O 1
ATOM 2447 N N . THR B 1 108 ? -1.216 35.447 42.907 1.00 19.85 108 THR B N 1
ATOM 2448 C CA . THR B 1 108 ? -0.731 36.793 42.647 1.00 20.50 108 THR B CA 1
ATOM 2449 C C . THR B 1 108 ? -1.500 37.433 41.497 1.00 18.83 108 THR B C 1
ATOM 2450 O O . THR B 1 108 ? -1.771 36.801 40.471 1.00 17.53 108 THR B O 1
ATOM 2454 N N . THR B 1 109 ? -1.879 38.691 41.699 1.00 22.54 109 THR B N 1
ATOM 2455 C CA . THR B 1 109 ? -2.395 39.551 40.644 1.00 24.23 109 THR B CA 1
ATOM 2456 C C . THR B 1 109 ? -1.793 40.932 40.853 1.00 21.10 109 THR B C 1
ATOM 2457 O O . THR B 1 109 ? -1.455 41.318 41.975 1.00 19.69 109 THR B O 1
ATOM 2461 N N . VAL B 1 110 ? -1.643 41.676 39.764 1.00 19.82 110 VAL B N 1
ATOM 2462 C CA . VAL B 1 110 ? -1.001 42.979 39.788 1.00 19.22 110 VAL B CA 1
ATOM 2463 C C . VAL B 1 110 ? -1.968 43.993 39.184 1.00 18.62 110 VAL B C 1
ATOM 2464 O O . VAL B 1 110 ? -2.510 43.748 38.105 1.00 19.07 110 VAL B O 1
ATOM 2468 N N . PRO B 1 111 ? -2.241 45.103 39.867 1.00 19.62 111 PRO B N 1
ATOM 2469 C CA . PRO B 1 111 ? -3.115 46.134 39.293 1.00 19.85 111 PRO B CA 1
ATOM 2470 C C . PRO B 1 111 ? -2.569 46.682 37.982 1.00 23.03 111 PRO B C 1
ATOM 2471 O O . PRO B 1 111 ? -1.359 46.797 37.780 1.00 19.70 111 PRO B O 1
ATOM 2475 N N . THR B 1 112 ? -3.487 47.039 37.090 1.00 20.24 112 THR B N 1
ATOM 2476 C CA . THR B 1 112 ? -3.133 47.667 35.826 1.00 24.72 112 THR B CA 1
ATOM 2477 C C . THR B 1 112 ? -3.269 49.180 35.861 1.00 23.79 112 THR B C 1
ATOM 2478 O O . THR B 1 112 ? -2.963 49.835 34.860 1.00 26.83 112 THR B O 1
ATOM 2482 N N . SER B 1 113 ? -3.704 49.751 36.983 1.00 24.07 113 SER B N 1
ATOM 2483 C CA . SER B 1 113 ? -3.818 51.196 37.115 1.00 22.60 113 SER B CA 1
ATOM 2484 C C . SER B 1 113 ? -3.769 51.556 38.590 1.00 15.51 113 SER B C 1
ATOM 2485 O O . SER B 1 113 ? -3.939 50.698 39.463 1.00 20.19 113 SER B O 1
ATOM 2488 N N . GLY B 1 114 ? -3.546 52.841 38.854 1.00 14.57 114 GLY B N 1
ATOM 2489 C CA . GLY B 1 114 ? -3.413 53.345 40.204 1.00 14.37 114 GLY B CA 1
ATOM 2490 C C . GLY B 1 114 ? -1.995 53.240 40.752 1.00 22.82 114 GLY B C 1
ATOM 2491 O O . GLY B 1 114 ? -1.104 52.609 40.178 1.00 24.60 114 GLY B O 1
ATOM 2492 N N . LYS B 1 115 ? -1.805 53.850 41.919 1.00 19.48 115 LYS B N 1
ATOM 2493 C CA . LYS B 1 115 ? -0.513 53.918 42.582 1.00 25.41 115 LYS B CA 1
ATOM 2494 C C . LYS B 1 115 ? -0.571 53.259 43.956 1.00 26.27 115 LYS B C 1
ATOM 2495 O O . LYS B 1 115 ? -1.604 53.262 44.630 1.00 24.74 115 LYS B O 1
ATOM 2501 N N . ALA B 1 116 ? 0.558 52.691 44.368 1.00 25.81 116 ALA B N 1
ATOM 2502 C CA . ALA B 1 116 ? 0.714 52.168 45.715 1.00 19.87 116 ALA B CA 1
ATOM 2503 C C . ALA B 1 116 ? 2.083 52.589 46.227 1.00 22.29 116 ALA B C 1
ATOM 2504 O O . ALA B 1 116 ? 2.937 53.041 45.461 1.00 21.76 116 ALA B O 1
ATOM 2506 N N . THR B 1 117 ? 2.271 52.479 47.539 1.00 20.96 117 THR B N 1
ATOM 2507 C CA . THR B 1 117 ? 3.599 52.517 48.129 1.00 20.09 117 THR B CA 1
ATOM 2508 C C . THR B 1 117 ? 3.788 51.294 49.022 1.00 21.11 117 THR B C 1
ATOM 2509 O O . THR B 1 117 ? 2.829 50.681 49.499 1.00 18.30 117 THR B O 1
ATOM 2513 N N . TYR B 1 118 ? 5.052 50.937 49.222 1.00 17.30 118 TYR B N 1
ATOM 2514 C CA . TYR B 1 118 ? 5.455 49.743 49.950 1.00 22.13 118 TYR B CA 1
ATOM 2515 C C . TYR B 1 118 ? 6.457 50.108 51.033 1.00 20.01 118 TYR B C 1
ATOM 2516 O O . TYR B 1 118 ? 7.355 50.923 50.804 1.00 20.10 118 TYR B O 1
ATOM 2525 N N . ASN B 1 119 ? 6.291 49.503 52.209 1.00 19.42 119 ASN B N 1
ATOM 2526 C CA . ASN B 1 119 ? 7.313 49.544 53.248 1.00 19.07 119 ASN B CA 1
ATOM 2527 C C . ASN B 1 119 ? 8.343 48.458 52.949 1.00 22.19 119 ASN B C 1
ATOM 2528 O O . ASN B 1 119 ? 8.006 47.266 52.948 1.00 19.34 119 ASN B O 1
ATOM 2533 N N . ILE B 1 120 ? 9.585 48.867 52.674 1.00 19.16 120 ILE B N 1
ATOM 2534 C CA . ILE B 1 120 ? 10.620 47.966 52.185 1.00 16.79 120 ILE B CA 1
ATOM 2535 C C . ILE B 1 120 ? 11.729 47.836 53.223 1.00 18.56 120 ILE B C 1
ATOM 2536 O O . ILE B 1 120 ? 12.142 48.818 53.849 1.00 19.95 120 ILE B O 1
ATOM 2541 N N . THR B 1 121 ? 12.218 46.614 53.389 1.00 16.81 121 THR B N 1
ATOM 2542 C CA . THR B 1 121 ? 13.396 46.327 54.185 1.00 16.25 121 THR B CA 1
ATOM 2543 C C . THR B 1 121 ? 14.436 45.667 53.291 1.00 16.72 121 THR B C 1
ATOM 2544 O O . THR B 1 121 ? 14.097 45.034 52.286 1.00 15.29 121 THR B O 1
ATOM 2548 N N . GLY B 1 122 ? 15.703 45.825 53.647 1.00 16.75 122 GLY B N 1
ATOM 2549 C CA . GLY B 1 122 ? 16.781 45.297 52.835 1.00 16.01 122 GLY B CA 1
ATOM 2550 C C . GLY B 1 122 ? 17.858 44.691 53.707 1.00 15.77 122 GLY B C 1
ATOM 2551 O O . GLY B 1 122 ? 18.049 45.088 54.862 1.00 14.21 122 GLY B O 1
ATOM 2552 N N . ILE B 1 123 ? 18.573 43.724 53.126 1.00 15.52 123 ILE B N 1
ATOM 2553 C CA . ILE B 1 123 ? 19.595 42.942 53.814 1.00 10.61 123 ILE B CA 1
ATOM 2554 C C . ILE B 1 123 ? 20.911 43.061 53.050 1.00 11.50 123 ILE B C 1
ATOM 2555 O O . ILE B 1 123 ? 20.969 42.799 51.846 1.00 12.20 123 ILE B O 1
ATOM 2560 N N . ASN B 1 124 ? 21.964 43.446 53.757 1.00 12.68 124 ASN B N 1
ATOM 2561 C CA . ASN B 1 124 ? 23.298 43.537 53.158 1.00 13.39 124 ASN B CA 1
ATOM 2562 C C . ASN B 1 124 ? 24.295 43.436 54.306 1.00 18.22 124 ASN B C 1
ATOM 2563 O O . ASN B 1 124 ? 24.426 44.383 55.093 1.00 17.17 124 ASN B O 1
ATOM 2568 N N . LYS B 1 125 ? 24.968 42.286 54.397 1.00 17.63 125 LYS B N 1
ATOM 2569 C CA . LYS B 1 125 ? 25.896 41.976 55.488 1.00 18.36 125 LYS B CA 1
ATOM 2570 C C . LYS B 1 125 ? 25.261 42.282 56.841 1.00 19.50 125 LYS B C 1
ATOM 2571 O O . LYS B 1 125 ? 25.814 43.002 57.674 1.00 17.30 125 LYS B O 1
ATOM 2577 N N . PHE B 1 126 ? 24.075 41.720 57.048 1.00 15.45 126 PHE B N 1
ATOM 2578 C CA . PHE B 1 126 ? 23.284 42.011 58.233 1.00 16.21 126 PHE B CA 1
ATOM 2579 C C . PHE B 1 126 ? 23.977 41.459 59.475 1.00 18.07 126 PHE B C 1
ATOM 2580 O O . PHE B 1 126 ? 24.480 40.335 59.476 1.00 17.13 126 PHE B O 1
ATOM 2588 N N . SER B 1 127 ? 24.035 42.270 60.528 1.00 16.87 127 SER B N 1
ATOM 2589 C CA . SER B 1 127 ? 24.733 41.889 61.745 1.00 18.61 127 SER B CA 1
ATOM 2590 C C . SER B 1 127 ? 23.892 42.126 62.989 1.00 21.63 127 SER B C 1
ATOM 2591 O O . SER B 1 127 ? 24.444 42.131 64.100 1.00 23.25 127 SER B O 1
ATOM 2594 N N . GLY B 1 128 ? 22.586 42.342 62.831 1.00 19.03 128 GLY B N 1
ATOM 2595 C CA . GLY B 1 128 ? 21.694 42.526 63.958 1.00 20.29 128 GLY B CA 1
ATOM 2596 C C . GLY B 1 128 ? 20.902 43.818 63.913 1.00 20.13 128 GLY B C 1
ATOM 2597 O O . GLY B 1 128 ? 19.666 43.804 63.980 1.00 21.34 128 GLY B O 1
ATOM 2598 N N . ALA B 1 129 ? 21.594 44.947 63.772 1.00 19.33 129 ALA B N 1
ATOM 2599 C CA . ALA B 1 129 ? 20.950 46.248 63.890 1.00 19.58 129 ALA B CA 1
ATOM 2600 C C . ALA B 1 129 ? 21.163 47.129 62.665 1.00 19.17 129 ALA B C 1
ATOM 2601 O O . ALA B 1 129 ? 20.979 48.343 62.759 1.00 21.09 129 ALA B O 1
ATOM 2603 N N . ASN B 1 130 ? 21.525 46.554 61.509 1.00 16.83 130 ASN B N 1
ATOM 2604 C CA . ASN B 1 130 ? 21.829 47.342 60.314 1.00 17.17 130 ASN B CA 1
ATOM 2605 C C . ASN B 1 130 ? 20.965 46.960 59.111 1.00 18.57 130 ASN B C 1
ATOM 2606 O O . ASN B 1 130 ? 21.408 47.080 57.963 1.00 17.37 130 ASN B O 1
ATOM 2611 N N . LYS B 1 131 ? 19.724 46.523 59.330 1.00 18.75 131 LYS B N 1
ATOM 2612 C CA . LYS B 1 131 ? 18.868 46.309 58.172 1.00 18.80 131 LYS B CA 1
ATOM 2613 C C . LYS B 1 131 ? 18.643 47.641 57.472 1.00 19.06 131 LYS B C 1
ATOM 2614 O O . LYS B 1 131 ? 18.743 48.707 58.081 1.00 16.44 131 LYS B O 1
ATOM 2620 N N . LEU B 1 132 ? 18.381 47.576 56.174 1.00 15.42 132 LEU B N 1
ATOM 2621 C CA . LEU B 1 132 ? 18.028 48.758 55.403 1.00 15.03 132 LEU B CA 1
ATOM 2622 C C . LEU B 1 132 ? 16.522 48.931 55.426 1.00 17.75 132 LEU B C 1
ATOM 2623 O O . LEU B 1 132 ? 15.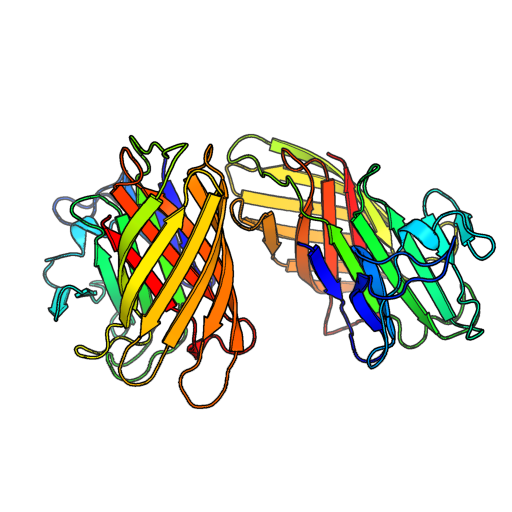767 47.968 55.593 1.00 19.28 132 LEU B O 1
ATOM 2628 N N . SER B 1 133 ? 16.084 50.170 55.247 1.00 16.74 133 SER B N 1
ATOM 2629 C CA . SER B 1 133 ? 14.653 50.418 55.238 1.00 17.88 133 SER B CA 1
ATOM 2630 C C . SER B 1 133 ? 14.364 51.693 54.464 1.00 16.47 133 SER B C 1
ATOM 2631 O O . SER B 1 133 ? 15.208 52.586 54.341 1.00 18.27 133 SER B O 1
ATOM 2634 N N . GLY B 1 134 ? 13.143 51.757 53.951 1.00 18.61 134 GLY B N 1
ATOM 2635 C CA . GLY B 1 134 ? 12.723 52.866 53.122 1.00 19.11 134 GLY B CA 1
ATOM 2636 C C . GLY B 1 134 ? 11.393 52.517 52.487 1.00 19.12 134 GLY B C 1
ATOM 2637 O O . GLY B 1 134 ? 10.689 51.620 52.957 1.00 17.27 134 GLY B O 1
ATOM 2638 N N . THR B 1 135 ? 11.067 53.217 51.409 1.00 16.72 135 THR B N 1
ATOM 2639 C CA . THR B 1 135 ? 9.792 52.982 50.749 1.00 18.73 135 THR B CA 1
ATOM 2640 C C . THR B 1 135 ? 9.986 52.933 49.241 1.00 21.62 135 THR B C 1
ATOM 2641 O O . THR B 1 135 ? 10.873 53.590 48.692 1.00 20.30 135 THR B O 1
ATOM 2645 N N . PHE B 1 136 ? 9.160 52.119 48.584 1.00 17.54 136 PHE B N 1
ATOM 2646 C CA . PHE B 1 136 ? 9.076 52.050 47.132 1.00 19.48 136 PHE B CA 1
ATOM 2647 C C . PHE B 1 136 ? 7.721 52.582 46.677 1.00 20.66 136 PHE B C 1
ATOM 2648 O O . PHE B 1 136 ? 6.714 52.451 47.380 1.00 19.25 136 PHE B O 1
ATOM 2656 N N . ASN B 1 137 ? 7.706 53.173 45.485 1.00 18.95 137 ASN B N 1
ATOM 2657 C CA . ASN B 1 137 ? 6.501 53.733 44.887 1.00 23.42 137 ASN B CA 1
ATOM 2658 C C . ASN B 1 137 ? 6.195 52.953 43.623 1.00 22.22 137 ASN B C 1
ATOM 2659 O O . ASN B 1 137 ? 7.031 52.891 42.717 1.00 19.13 137 ASN B O 1
ATOM 2664 N N . ALA B 1 138 ? 5.005 52.361 43.567 1.00 23.25 138 ALA B N 1
ATOM 2665 C CA . ALA B 1 138 ? 4.520 51.670 42.379 1.00 24.32 138 ALA B CA 1
ATOM 2666 C C . ALA B 1 138 ? 3.455 52.519 41.698 1.00 20.95 138 ALA B C 1
ATOM 2667 O O . ALA B 1 138 ? 2.532 53.014 42.354 1.00 22.78 138 ALA B O 1
ATOM 2669 N N . ASP B 1 139 ? 3.598 52.695 40.390 1.00 19.57 139 ASP B N 1
ATOM 2670 C CA . ASP B 1 139 ? 2.587 53.332 39.550 1.00 21.88 139 ASP B CA 1
ATOM 2671 C C . ASP B 1 139 ? 2.197 52.256 38.552 1.00 22.83 139 ASP B C 1
ATOM 2672 O O . ASP B 1 139 ? 2.919 52.013 37.581 1.00 19.81 139 ASP B O 1
ATOM 2677 N N . PHE B 1 140 ? 1.076 51.586 38.815 1.00 16.07 140 PHE B N 1
ATOM 2678 C CA . PHE B 1 140 ? 0.720 50.424 38.010 1.00 20.56 140 PHE B CA 1
ATOM 2679 C C . PHE B 1 140 ? 0.200 50.815 36.639 1.00 19.95 140 PHE B C 1
ATOM 2680 O O . PHE B 1 140 ? 0.215 49.980 35.729 1.00 23.60 140 PHE B O 1
ATOM 2688 N N . GLY B 1 141 ? -0.272 52.054 36.478 1.00 23.87 141 GLY B N 1
ATOM 2689 C CA . GLY B 1 141 ? -0.640 52.524 35.150 1.00 21.40 141 GLY B CA 1
ATOM 2690 C C . GLY B 1 141 ? 0.578 52.836 34.299 1.00 20.65 141 GLY B C 1
ATOM 2691 O O . GLY B 1 141 ? 0.660 52.431 33.135 1.00 24.04 141 GLY B O 1
ATOM 2692 N N . ALA B 1 142 ? 1.549 53.552 34.871 1.00 25.15 142 ALA B N 1
ATOM 2693 C CA . ALA B 1 142 ? 2.809 53.827 34.186 1.00 25.68 142 ALA B CA 1
ATOM 2694 C C . ALA B 1 142 ? 3.741 52.626 34.171 1.00 23.16 142 ALA B C 1
ATOM 2695 O O . ALA B 1 142 ? 4.736 52.637 33.433 1.00 22.18 142 ALA B O 1
ATOM 2697 N N . LYS B 1 143 ? 3.454 51.608 34.985 1.00 20.68 143 LYS B N 1
ATOM 2698 C CA . LYS B 1 143 ? 4.227 50.369 35.034 1.00 20.74 143 LYS B CA 1
ATOM 2699 C C . LYS B 1 143 ? 5.652 50.632 35.511 1.00 19.57 143 LYS B C 1
ATOM 2700 O O . LYS B 1 143 ? 6.620 50.128 34.946 1.00 18.70 143 LYS B O 1
ATOM 2706 N N . THR B 1 144 ? 5.768 51.430 36.570 1.00 19.63 144 THR B N 1
ATOM 2707 C CA . THR B 1 144 ? 7.062 51.790 37.142 1.00 22.17 144 THR B CA 1
ATOM 2708 C C . THR B 1 144 ? 7.106 51.451 38.628 1.00 20.64 144 THR B C 1
ATOM 2709 O O . THR B 1 144 ? 6.105 51.561 39.340 1.00 17.52 144 THR B O 1
ATOM 2713 N N . LEU B 1 145 ? 8.290 51.052 39.088 1.00 18.99 145 LEU B N 1
ATOM 2714 C CA . LEU B 1 145 ? 8.561 50.835 40.502 1.00 22.42 145 LEU B CA 1
ATOM 2715 C C . LEU B 1 145 ? 9.909 51.460 40.811 1.00 20.08 145 LEU B C 1
ATOM 2716 O O . LEU B 1 145 ? 10.901 51.146 40.150 1.00 23.38 145 LEU B O 1
ATOM 2721 N N . ASP B 1 146 ? 9.939 52.344 41.804 1.00 23.26 146 ASP B N 1
ATOM 2722 C CA . ASP B 1 146 ? 11.161 53.039 42.166 1.00 23.58 146 ASP B CA 1
ATOM 2723 C C . ASP B 1 146 ? 11.112 53.359 43.650 1.00 22.99 146 ASP B C 1
ATOM 2724 O O . ASP B 1 146 ? 10.060 53.307 44.284 1.00 23.90 146 ASP B O 1
ATOM 2729 N N . GLY B 1 147 ? 12.263 53.683 44.197 1.00 21.93 147 GLY B N 1
ATOM 2730 C CA . GLY B 1 147 ? 12.362 54.013 45.604 1.00 20.55 147 GLY B CA 1
ATOM 2731 C C . GLY B 1 147 ? 13.760 53.706 46.091 1.00 18.35 147 GLY B C 1
ATOM 2732 O O . GLY B 1 147 ? 14.617 53.236 45.344 1.00 22.13 147 GLY B O 1
ATOM 2733 N N . SER B 1 148 ? 13.975 53.976 47.374 1.00 23.76 148 SER B N 1
ATOM 2734 C CA . SER B 1 148 ? 15.280 53.735 47.968 1.00 20.04 148 SER B CA 1
ATOM 2735 C C . SER B 1 148 ? 15.130 53.258 49.407 1.00 18.64 148 SER B C 1
ATOM 2736 O O . SER B 1 148 ? 14.142 53.552 50.087 1.00 18.78 148 SER B O 1
ATOM 2739 N N . ILE B 1 149 ? 16.133 52.505 49.855 1.00 17.48 149 ILE B N 1
ATOM 2740 C CA . ILE B 1 149 ? 16.245 52.053 51.235 1.00 18.79 149 ILE B CA 1
ATOM 2741 C C . ILE B 1 149 ? 17.681 52.309 51.665 1.00 18.18 149 ILE B C 1
ATOM 2742 O O . ILE B 1 149 ? 18.582 52.416 50.831 1.00 18.09 149 ILE B O 1
ATOM 2747 N N . ASN B 1 150 ? 17.894 52.404 52.975 1.00 16.67 150 ASN B N 1
ATOM 2748 C CA . ASN B 1 150 ? 19.220 52.735 53.479 1.00 18.04 150 ASN B CA 1
ATOM 2749 C C . ASN B 1 150 ? 19.386 52.237 54.908 1.00 19.07 150 ASN B C 1
ATOM 2750 O O . ASN B 1 150 ? 18.413 52.062 55.646 1.00 17.19 150 ASN B O 1
ATOM 2755 N N . ASN B 1 151 ? 20.649 52.007 55.286 1.00 16.51 151 ASN B N 1
ATOM 2756 C CA . ASN B 1 151 ? 21.027 51.905 56.693 1.00 21.79 151 ASN B CA 1
ATOM 2757 C C . ASN B 1 151 ? 22.015 53.031 56.995 1.00 20.44 151 ASN B C 1
ATOM 2758 O O . ASN B 1 151 ? 22.022 54.042 56.286 1.00 22.76 151 ASN B O 1
ATOM 2763 N N . SER B 1 152 ? 22.855 52.890 58.021 1.00 22.14 152 SER B N 1
ATOM 2764 C CA . SER B 1 152 ? 23.699 54.027 58.383 1.00 27.01 152 SER B CA 1
ATOM 2765 C C . SER B 1 152 ? 24.792 54.304 57.358 1.00 29.42 152 SER B C 1
ATOM 2766 O O . SER B 1 152 ? 25.338 55.414 57.341 1.00 30.92 152 SER B O 1
ATOM 2769 N N . ASN B 1 153 ? 25.119 53.341 56.500 1.00 26.15 153 ASN B N 1
ATOM 2770 C CA . ASN B 1 153 ? 26.271 53.469 55.615 1.00 26.35 153 ASN B CA 1
ATOM 2771 C C . ASN B 1 153 ? 25.981 53.193 54.148 1.00 26.23 153 ASN B C 1
ATOM 2772 O O . ASN B 1 153 ? 26.818 53.540 53.303 1.00 28.82 153 ASN B O 1
ATOM 2777 N N . LEU B 1 154 ? 24.859 52.579 53.807 1.00 21.82 154 LEU B N 1
ATOM 2778 C CA . LEU B 1 154 ? 24.594 52.185 52.431 1.00 20.74 154 LEU B CA 1
ATOM 2779 C C . LEU B 1 154 ? 23.193 52.617 52.035 1.00 17.85 154 LEU B C 1
ATOM 2780 O O . LEU B 1 154 ? 22.250 52.482 52.818 1.00 17.17 154 LEU B O 1
ATOM 2785 N N . THR B 1 155 ? 23.066 53.134 50.817 1.00 19.83 155 THR B N 1
ATOM 2786 C CA . THR B 1 155 ? 21.777 53.449 50.215 1.00 19.72 155 THR B CA 1
ATOM 2787 C C . THR B 1 155 ? 21.628 52.653 48.931 1.00 18.46 155 THR B C 1
ATOM 2788 O O . THR B 1 155 ? 22.536 52.640 48.096 1.00 18.21 155 THR B O 1
ATOM 2792 N N . VAL B 1 156 ? 20.485 51.999 48.766 1.00 15.46 156 VAL B N 1
ATOM 2793 C CA . VAL B 1 156 ? 20.165 51.303 47.526 1.00 16.58 156 VAL B CA 1
ATOM 2794 C C . VAL B 1 156 ? 18.871 51.883 46.970 1.00 19.21 156 VAL B C 1
ATOM 2795 O O . VAL B 1 156 ? 17.861 51.960 47.677 1.00 17.27 156 VAL B O 1
ATOM 2799 N N . SER B 1 157 ? 18.912 52.314 45.717 1.00 20.00 157 SER B N 1
ATOM 2800 C CA . SER B 1 157 ? 17.733 52.804 45.028 1.00 18.88 157 SER B CA 1
ATOM 2801 C C . SER B 1 157 ? 17.444 51.889 43.851 1.00 21.11 157 SER B C 1
ATOM 2802 O O . SER B 1 157 ? 18.349 51.231 43.324 1.00 20.36 157 SER B O 1
ATOM 2805 N N . VAL B 1 158 ? 16.173 51.811 43.462 1.00 19.49 158 VAL B N 1
ATOM 2806 C CA . VAL B 1 158 ? 15.790 50.989 42.324 1.00 22.48 158 VAL B CA 1
ATOM 2807 C C . VAL B 1 158 ? 14.943 51.822 41.377 1.00 21.03 158 VAL B C 1
ATOM 2808 O O . VAL B 1 158 ? 14.254 52.763 41.785 1.00 24.99 158 VAL B O 1
ATOM 2812 N N . ASP B 1 159 ? 15.044 51.495 40.092 1.00 21.71 159 ASP B N 1
ATOM 2813 C CA . ASP B 1 159 ? 14.227 52.108 39.043 1.00 22.72 159 ASP B CA 1
ATOM 2814 C C . ASP B 1 159 ? 13.899 50.989 38.063 1.00 22.76 159 ASP B C 1
ATOM 2815 O O . ASP B 1 159 ? 14.747 50.604 37.251 1.00 20.65 159 ASP B O 1
ATOM 2820 N N . ALA B 1 160 ? 12.675 50.470 38.145 1.00 19.15 160 ALA B N 1
ATOM 2821 C CA . ALA B 1 160 ? 12.299 49.244 37.456 1.00 18.66 160 ALA B CA 1
ATOM 2822 C C . ALA B 1 160 ? 10.955 49.426 36.764 1.00 18.97 160 ALA B C 1
ATOM 2823 O O . ALA B 1 160 ? 10.156 50.296 37.121 1.00 19.91 160 ALA B O 1
ATOM 2825 N N . THR B 1 161 ? 10.717 48.599 35.756 1.00 18.03 161 THR B N 1
ATOM 2826 C CA . THR B 1 161 ? 9.446 48.596 35.047 1.00 20.11 161 THR B CA 1
ATOM 2827 C C . THR B 1 161 ? 8.664 47.333 35.396 1.00 19.37 161 THR B C 1
ATOM 2828 O O . THR B 1 161 ? 9.241 46.272 35.649 1.00 19.30 161 THR B O 1
ATOM 2832 N N . ILE B 1 162 ? 7.339 47.463 35.422 1.00 21.65 162 ILE B N 1
ATOM 2833 C CA . ILE B 1 162 ? 6.442 46.427 35.929 1.00 20.61 162 ILE B CA 1
ATOM 2834 C C . ILE B 1 162 ? 5.792 45.678 34.773 1.00 24.65 162 ILE B C 1
ATOM 2835 O O . ILE B 1 162 ? 5.362 46.279 33.773 1.00 21.29 162 ILE B O 1
ATOM 2840 N N . ASN B 1 163 ? 5.695 44.360 34.923 1.00 16.86 163 ASN B N 1
ATOM 2841 C CA . ASN B 1 163 ? 4.970 43.496 33.993 1.00 19.71 163 ASN B CA 1
ATOM 2842 C C . ASN B 1 163 ? 3.834 42.847 34.778 1.00 22.52 163 ASN B C 1
ATOM 2843 O O . ASN B 1 163 ? 4.059 41.899 35.539 1.00 20.64 163 ASN B O 1
ATOM 2848 N N . ALA B 1 164 ? 2.609 43.341 34.589 1.00 19.68 164 ALA B N 1
ATOM 2849 C CA . ALA B 1 164 ? 1.500 42.859 35.403 1.00 17.47 164 ALA B CA 1
ATOM 2850 C C . ALA B 1 164 ? 1.102 41.425 35.068 1.00 23.22 164 ALA B C 1
ATOM 2851 O O . ALA B 1 164 ? 0.466 40.763 35.896 1.00 23.04 164 ALA B O 1
ATOM 2853 N N . ALA B 1 165 ? 1.459 40.923 33.880 1.00 19.75 165 ALA B N 1
ATOM 2854 C CA . ALA B 1 165 ? 1.072 39.563 33.517 1.00 21.13 165 ALA B CA 1
ATOM 2855 C C . ALA B 1 165 ? 1.950 38.530 34.212 1.00 23.32 165 ALA B C 1
ATOM 2856 O O . ALA B 1 165 ? 1.447 37.523 34.735 1.00 16.61 165 ALA B O 1
ATOM 2858 N N . THR B 1 166 ? 3.263 38.766 34.219 1.00 17.47 166 THR B N 1
ATOM 2859 C CA . THR B 1 166 ? 4.217 37.879 34.867 1.00 16.07 166 THR B CA 1
ATOM 2860 C C . THR B 1 166 ? 4.467 38.252 36.321 1.00 18.32 166 THR B C 1
ATOM 2861 O O . THR B 1 166 ? 5.059 37.454 37.055 1.00 15.69 166 THR B O 1
ATOM 2865 N N . ALA B 1 167 ? 4.035 39.440 36.745 1.00 14.83 167 ALA B N 1
ATOM 2866 C CA . ALA B 1 167 ? 4.235 39.981 38.087 1.00 16.85 167 ALA B CA 1
ATOM 2867 C C . ALA B 1 167 ? 5.690 40.340 38.350 1.00 18.52 167 ALA B C 1
ATOM 2868 O O . ALA B 1 167 ? 6.036 40.682 39.489 1.00 17.90 167 ALA B O 1
ATOM 2870 N N . ALA B 1 168 ? 6.545 40.274 37.333 1.00 17.98 168 ALA B N 1
ATOM 2871 C CA . ALA B 1 168 ? 7.950 40.642 37.460 1.00 15.98 168 ALA B CA 1
ATOM 2872 C C . ALA B 1 168 ? 8.142 42.157 37.424 1.00 19.15 168 ALA B C 1
ATOM 2873 O O . ALA B 1 168 ? 7.369 42.900 36.809 1.00 19.05 168 ALA B O 1
ATOM 2875 N N . PHE B 1 169 ? 9.202 42.622 38.084 1.00 15.13 169 PHE B N 1
ATOM 2876 C CA . PHE B 1 169 ? 9.721 43.952 37.802 1.00 15.76 169 PHE B CA 1
ATOM 2877 C C . PHE B 1 169 ? 11.209 43.812 37.527 1.00 15.04 169 PHE B C 1
ATOM 2878 O O . PHE B 1 169 ? 11.872 42.960 38.119 1.00 19.17 169 PHE B O 1
ATOM 2886 N N . ASN B 1 170 ? 11.714 44.609 36.589 1.00 17.16 170 ASN B N 1
ATOM 2887 C CA . ASN B 1 170 ? 13.120 44.554 36.207 1.00 17.50 170 ASN B CA 1
ATOM 2888 C C . ASN B 1 170 ? 13.598 45.944 35.813 1.00 21.35 170 ASN B C 1
ATOM 2889 O O . ASN B 1 170 ? 12.880 46.685 35.137 1.00 19.10 170 ASN B O 1
ATOM 2894 N N . GLY B 1 171 ? 14.826 46.276 36.206 1.00 19.20 171 GLY B N 1
ATOM 2895 C CA . GLY B 1 171 ? 15.409 47.543 35.816 1.00 17.81 171 GLY B CA 1
ATOM 2896 C C . GLY B 1 171 ? 16.806 47.732 36.365 1.00 20.35 171 GLY B C 1
ATOM 2897 O O . GLY B 1 171 ? 17.587 46.779 36.471 1.00 20.08 171 GLY B O 1
ATOM 2898 N N . THR B 1 172 ? 17.117 48.963 36.731 1.00 20.71 172 THR B N 1
ATOM 2899 C CA . THR B 1 172 ? 18.435 49.337 37.216 1.00 19.84 172 THR B CA 1
ATOM 2900 C C . THR B 1 172 ? 18.401 49.489 38.734 1.00 22.46 172 THR B C 1
ATOM 2901 O O . THR B 1 172 ? 17.340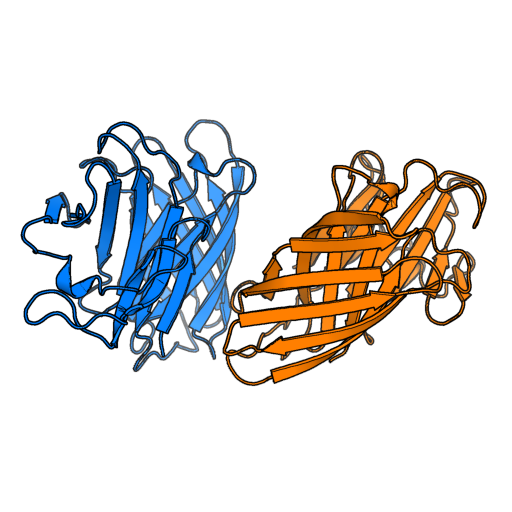 49.521 39.362 1.00 19.08 172 THR B O 1
ATOM 2905 N N . ALA B 1 173 ? 19.585 49.554 39.330 1.00 20.83 173 ALA B N 1
ATOM 2906 C CA . ALA B 1 173 ? 19.708 49.920 40.731 1.00 16.43 173 ALA B CA 1
ATOM 2907 C C . ALA B 1 173 ? 20.940 50.794 40.891 1.00 19.68 173 ALA B C 1
ATOM 2908 O O . ALA B 1 173 ? 21.822 50.809 40.033 1.00 19.63 173 ALA B O 1
ATOM 2910 N N . GLN B 1 174 ? 20.969 51.544 41.989 1.00 18.54 174 GLN B N 1
ATOM 2911 C CA . GLN B 1 174 ? 22.123 52.341 42.383 1.00 21.58 174 GLN B CA 1
ATOM 2912 C C . GLN B 1 174 ? 22.438 52.061 43.839 1.00 23.13 174 GLN B C 1
ATOM 2913 O O . GLN B 1 174 ? 21.527 51.924 44.660 1.00 20.77 174 GLN B O 1
ATOM 2919 N N . ALA B 1 175 ? 23.727 51.995 44.166 1.00 23.38 175 ALA B N 1
ATOM 2920 C CA . ALA B 1 175 ? 24.162 51.856 45.545 1.00 18.10 175 ALA B CA 1
ATOM 2921 C C . ALA B 1 175 ? 25.120 52.991 45.861 1.00 25.57 175 ALA B C 1
ATOM 2922 O O . ALA B 1 175 ? 25.988 53.321 45.043 1.00 23.31 175 ALA B O 1
ATOM 2924 N N . VAL B 1 176 ? 24.931 53.615 47.023 1.00 23.54 176 VAL B N 1
ATOM 2925 C CA . VAL B 1 176 ? 25.790 54.698 47.483 1.00 22.79 176 VAL B CA 1
ATOM 2926 C C . VAL B 1 176 ? 26.374 54.322 48.831 1.00 25.49 176 VAL B C 1
ATOM 2927 O O . VAL B 1 176 ? 25.638 53.970 49.758 1.00 19.62 176 VAL B O 1
ATOM 2931 N N . GLN B 1 177 ? 27.693 54.437 48.944 1.00 26.01 177 GLN B N 1
ATOM 2932 C CA . GLN B 1 177 ? 28.415 54.034 50.144 1.00 30.89 177 GLN B CA 1
ATOM 2933 C C . GLN B 1 177 ? 29.765 54.727 50.108 1.00 34.99 177 GLN B C 1
ATOM 2934 O O . GLN B 1 177 ? 30.528 54.527 49.158 1.00 37.85 177 GLN B O 1
ATOM 2940 N N . ASN B 1 178 ? 30.065 55.542 51.120 1.00 38.64 178 ASN B N 1
ATOM 2941 C CA . ASN B 1 178 ? 31.333 56.279 51.162 1.00 41.26 178 ASN B CA 1
ATOM 2942 C C . ASN B 1 178 ? 31.406 57.325 50.049 1.00 41.94 178 ASN B C 1
ATOM 2943 O O . ASN B 1 178 ? 32.440 57.487 49.397 1.00 38.41 178 ASN B O 1
ATOM 2948 N N . GLY B 1 179 ? 30.297 58.030 49.818 1.00 43.86 179 GLY B N 1
ATOM 2949 C CA . GLY B 1 179 ? 30.225 59.001 48.740 1.00 38.69 179 GLY B CA 1
ATOM 2950 C C . GLY B 1 179 ? 30.390 58.384 47.364 1.00 44.42 179 GLY B C 1
ATOM 2951 O O . GLY B 1 179 ? 30.333 59.089 46.351 1.00 47.17 179 GLY B O 1
ATOM 2952 N N . THR B 1 180 ? 30.595 57.066 47.317 1.00 40.39 180 THR B N 1
ATOM 2953 C CA . THR B 1 180 ? 30.827 56.345 46.072 1.00 35.91 180 THR B CA 1
ATOM 2954 C C . THR B 1 180 ? 29.512 55.779 45.546 1.00 31.00 180 THR B C 1
ATOM 2955 O O . THR B 1 180 ? 28.771 55.121 46.283 1.00 29.75 180 THR B O 1
ATOM 2959 N N . THR B 1 181 ? 29.234 56.036 44.273 1.00 29.79 181 THR B N 1
ATOM 2960 C CA . THR B 1 181 ? 28.003 55.618 43.618 1.00 27.70 181 THR B CA 1
ATOM 2961 C C . THR B 1 181 ? 28.319 54.541 42.590 1.00 28.38 181 THR B C 1
ATOM 2962 O O . THR B 1 181 ? 29.227 54.710 41.772 1.00 27.52 181 THR B O 1
ATOM 2966 N N . THR B 1 182 ? 27.577 53.435 42.634 1.00 24.56 182 THR B N 1
ATOM 2967 C CA . THR B 1 182 ? 27.775 52.321 41.718 1.00 20.69 182 THR B CA 1
ATOM 2968 C C . THR B 1 182 ? 26.449 51.954 41.066 1.00 21.45 182 THR B C 1
ATOM 2969 O O . THR B 1 182 ? 25.419 51.858 41.737 1.00 22.25 182 THR B O 1
ATOM 2973 N N . ASN B 1 183 ? 26.485 51.706 39.768 1.00 21.97 183 ASN B N 1
ATOM 2974 C CA . ASN B 1 183 ? 25.291 51.346 39.022 1.00 23.75 183 ASN B CA 1
ATOM 2975 C C . ASN B 1 183 ? 25.173 49.834 38.899 1.00 24.87 183 ASN B C 1
ATOM 2976 O O . ASN B 1 183 ? 26.176 49.119 38.802 1.00 24.61 183 ASN B O 1
ATOM 2981 N N . GLY B 1 184 ? 23.934 49.357 38.890 1.00 22.48 184 GLY B N 1
ATOM 2982 C CA . GLY B 1 184 ? 23.671 47.937 38.825 1.00 18.25 184 GLY B CA 1
ATOM 2983 C C . GLY B 1 184 ? 22.287 47.625 38.282 1.00 18.22 184 GLY B C 1
ATOM 2984 O O . GLY B 1 184 ? 21.686 48.430 37.567 1.00 17.22 184 GLY B O 1
ATOM 2985 N N . ALA B 1 185 ? 21.792 46.432 38.637 1.00 18.84 185 ALA B N 1
ATOM 2986 C CA . ALA B 1 185 ? 20.540 45.886 38.126 1.00 21.90 185 ALA B CA 1
ATOM 2987 C C . ALA B 1 185 ? 19.603 45.523 39.276 1.00 20.37 185 ALA B C 1
ATOM 2988 O O . ALA B 1 185 ? 20.048 45.126 40.363 1.00 17.33 185 ALA B O 1
ATOM 2990 N N . SER B 1 186 ? 18.300 45.669 39.032 1.00 16.03 186 SER B N 1
ATOM 2991 C CA . SER B 1 186 ? 17.271 45.237 39.970 1.00 18.09 186 SER B CA 1
ATOM 2992 C C . SER B 1 186 ? 16.358 44.222 39.299 1.00 16.37 186 SER B C 1
ATOM 2993 O O . SER B 1 186 ? 16.055 44.329 38.107 1.00 15.78 186 SER B O 1
ATOM 2996 N N . GLN B 1 187 ? 15.919 43.235 40.074 1.00 16.99 187 GLN B N 1
ATOM 2997 C CA . GLN B 1 187 ? 14.963 42.265 39.574 1.00 10.97 187 GLN B CA 1
ATOM 2998 C C . GLN B 1 187 ? 14.175 41.729 40.754 1.00 15.99 187 GLN B C 1
ATOM 2999 O O . GLN B 1 187 ? 14.694 41.625 41.870 1.00 12.20 187 GLN B O 1
ATOM 3005 N N . GLY B 1 188 ? 12.921 41.389 40.492 1.00 13.18 188 GLY B N 1
ATOM 3006 C CA . GLY B 1 188 ? 12.061 40.876 41.541 1.00 13.20 188 GLY B CA 1
ATOM 3007 C C . GLY B 1 188 ? 10.691 40.563 40.988 1.00 13.65 188 GLY B C 1
ATOM 3008 O O . GLY B 1 188 ? 10.453 40.646 39.778 1.00 12.62 188 GLY B O 1
ATOM 3009 N N . HIS B 1 189 ? 9.788 40.193 41.897 1.00 12.61 189 HIS B N 1
ATOM 3010 C CA . HIS B 1 189 ? 8.402 39.898 41.563 1.00 13.59 189 HIS B CA 1
ATOM 3011 C C . HIS B 1 189 ? 7.493 40.507 42.614 1.00 14.40 189 HIS B C 1
ATOM 3012 O O . HIS B 1 189 ? 7.886 40.686 43.770 1.00 14.27 189 HIS B O 1
ATOM 3019 N N . PHE B 1 190 ? 6.269 40.832 42.207 1.00 15.90 190 PHE B N 1
ATOM 3020 C CA . PHE B 1 190 ? 5.233 41.063 43.195 1.00 13.64 190 PHE B CA 1
ATOM 3021 C C . PHE B 1 190 ? 4.657 39.717 43.605 1.00 12.09 190 PHE B C 1
ATOM 3022 O O . PHE B 1 190 ? 4.692 38.744 42.844 1.00 13.94 190 PHE B O 1
ATOM 3030 N N . PHE B 1 191 ? 4.152 39.656 44.831 1.00 14.34 191 PHE B N 1
ATOM 3031 C CA . PHE B 1 191 ? 3.577 38.437 45.375 1.00 15.74 191 PHE B CA 1
ATOM 3032 C C . PHE B 1 191 ? 2.262 38.771 46.063 1.00 18.42 191 PHE B C 1
ATOM 3033 O O . PHE B 1 191 ? 2.146 39.809 46.720 1.00 18.88 191 PHE B O 1
ATOM 3041 N N . GLY B 1 192 ? 1.293 37.876 45.935 1.00 16.97 192 GLY B N 1
ATOM 3042 C CA . GLY B 1 192 ? 0.021 38.025 46.612 1.00 16.71 192 GLY B CA 1
ATOM 3043 C C . GLY B 1 192 ? -1.007 38.746 45.758 1.00 19.37 192 GLY B C 1
ATOM 3044 O O . GLY B 1 192 ? -0.689 39.450 44.799 1.00 14.83 192 GLY B O 1
ATOM 3045 N N . ALA B 1 193 ? -2.272 38.559 46.125 1.00 18.94 193 ALA B N 1
ATOM 3046 C CA . ALA B 1 193 ? -3.350 39.195 45.387 1.00 18.17 193 ALA B CA 1
ATOM 3047 C C . ALA B 1 193 ? -3.201 40.708 45.440 1.00 19.58 193 ALA B C 1
ATOM 3048 O O . ALA B 1 193 ? -2.883 41.282 46.487 1.00 14.71 193 ALA B O 1
ATOM 3050 N N . ASN B 1 194 ? -3.411 41.353 44.291 1.00 17.40 194 ASN B N 1
ATOM 3051 C CA . ASN B 1 194 ? -3.354 42.811 44.193 1.00 18.34 194 ASN B CA 1
ATOM 3052 C C . ASN B 1 194 ? -1.988 43.348 44.619 1.00 17.87 194 ASN B C 1
ATOM 3053 O O . ASN B 1 194 ? -1.886 44.426 45.208 1.00 16.88 194 ASN B O 1
ATOM 3058 N N . ALA B 1 195 ? -0.932 42.590 44.336 1.00 17.25 195 ALA B N 1
ATOM 3059 C CA . ALA B 1 195 ? 0.434 43.040 44.604 1.00 18.00 195 ALA B CA 1
ATOM 3060 C C . ALA B 1 195 ? 0.627 43.367 46.081 1.00 17.63 195 ALA B C 1
ATOM 3061 O O . ALA B 1 195 ? 1.223 44.381 46.437 1.00 15.78 195 ALA B O 1
ATOM 3063 N N . ALA B 1 196 ? 0.107 42.491 46.952 1.00 16.19 196 ALA B N 1
ATOM 3064 C CA . ALA B 1 196 ? 0.153 42.734 48.392 1.00 14.31 196 ALA B CA 1
ATOM 3065 C C . ALA B 1 196 ? 1.577 42.969 48.899 1.00 15.97 196 ALA B C 1
ATOM 3066 O O . ALA B 1 196 ? 1.778 43.726 49.853 1.00 17.10 196 ALA B O 1
ATOM 3068 N N . GLY B 1 197 ? 2.566 42.313 48.300 1.00 16.66 197 GLY B N 1
ATOM 3069 C CA . GLY B 1 197 ? 3.950 42.503 48.691 1.00 14.57 197 GLY B CA 1
ATOM 3070 C C . GLY B 1 197 ? 4.848 42.350 47.482 1.00 16.23 197 GLY B C 1
ATOM 3071 O O . GLY B 1 197 ? 4.401 41.985 46.389 1.00 13.54 197 GLY B O 1
ATOM 3072 N N . LEU B 1 198 ? 6.134 42.615 47.690 1.00 16.44 198 LEU B N 1
ATOM 3073 C CA . LEU B 1 198 ? 7.108 42.399 46.631 1.00 11.85 198 LEU B CA 1
ATOM 3074 C C . LEU B 1 198 ? 8.427 41.962 47.258 1.00 11.61 198 LEU B C 1
ATOM 3075 O O . LEU B 1 198 ? 8.658 42.149 48.456 1.00 10.90 198 LEU B O 1
ATOM 3080 N N . ALA B 1 199 ? 9.282 41.350 46.436 1.00 10.61 199 ALA B N 1
ATOM 3081 C CA . ALA B 1 199 ? 10.622 40.961 46.874 1.00 11.63 199 ALA B CA 1
ATOM 3082 C C . ALA B 1 199 ? 11.572 40.996 45.678 1.00 14.35 199 ALA B C 1
ATOM 3083 O O . ALA B 1 199 ? 11.154 40.849 44.530 1.00 11.93 199 ALA B O 1
ATOM 3085 N N . GLY B 1 200 ? 12.853 41.214 45.945 1.00 10.94 200 GLY B N 1
ATOM 3086 C CA . GLY B 1 200 ? 13.760 41.259 44.809 1.00 11.17 200 GLY B CA 1
ATOM 3087 C C . GLY B 1 200 ? 15.199 41.354 45.259 1.00 12.33 200 GLY B C 1
ATOM 3088 O O . GLY B 1 200 ? 15.501 41.384 46.455 1.00 11.46 200 GLY B O 1
ATOM 3089 N N . ILE B 1 201 ? 16.100 41.405 44.280 1.00 12.82 201 ILE B N 1
ATOM 3090 C CA . ILE B 1 201 ? 17.517 41.596 44.583 1.00 13.78 201 ILE B CA 1
ATOM 3091 C C . ILE B 1 201 ? 18.099 42.684 43.694 1.00 16.09 201 ILE B C 1
ATOM 3092 O O . ILE B 1 201 ? 17.640 42.916 42.569 1.00 14.27 201 ILE B O 1
ATOM 3097 N N . ALA B 1 202 ? 19.112 43.366 44.231 1.00 14.35 202 ALA B N 1
ATOM 3098 C CA . ALA B 1 202 ? 19.881 44.389 43.533 1.00 14.10 202 ALA B CA 1
ATOM 3099 C C . ALA B 1 202 ? 21.325 43.917 43.490 1.00 12.66 202 ALA B C 1
ATOM 3100 O O . ALA B 1 202 ? 21.915 43.627 44.539 1.00 13.01 202 ALA B O 1
ATOM 3102 N N . THR B 1 203 ? 21.879 43.842 42.285 1.00 15.55 203 THR B N 1
ATOM 3103 C CA . THR B 1 203 ? 23.188 43.261 42.038 1.00 15.40 203 THR B CA 1
ATOM 3104 C C . THR B 1 203 ? 24.051 44.266 41.282 1.00 17.93 203 THR B C 1
ATOM 3105 O O . THR B 1 203 ? 23.552 45.036 40.453 1.00 14.29 203 THR B O 1
ATOM 3109 N N . PHE B 1 204 ? 25.359 44.242 41.572 1.00 17.13 204 PHE B N 1
ATOM 3110 C CA . PHE B 1 204 ? 26.306 45.218 41.029 1.00 18.40 204 PHE B CA 1
ATOM 3111 C C . PHE B 1 204 ? 27.568 44.473 40.625 1.00 18.80 204 PHE B C 1
ATOM 3112 O O . PHE B 1 204 ? 28.361 44.094 41.487 1.00 19.88 204 PHE B O 1
ATOM 3120 N N . THR B 1 205 ? 27.753 44.260 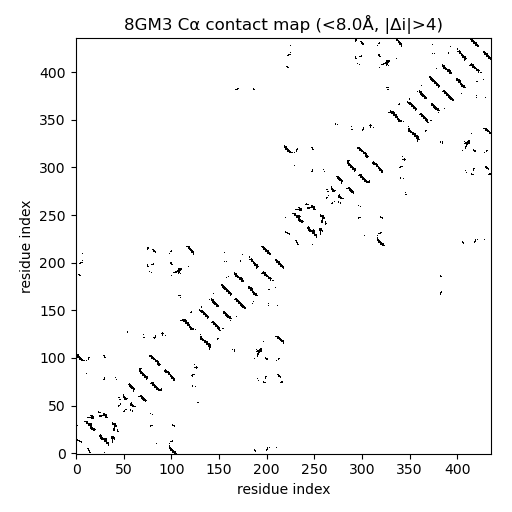39.320 1.00 20.87 205 THR B N 1
ATOM 3121 C CA . THR B 1 205 ? 28.889 43.460 38.877 1.00 23.73 205 THR B CA 1
ATOM 3122 C C . THR B 1 205 ? 30.205 44.081 39.332 1.00 22.57 205 THR B C 1
ATOM 3123 O O . THR B 1 205 ? 31.136 43.365 39.720 1.00 20.53 205 THR B O 1
ATOM 3127 N N . ASN B 1 206 ? 30.278 45.414 39.340 1.00 18.23 206 ASN B N 1
ATOM 3128 C CA . ASN B 1 206 ? 31.516 46.100 39.701 1.00 21.53 206 ASN B CA 1
ATOM 3129 C C . ASN B 1 206 ? 31.875 45.899 41.171 1.00 21.31 206 ASN B C 1
ATOM 3130 O O . ASN B 1 206 ? 33.057 45.930 41.524 1.00 24.45 206 ASN B O 1
ATOM 3135 N N . ASN B 1 207 ? 30.888 45.672 42.043 1.00 20.42 207 ASN B N 1
ATOM 3136 C CA . ASN B 1 207 ? 31.182 45.540 43.473 1.00 17.50 207 ASN B CA 1
ATOM 3137 C C . ASN B 1 207 ? 30.087 44.689 44.127 1.00 21.29 207 ASN B C 1
ATOM 3138 O O . ASN B 1 207 ? 29.080 45.218 44.610 1.00 19.44 207 ASN B O 1
ATOM 3143 N N . SER B 1 208 ? 30.309 43.372 44.161 1.00 17.19 208 SER B N 1
ATOM 3144 C CA . SER B 1 208 ? 29.294 42.482 44.725 1.00 19.45 208 SER B CA 1
ATOM 3145 C C . SER B 1 208 ? 29.124 42.671 46.218 1.00 19.86 208 SER B C 1
ATOM 3146 O O . SER B 1 208 ? 28.162 42.135 46.777 1.00 21.63 208 SER B O 1
ATOM 3149 N N . ASP B 1 209 ? 30.028 43.398 46.876 1.00 16.96 209 ASP B N 1
ATOM 3150 C CA . ASP B 1 209 ? 29.814 43.726 48.281 1.00 24.63 209 ASP B CA 1
ATOM 3151 C C . ASP B 1 209 ? 28.575 44.602 48.486 1.00 21.64 209 ASP B C 1
ATOM 3152 O O . ASP B 1 209 ? 28.079 44.718 49.616 1.00 20.98 209 ASP B O 1
ATOM 3157 N N . LEU B 1 210 ? 28.064 45.213 47.419 1.00 17.18 210 LEU B N 1
ATOM 3158 C CA . LEU B 1 210 ? 26.888 46.064 47.496 1.00 17.91 210 LEU B CA 1
ATOM 3159 C C . LEU B 1 210 ? 25.585 45.314 47.244 1.00 15.26 210 LEU B C 1
ATOM 3160 O O . LEU B 1 210 ? 24.516 45.886 47.467 1.00 14.87 210 LEU B O 1
ATOM 3165 N N . ASP B 1 211 ? 25.647 44.064 46.780 1.00 15.41 211 ASP B N 1
ATOM 3166 C CA . ASP B 1 211 ? 24.437 43.321 46.445 1.00 15.63 211 ASP B CA 1
ATOM 3167 C C . ASP B 1 211 ? 23.530 43.170 47.660 1.00 14.68 211 ASP B C 1
ATOM 3168 O O . ASP B 1 211 ? 23.987 42.846 48.761 1.00 12.85 211 ASP B O 1
ATOM 3173 N N . THR B 1 212 ? 22.231 43.388 47.448 1.00 10.96 212 THR B N 1
ATOM 3174 C CA . THR B 1 212 ? 21.284 43.584 48.537 1.00 12.68 212 THR B CA 1
ATOM 3175 C C . THR B 1 212 ? 19.960 42.922 48.172 1.00 11.67 212 THR B C 1
ATOM 3176 O O . THR B 1 212 ? 19.476 43.094 47.050 1.00 11.33 212 THR B O 1
ATOM 3180 N N . ALA B 1 213 ? 19.381 42.164 49.094 1.00 10.55 213 ALA B N 1
ATOM 3181 C CA . ALA B 1 213 ? 18.032 41.632 48.909 1.00 12.06 213 ALA B CA 1
ATOM 3182 C C . ALA B 1 213 ? 17.031 42.525 49.628 1.00 13.52 213 ALA B C 1
ATOM 3183 O O . ALA B 1 213 ? 17.350 43.117 50.657 1.00 11.63 213 ALA B O 1
ATOM 3185 N N . PHE B 1 214 ? 15.801 42.588 49.108 1.00 12.42 214 PHE B N 1
ATOM 3186 C CA . PHE B 1 214 ? 14.842 43.536 49.659 1.00 12.74 214 PHE B CA 1
ATOM 3187 C C . PHE B 1 214 ? 13.413 43.049 49.423 1.00 11.82 214 PHE B C 1
ATOM 3188 O O . PHE B 1 214 ? 13.155 42.178 48.591 1.00 13.91 214 PHE B O 1
ATOM 3196 N N . GLY B 1 215 ? 12.483 43.625 50.165 1.00 14.01 215 GLY B N 1
ATOM 3197 C CA . GLY B 1 215 ? 11.090 43.234 50.007 1.00 9.84 215 GLY B CA 1
ATOM 3198 C C . GLY B 1 215 ? 10.247 43.901 51.065 1.00 15.87 215 GLY B C 1
ATOM 3199 O O . GLY B 1 215 ? 10.753 44.471 52.030 1.00 14.86 215 GLY B O 1
ATOM 3200 N N . GLY B 1 216 ? 8.935 43.816 50.873 1.00 14.41 216 GLY B N 1
ATOM 3201 C CA . GLY B 1 216 ? 8.038 44.450 51.819 1.00 15.25 216 GLY B CA 1
ATOM 3202 C C . GLY B 1 216 ? 6.596 44.332 51.383 1.00 17.84 216 GLY B C 1
ATOM 3203 O O . GLY B 1 216 ? 6.273 43.641 50.414 1.00 16.33 216 GLY B O 1
ATOM 3204 N N . GLU B 1 217 ? 5.736 45.039 52.125 1.00 17.88 217 GLU B N 1
ATOM 3205 C CA . GLU B 1 217 ? 4.283 44.942 52.033 1.00 21.10 217 GLU B CA 1
ATOM 3206 C C . GLU B 1 217 ? 3.684 46.266 51.565 1.00 16.47 217 GLU B C 1
ATOM 3207 O O . GLU B 1 217 ? 4.216 47.336 51.857 1.00 17.25 217 GLU B O 1
ATOM 3213 N N . LYS B 1 218 ? 2.554 46.194 50.865 1.00 18.27 218 LYS B N 1
ATOM 3214 C CA . LYS B 1 218 ? 1.954 47.402 50.292 1.00 16.45 218 LYS B CA 1
ATOM 3215 C C . LYS B 1 218 ? 1.452 48.374 51.362 1.00 17.07 218 LYS B C 1
ATOM 3216 O O . LYS B 1 218 ? 0.960 47.948 52.406 1.00 24.85 218 LYS B O 1
#

Foldseek 3Di:
DKDKDKPDPQFKDWDFFDDDDPPAFDTGATWMDTDVDTTGAVVRQVPDPQWDDAPQWTWGDDPPDPFKIWIKHDAPPFSKMWTKIAGHDALPDRHPIMIMIMGDQPAAAEDQDAKDKWWKWKYASDNHQFIWTWMWIAGNVQQWIWIWTGGPFKIKIFTWGADRVQQKIWGKMWMDRDPDIAIWIKIWGQHHYHSQKIWIWTAGPVDRSRIMIMMYGD/DKDKDKQDQQFKDWDFFDDDDPQAFDGGATWMDTDVDTTGAVVRQPPDPQWDAAPQWTWGDDPPDPFKIWIWHDAPPFSKMWTKIAGGHALPDRHPIMIMIMGDAPAAFEDQADKDKWWKWKYASDRHQFIWTWMWIAGNVQQWIWIWIGGPFKIKIDTWGADRVQQKTWDKMWMAGPNDIAIWIKIWGQHHYHSQKIWIWTAGPVDRSRIMIMMYGD

Organism: Vibrio harveyi (NCBI:txid669)

Nearest PDB structures (foldseek):
  8gm3-assembly2_B  TM=1.003E+00  e=3.526E-40  Vibrio harveyi
  8gmm-assembly2_B  TM=9.013E-01  e=3.672E-21  Stenotrophomonas maltophilia
  7re4-assembly3_E  TM=8.315E-01  e=4.993E-16  Acinetobacter baumannii NIPH 201
  6om5-assembly1_A  TM=8.112E-01  e=7.441E-16  Haemophilus haemolyticus
  8glo-assembly1_A  TM=7.949E-01  e=2.484E-16  Haemophilus haemolyticus

Sequence (436 aa):
GFDGAISDDSLRQVGESEVWVPFIHSKGNAGIGKTGGKRVDFEGLAGGIFDDERNGVHTSGSKHFQDNFYSFVQVANQDVWFGEWYEGKKDSEFNNRTVYYVGNDAGTTVPTSGKATYNITGINKFSGANKLSGTFNADFGAKTLDGSINNSNLTVSVDATINAATAAFNGTAQAVQNGTTTNGASQGHFFGANAAGLAGIATFTNNSDLDTAFGGEKGFDGAISDDSLRQVGESEVWVPFIHSKGNAGIGKTGGKRVDFEGLAGGIFDDERNGVHTSGSKHFQDNFYSFVQVANQDVWFGEWYEGKKDSEFNNRTVYYVGNDAGTTVPTSGKATYNITGINKFSGANKLSGTFNADFGAKTLDGSINNSNLTVSVDATINAATAAFNGTAQAVQNGTTTNGASQGHFFGANAAGLAGIATFTNNSDLDTAFGGEK

B-factor: mean 20.73, std 6.58, range [9.6, 55.25]

Radius of gyration: 23.04 Å; Cα contacts (8 Å, |Δi|>4): 1324; chains: 2; bounding box: 49×46×67 Å

Secondary structure (DSSP, 8-state):
-EEEEES--SSEEEEE----BTTTB-TTSEEEEETTS-EEEHHHHTTSTTEEEETTEEEE--SSSSSEEEEEEE-TTSSEEEEEEEESSSSS--EEEEEEEEEE-TT----SS-EEEEEEEEESS--SS--EEEEEEEETTTTEEEEEEE-SS-EEEEEEEEETTTTEEEEEEEE-TTTS-EEEEEEEEEESGGG-EEEEEEE-TT-GGG-EEEEEE-/-EEEEES--SSEEEEE----BTTTB-TTSEEEEETTS-EEEHHHHTTSTTEEEETTEEEE--SSSSSEEEEEEE-TTSSEEEEEEEESSTTT--EEEEEEEEEE-TT----SSSEEEEEEEEESS--SS--EEEEEEEETTTTEEEEEEE-SS-EEEEEEEE-TTT-EEEEEEEEEETTEEEEEEEEEEEESGGG-EEEEEEE-TT-GGG-EEEEEE-

Solvent-accessible surface area: 18808 Å² total; per-residue (Å²): 71,51,28,31,14,32,41,62,74,75,66,19,33,26,13,78,3,60,34,165,65,72,216,67,20,48,133,28,41,0,0,1,5,96,61,88,33,136,46,30,2,0,84,21,21,26,54,28,167,88,25,65,112,56,99,61,1,24,2,1,11,29,158,120,123,155,59,8,27,19,0,0,15,48,0,44,146,40,31,0,0,1,0,0,3,2,65,8,131,66,43,80,79,43,70,83,35,4,0,0,1,0,0,46,42,75,57,31,76,23,34,115,77,38,167,21,72,0,100,2,32,0,0,6,54,2,46,10,100,41,68,0,52,25,69,1,72,2,31,7,47,66,102,46,0,62,14,49,2,71,26,112,98,10,45,2,36,5,89,1,90,10,45,32,103,58,9,7,0,50,22,80,6,72,0,53,28,101,75,92,80,21,114,20,43,0,18,0,18,0,0,10,56,86,0,38,0,0,0,0,1,0,25,1,151,128,62,76,68,13,12,0,0,0,1,3,59,108,70,48,31,36,18,34,40,61,88,71,66,15,35,25,14,81,4,62,32,165,65,77,216,65,19,48,134,29,42,0,0,0,5,95,64,86,35,134,44,26,2,0,75,22,22,27,55,29,169,96,23,47,109,44,95,63,3,26,1,2,12,28,162,125,116,153,61,6,21,18,0,0,15,43,0,48,142,37,27,0,2,1,0,0,2,0,66,10,112,61,43,78,104,32,68,86,36,5,0,0,3,0,0,47,39,79,58,29,47,11,37,90,80,44,166,15,85,1,104,4,25,0,0,7,51,1,47,7,95,39,74,0,56,25,73,0,68,1,36,7,43,62,84,44,0,54,15,52,2,76,19,121,78,4,49,1,35,5,89,1,77,8,40,23,24,25,9,14,0,79,30,84,3,77,0,55,37,133,77,81,75,16,109,22,49,4,65,2,34,0,0,13,57,88,0,38,0,0,0,0,1,0,29,2,148,132,58,77,56,5,13,0,0,0,1,3,63,113